Protein AF-A0A936GTE6-F1 (afdb_monomer)

Structure (mmCIF, N/CA/C/O backbone):
data_AF-A0A936GTE6-F1
#
_entry.id   AF-A0A936GTE6-F1
#
loop_
_atom_site.group_PDB
_atom_site.id
_atom_site.type_symbol
_atom_site.label_atom_id
_atom_site.label_alt_id
_atom_site.label_comp_id
_atom_site.label_asym_id
_atom_site.label_entity_id
_atom_site.label_seq_id
_atom_site.pdbx_PDB_ins_code
_atom_site.Cartn_x
_atom_site.Cartn_y
_atom_site.Cartn_z
_atom_site.occupancy
_atom_site.B_iso_or_equiv
_atom_site.auth_seq_id
_atom_site.auth_comp_id
_atom_site.auth_asym_id
_atom_site.auth_atom_id
_atom_site.pdbx_PDB_model_num
ATOM 1 N N . MET A 1 1 ? 36.739 32.491 -10.540 1.00 36.25 1 MET A N 1
ATOM 2 C CA . MET A 1 1 ? 36.225 32.000 -11.835 1.00 36.25 1 MET A CA 1
ATOM 3 C C . MET A 1 1 ? 34.784 31.563 -11.595 1.00 36.25 1 MET A C 1
ATOM 5 O O . MET A 1 1 ? 34.572 30.494 -11.043 1.00 36.25 1 MET A O 1
ATOM 9 N N . MET A 1 2 ? 33.804 32.442 -11.834 1.00 28.12 2 MET A N 1
ATOM 10 C CA . MET A 1 2 ? 32.383 32.079 -11.727 1.00 28.12 2 MET A CA 1
ATOM 11 C C . MET A 1 2 ? 32.029 31.265 -12.968 1.00 28.12 2 MET A C 1
ATOM 13 O O . MET A 1 2 ? 32.004 31.808 -14.068 1.00 28.12 2 MET A O 1
ATOM 17 N N . ILE A 1 3 ? 31.818 29.961 -12.803 1.00 29.92 3 ILE A N 1
ATOM 18 C CA . ILE A 1 3 ? 31.280 29.115 -13.868 1.00 29.92 3 ILE A CA 1
ATOM 19 C C . ILE A 1 3 ? 29.778 29.399 -13.909 1.00 29.92 3 ILE A C 1
ATOM 21 O O . ILE A 1 3 ? 29.024 28.929 -13.061 1.00 29.92 3 ILE A O 1
ATOM 25 N N . THR A 1 4 ? 29.338 30.215 -14.864 1.00 32.59 4 THR A N 1
ATOM 26 C CA . THR A 1 4 ? 27.916 30.369 -15.178 1.00 32.59 4 THR A CA 1
ATOM 27 C C . THR A 1 4 ? 27.443 29.101 -15.876 1.00 32.59 4 THR A C 1
ATOM 29 O O . THR A 1 4 ? 27.581 28.955 -17.088 1.00 32.59 4 THR A O 1
ATOM 32 N N . ILE A 1 5 ? 26.921 28.158 -15.091 1.00 40.88 5 ILE A N 1
ATOM 33 C CA . ILE A 1 5 ? 26.226 26.978 -15.605 1.00 40.88 5 ILE A CA 1
ATOM 34 C C . ILE A 1 5 ? 24.868 27.455 -16.122 1.00 40.88 5 ILE A C 1
ATOM 36 O O . ILE A 1 5 ? 23.957 27.733 -15.345 1.00 40.88 5 ILE A O 1
ATOM 40 N N . THR A 1 6 ? 24.730 27.591 -17.438 1.00 44.25 6 THR A N 1
ATOM 41 C CA . THR A 1 6 ? 23.418 27.781 -18.061 1.00 44.25 6 THR A CA 1
ATOM 42 C C . THR A 1 6 ? 22.617 26.488 -17.888 1.00 44.25 6 THR A C 1
ATOM 44 O O . THR A 1 6 ? 23.112 25.433 -18.302 1.00 44.25 6 THR A O 1
ATOM 47 N N . PRO A 1 7 ? 21.418 26.517 -17.278 1.00 48.75 7 PRO A N 1
ATOM 48 C CA . PRO A 1 7 ? 20.630 25.310 -17.071 1.00 48.75 7 PRO A CA 1
ATOM 49 C C . PRO A 1 7 ? 20.289 24.675 -18.421 1.00 48.75 7 PRO A C 1
ATOM 51 O O . PRO A 1 7 ? 19.794 25.335 -19.334 1.00 48.75 7 PRO A O 1
ATOM 54 N N . ASN A 1 8 ? 20.594 23.385 -18.548 1.00 59.84 8 ASN A N 1
ATOM 55 C CA . ASN A 1 8 ? 20.337 22.617 -19.755 1.00 59.84 8 ASN A CA 1
ATOM 56 C C . ASN A 1 8 ? 18.814 22.608 -20.038 1.00 59.84 8 ASN A C 1
ATOM 58 O O . ASN A 1 8 ? 18.058 22.196 -19.154 1.00 59.84 8 ASN A O 1
ATOM 62 N N . PRO A 1 9 ? 18.337 23.022 -21.229 1.00 56.62 9 PRO A N 1
ATOM 63 C CA . PRO A 1 9 ? 16.908 23.018 -21.565 1.00 56.62 9 PRO A CA 1
ATOM 64 C C . PRO A 1 9 ? 16.247 21.638 -21.398 1.00 56.62 9 PRO A C 1
ATOM 66 O O . PRO A 1 9 ? 15.061 21.561 -21.079 1.00 56.62 9 PRO A O 1
ATOM 69 N N . PHE A 1 10 ? 17.013 20.547 -21.507 1.00 52.97 10 PHE A N 1
ATOM 70 C CA . PHE A 1 10 ? 16.526 19.192 -21.235 1.00 52.97 10 PHE A CA 1
ATOM 71 C C . PHE A 1 10 ? 16.118 18.974 -19.770 1.00 52.97 10 PHE A C 1
ATOM 73 O O . PHE A 1 10 ? 15.162 18.248 -19.512 1.00 52.97 10 PHE A O 1
ATOM 80 N N . PHE A 1 11 ? 16.770 19.643 -18.813 1.00 56.06 11 PHE A N 1
ATOM 81 C CA . PHE A 1 11 ? 16.411 19.556 -17.394 1.00 56.06 11 PHE A CA 1
ATOM 82 C C . PHE A 1 11 ? 15.025 20.156 -17.128 1.00 56.06 11 PHE A C 1
ATOM 84 O O . PHE A 1 11 ? 14.234 19.567 -16.400 1.00 56.06 11 PHE A O 1
ATOM 91 N N . PHE A 1 12 ? 14.692 21.278 -17.777 1.00 57.12 12 PHE A N 1
ATOM 92 C CA . PHE A 1 12 ? 13.366 21.898 -17.676 1.00 57.12 12 PHE A CA 1
ATOM 93 C C . PHE A 1 12 ? 12.263 21.023 -18.280 1.00 57.12 12 PHE A C 1
ATOM 95 O O . PHE A 1 12 ? 11.203 20.890 -17.674 1.00 57.12 12 PHE A O 1
ATOM 102 N N . ILE A 1 13 ? 12.516 20.391 -19.432 1.00 56.34 13 ILE A N 1
ATOM 103 C CA . ILE A 1 13 ? 11.563 19.467 -20.071 1.00 56.34 13 ILE A CA 1
ATOM 104 C C . ILE A 1 13 ? 11.316 18.242 -19.181 1.00 56.34 13 ILE A C 1
ATOM 106 O O . ILE A 1 13 ? 10.173 17.819 -19.016 1.00 56.34 13 ILE A O 1
ATOM 110 N N . LEU A 1 14 ? 12.369 17.708 -18.558 1.00 56.06 14 LEU A N 1
ATOM 111 C CA . LEU A 1 14 ? 12.268 16.573 -17.647 1.00 56.06 14 LEU A CA 1
ATOM 112 C C . LEU A 1 14 ? 11.464 16.925 -16.384 1.00 56.06 14 LEU A C 1
ATOM 114 O O . LEU A 1 14 ? 10.564 16.186 -15.992 1.00 56.06 14 LEU A O 1
ATOM 118 N N . LEU A 1 15 ? 11.733 18.086 -15.779 1.00 54.59 15 LEU A N 1
ATOM 119 C CA . LEU A 1 15 ? 11.001 18.582 -14.609 1.00 54.59 15 LEU A CA 1
ATOM 120 C C . LEU A 1 15 ? 9.519 18.818 -14.935 1.00 54.59 15 LEU A C 1
ATOM 122 O O . LEU A 1 15 ? 8.652 18.470 -14.135 1.00 54.59 15 LEU A O 1
ATOM 126 N N . LEU A 1 16 ? 9.221 19.332 -16.135 1.00 52.47 16 LEU A N 1
ATOM 127 C CA . LEU A 1 16 ? 7.856 19.502 -16.637 1.00 52.47 16 LEU A CA 1
ATOM 128 C C . LEU A 1 16 ? 7.146 18.152 -16.835 1.00 52.47 16 LEU A C 1
ATOM 130 O O . LEU A 1 16 ? 5.994 18.008 -16.431 1.00 52.47 16 LEU A O 1
ATOM 134 N N . ALA A 1 17 ? 7.836 17.148 -17.390 1.00 54.09 17 ALA A N 1
ATOM 135 C CA . ALA A 1 17 ? 7.303 15.792 -17.526 1.00 54.09 17 ALA A CA 1
ATOM 136 C C . ALA A 1 17 ? 6.967 15.178 -16.156 1.00 54.09 17 ALA A C 1
ATOM 138 O O . ALA A 1 17 ? 5.908 14.576 -16.009 1.00 54.09 17 ALA A O 1
ATOM 139 N N . PHE A 1 18 ? 7.792 15.414 -15.129 1.00 53.56 18 PHE A N 1
ATOM 140 C CA . PHE A 1 18 ? 7.519 14.965 -13.759 1.00 53.56 18 PHE A CA 1
ATOM 141 C C . PHE A 1 18 ? 6.359 15.704 -13.075 1.00 53.56 18 PHE A C 1
ATOM 143 O O . PHE A 1 18 ? 5.647 15.095 -12.276 1.00 53.56 18 PHE A O 1
ATOM 150 N N . PHE A 1 19 ? 6.115 16.979 -13.393 1.00 51.16 19 PHE A N 1
ATOM 151 C CA . PHE A 1 19 ? 4.911 17.684 -12.928 1.00 51.16 19 PHE A CA 1
ATOM 152 C C . PHE A 1 19 ? 3.625 17.112 -13.548 1.00 51.16 19 PHE A C 1
ATOM 154 O O . PHE A 1 19 ? 2.582 17.100 -12.892 1.00 51.16 19 PHE A O 1
ATOM 161 N N . LEU A 1 20 ? 3.713 16.576 -14.769 1.00 43.69 20 LEU A N 1
ATOM 162 C CA . LEU A 1 20 ? 2.599 15.939 -15.479 1.00 43.69 20 LEU A CA 1
ATOM 163 C C . LEU A 1 20 ? 2.323 14.491 -15.034 1.00 43.69 20 LEU A C 1
ATOM 165 O O . LEU A 1 20 ? 1.279 13.954 -15.385 1.00 43.69 20 LEU A O 1
ATOM 169 N N . LEU A 1 21 ? 3.193 13.885 -14.215 1.00 43.75 21 LEU A N 1
ATOM 170 C CA . LEU A 1 21 ? 2.958 12.580 -13.572 1.00 43.75 21 LEU A CA 1
ATOM 171 C C . LEU A 1 21 ? 2.029 12.676 -12.343 1.00 43.75 21 LEU A C 1
ATOM 173 O O . LEU A 1 21 ? 1.933 11.731 -11.559 1.00 43.75 21 LEU A O 1
ATOM 177 N N . THR A 1 22 ? 1.368 13.818 -12.120 1.00 40.09 22 THR A N 1
ATOM 178 C CA . THR A 1 22 ? 0.488 14.007 -10.964 1.00 40.09 22 THR A CA 1
ATOM 179 C C . THR A 1 22 ? -0.983 13.869 -11.347 1.00 40.09 22 THR A C 1
ATOM 181 O O . THR A 1 22 ? -1.535 14.678 -12.083 1.00 40.09 22 THR A O 1
ATOM 184 N N . GLY A 1 23 ? -1.627 12.853 -10.769 1.00 38.28 23 GLY A N 1
ATOM 185 C CA . GLY A 1 23 ? -3.079 12.763 -10.657 1.00 38.28 23 GLY A CA 1
ATOM 186 C C . GLY A 1 23 ? -3.740 11.782 -11.617 1.00 38.28 23 GLY A C 1
ATOM 187 O O . GLY A 1 23 ? -4.023 12.105 -12.763 1.00 38.28 23 GLY A O 1
ATOM 188 N N . CYS A 1 24 ? -4.106 10.612 -11.093 1.00 38.72 24 CYS A N 1
ATOM 189 C CA . CYS A 1 24 ? -5.223 9.855 -11.647 1.00 38.72 24 CYS A CA 1
ATOM 190 C C . CYS A 1 24 ? -6.512 10.595 -11.256 1.00 38.72 24 CYS A C 1
ATOM 192 O O . CYS A 1 24 ? -6.812 10.739 -10.069 1.00 38.72 24 CYS A O 1
ATOM 194 N N . ALA A 1 25 ? -7.228 11.135 -12.243 1.00 31.48 25 ALA A N 1
ATOM 195 C CA . ALA A 1 25 ? -8.578 11.643 -12.041 1.00 31.48 25 ALA A CA 1
ATOM 196 C C . ALA A 1 25 ? -9.508 10.440 -11.859 1.00 31.48 25 ALA A C 1
ATOM 198 O O . ALA A 1 25 ? -9.538 9.556 -12.710 1.00 31.48 25 ALA A O 1
ATOM 199 N N . THR A 1 26 ? -10.226 10.398 -10.740 1.00 38.22 26 THR A N 1
ATOM 200 C CA . THR A 1 26 ? -11.101 9.273 -10.404 1.00 38.22 26 THR A CA 1
ATOM 201 C C . THR A 1 26 ? -12.442 9.388 -11.130 1.00 38.22 26 THR A C 1
ATOM 203 O O . THR A 1 26 ? -13.063 10.454 -11.148 1.00 38.22 26 THR A O 1
ATOM 206 N N . ALA A 1 27 ? -12.913 8.291 -11.720 1.00 36.75 27 ALA A N 1
ATOM 207 C CA . ALA A 1 27 ? -14.215 8.217 -12.383 1.00 36.75 27 ALA A CA 1
ATOM 208 C C . ALA A 1 27 ? -15.361 8.039 -11.358 1.00 36.75 27 ALA A C 1
ATOM 210 O O . ALA A 1 27 ? -15.141 7.519 -10.257 1.00 36.75 27 ALA A O 1
ATOM 211 N N . PRO A 1 28 ? -16.600 8.475 -11.653 1.00 38.22 28 PRO A N 1
ATOM 212 C CA . PRO A 1 28 ? -17.743 8.224 -10.776 1.00 38.22 28 PRO A CA 1
ATOM 213 C C . PRO A 1 28 ? -18.048 6.719 -10.686 1.00 38.22 28 PRO A C 1
ATOM 215 O O . PRO A 1 28 ? -18.180 6.037 -11.698 1.00 38.22 28 PRO A O 1
ATOM 218 N N . LEU A 1 29 ? -18.177 6.215 -9.457 1.00 45.56 29 LEU A N 1
ATOM 219 C CA . LEU A 1 29 ? -18.495 4.815 -9.161 1.00 45.56 29 LEU A CA 1
ATOM 220 C C . LEU A 1 29 ? -19.954 4.491 -9.520 1.00 45.56 29 LEU A C 1
ATOM 222 O O . LEU A 1 29 ? -20.855 5.278 -9.232 1.00 45.56 29 LEU A O 1
ATOM 226 N N . HIS A 1 30 ? -20.199 3.317 -10.103 1.00 41.41 30 HIS A N 1
ATOM 227 C CA . HIS A 1 30 ? -21.545 2.753 -10.256 1.00 41.41 30 HIS A CA 1
ATOM 228 C C . HI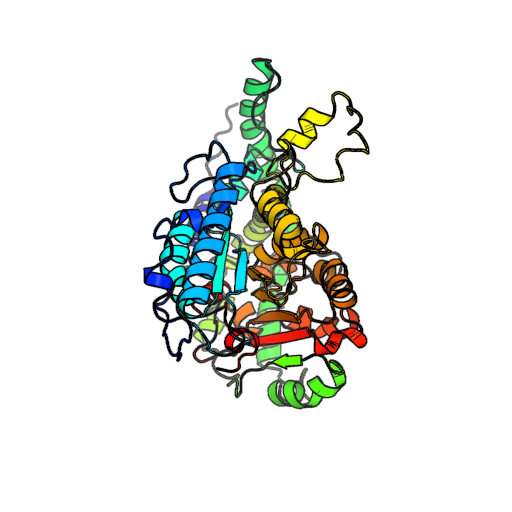S A 1 30 ? -21.883 1.868 -9.049 1.00 41.41 30 HIS A C 1
ATOM 230 O O . HIS A 1 30 ? -21.274 0.818 -8.870 1.00 41.41 30 HIS A O 1
ATOM 236 N N . SER A 1 31 ? -22.853 2.289 -8.229 1.00 40.56 31 SER A N 1
ATOM 237 C CA . SER A 1 31 ? -23.350 1.527 -7.074 1.00 40.56 31 SER A CA 1
ATOM 238 C C . SER A 1 31 ? -24.471 0.575 -7.500 1.00 40.56 31 SER A C 1
ATOM 240 O O . SER A 1 31 ? -25.591 1.012 -7.774 1.00 40.56 31 SER A O 1
ATOM 242 N N . GLY A 1 32 ? -24.179 -0.723 -7.550 1.00 3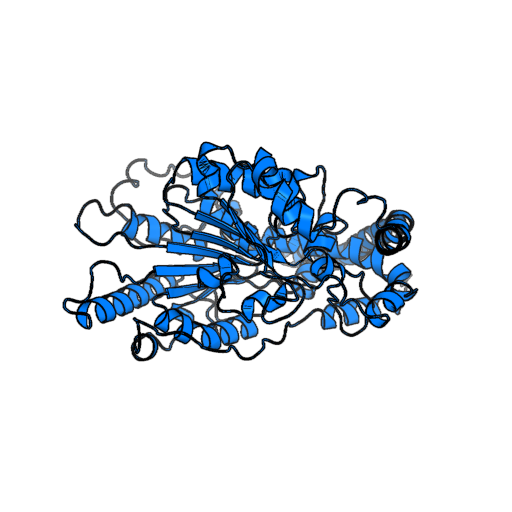9.41 32 GLY A N 1
ATOM 243 C CA . GLY A 1 32 ? -25.152 -1.778 -7.834 1.00 39.41 32 GLY A CA 1
ATOM 244 C C . GLY A 1 32 ? -25.052 -2.884 -6.791 1.00 39.41 32 GLY A C 1
ATOM 245 O O . GLY A 1 32 ? -24.343 -3.859 -7.000 1.00 39.41 32 GLY A O 1
ATOM 246 N N . GLY A 1 33 ? -25.728 -2.732 -5.651 1.00 44.53 33 GLY A N 1
ATOM 247 C CA . GLY A 1 33 ? -25.717 -3.735 -4.588 1.00 44.53 33 GLY A CA 1
ATOM 248 C C . GLY A 1 33 ? -26.885 -3.590 -3.615 1.00 44.53 33 GLY A C 1
ATOM 249 O O . GLY A 1 33 ? -27.281 -2.491 -3.240 1.00 44.53 33 GLY A O 1
ATOM 250 N N . SER A 1 34 ? -27.462 -4.721 -3.210 1.00 45.75 34 SER A N 1
ATOM 251 C CA . SER A 1 34 ? -28.452 -4.810 -2.134 1.00 45.75 34 SER A CA 1
ATOM 252 C C . SER A 1 34 ? -27.721 -4.809 -0.787 1.00 45.75 34 SER A C 1
ATOM 254 O O . SER A 1 34 ? -27.235 -5.848 -0.346 1.00 45.75 34 SER A O 1
ATOM 256 N N . HIS A 1 35 ? -27.621 -3.646 -0.148 1.00 55.56 35 HIS A N 1
ATOM 257 C CA . HIS A 1 35 ? -26.810 -3.441 1.055 1.00 55.56 35 HIS A CA 1
ATOM 258 C C . HIS A 1 35 ? -27.562 -3.790 2.353 1.00 55.56 35 HIS A C 1
ATOM 260 O O . HIS A 1 35 ? -28.600 -3.202 2.654 1.00 55.56 35 HIS A O 1
ATOM 266 N N . SER A 1 36 ? -27.027 -4.708 3.168 1.00 67.88 36 SER A N 1
ATOM 267 C CA . SER A 1 36 ? -27.598 -5.074 4.478 1.00 67.88 36 SER A CA 1
ATOM 268 C C . SER A 1 36 ? -27.285 -4.079 5.606 1.00 67.88 36 SER A C 1
ATOM 270 O O . SER A 1 36 ? -27.861 -4.195 6.685 1.00 67.88 36 SER A O 1
ATOM 272 N N . CYS A 1 37 ? -26.402 -3.097 5.377 1.00 81.62 37 CYS A N 1
ATOM 273 C CA . CYS A 1 37 ? -26.048 -2.042 6.339 1.00 81.62 37 CYS A CA 1
ATOM 274 C C . CYS A 1 37 ? -26.613 -0.657 5.964 1.00 81.62 37 CYS A C 1
ATOM 276 O O . CYS A 1 37 ? -26.032 0.376 6.306 1.00 81.62 37 CYS A O 1
ATOM 278 N N . GLN A 1 38 ? -27.765 -0.608 5.282 1.00 81.56 38 GLN A N 1
ATOM 279 C CA . GLN A 1 38 ? -28.411 0.655 4.905 1.00 81.56 38 GLN A CA 1
ATOM 280 C C . GLN A 1 38 ? -28.598 1.604 6.102 1.00 81.56 38 GLN A C 1
ATOM 282 O O . GLN A 1 38 ? -29.096 1.234 7.166 1.00 81.56 38 GLN A O 1
ATOM 287 N N . GLY A 1 39 ? -28.197 2.863 5.912 1.00 82.81 39 GLY A N 1
ATOM 288 C CA . GLY A 1 39 ? -28.330 3.924 6.912 1.00 82.81 39 GLY A CA 1
ATOM 289 C C . GLY A 1 39 ? -27.201 3.995 7.944 1.00 82.81 39 GLY A C 1
ATOM 290 O O . GLY A 1 39 ? -27.201 4.930 8.751 1.00 82.81 39 GLY A O 1
ATOM 291 N N . LEU A 1 40 ? -26.219 3.085 7.917 1.00 86.31 40 LEU A N 1
ATOM 292 C CA . LEU A 1 40 ? -25.049 3.153 8.798 1.00 86.31 40 LEU A CA 1
ATOM 293 C C . LEU A 1 40 ? -24.223 4.425 8.540 1.00 86.31 40 LEU A C 1
ATOM 295 O O . LEU A 1 40 ? -23.837 5.106 9.492 1.00 86.31 40 LEU A O 1
ATOM 299 N N . SER A 1 41 ? -24.052 4.797 7.266 1.00 88.88 41 SER A N 1
ATOM 300 C CA . SER A 1 41 ? -23.381 6.025 6.809 1.00 88.88 41 SER A CA 1
ATOM 301 C C . SER A 1 41 ? -23.951 7.283 7.478 1.00 88.88 41 SER A C 1
ATOM 303 O O . SER A 1 41 ? -23.215 8.065 8.081 1.00 88.88 41 SER A O 1
ATOM 305 N N . SER A 1 42 ? -25.281 7.423 7.498 1.00 88.00 42 SER A N 1
ATOM 306 C CA . SER A 1 42 ? -25.977 8.577 8.094 1.00 88.00 42 SER A CA 1
ATOM 307 C C . SER A 1 42 ? -25.741 8.751 9.602 1.00 88.00 42 SER A C 1
ATOM 309 O O . SER A 1 42 ? -25.857 9.859 10.131 1.00 88.00 42 SER A O 1
ATOM 311 N N . ARG A 1 43 ? -25.409 7.657 10.298 1.00 86.50 43 ARG A N 1
ATOM 312 C CA . ARG A 1 43 ? -25.184 7.620 11.749 1.00 86.50 43 ARG A CA 1
ATOM 313 C C . ARG A 1 43 ? -23.703 7.630 12.101 1.00 86.50 43 ARG A C 1
ATOM 315 O O . ARG A 1 43 ? -23.358 7.922 13.245 1.00 86.50 43 ARG A O 1
ATOM 322 N N . ALA A 1 44 ? -22.825 7.310 11.158 1.00 90.69 44 ALA A N 1
ATOM 323 C CA . ALA A 1 44 ? -21.386 7.343 11.340 1.00 90.69 44 ALA A CA 1
ATOM 324 C C . ALA A 1 44 ? -20.869 8.788 11.467 1.00 90.69 44 ALA A C 1
ATOM 326 O O . ALA A 1 44 ? -21.599 9.764 11.295 1.00 90.69 44 ALA A O 1
ATOM 327 N N . SER A 1 45 ? -19.614 8.945 11.891 1.00 93.19 45 SER A N 1
ATOM 328 C CA . SER A 1 45 ? -19.042 10.279 12.073 1.00 93.19 45 SER A CA 1
ATOM 329 C C . SER A 1 45 ? -18.866 10.947 10.715 1.00 93.19 45 SER A C 1
ATOM 331 O O . SER A 1 45 ? -18.455 10.309 9.736 1.00 93.19 45 SER A O 1
ATOM 333 N N . LYS A 1 46 ? -19.177 12.243 10.662 1.00 94.75 46 LYS A N 1
ATOM 334 C CA . LYS A 1 46 ? -18.904 13.084 9.494 1.00 94.75 46 LYS A CA 1
ATOM 335 C C . LYS A 1 46 ? -17.455 13.569 9.465 1.00 94.75 46 LYS A C 1
ATOM 337 O O . LYS A 1 46 ? -16.992 13.967 8.401 1.00 94.75 46 LYS A O 1
ATOM 342 N N . ASP A 1 47 ? -16.756 13.519 10.598 1.00 95.81 47 ASP A N 1
ATOM 343 C CA . ASP A 1 47 ? -15.354 13.911 10.685 1.00 95.81 47 ASP A CA 1
ATOM 344 C C . ASP A 1 47 ? -14.478 12.870 9.981 1.00 95.81 47 ASP A C 1
ATOM 346 O O . ASP A 1 47 ? -14.463 11.695 10.347 1.00 95.81 47 ASP A O 1
ATOM 350 N N . LEU A 1 48 ? -13.765 13.301 8.942 1.00 95.19 48 LEU A N 1
ATOM 351 C CA . LEU A 1 48 ? -12.917 12.428 8.130 1.00 95.19 48 LEU A CA 1
ATOM 352 C C . LEU A 1 48 ? -11.701 11.921 8.908 1.00 95.19 48 LEU A C 1
ATOM 354 O O . LEU A 1 48 ? -11.198 10.846 8.596 1.00 95.19 48 LEU A O 1
ATOM 358 N N . ASN A 1 49 ? -11.284 12.651 9.948 1.00 95.31 49 ASN A N 1
ATOM 359 C CA . ASN A 1 49 ? -10.195 12.241 10.829 1.00 95.31 49 ASN A CA 1
ATOM 360 C C . ASN A 1 49 ? -10.480 10.916 11.548 1.00 95.31 49 ASN A C 1
ATOM 362 O O . ASN A 1 49 ? -9.555 10.204 11.919 1.00 95.31 49 ASN A O 1
ATOM 366 N N . ASP A 1 50 ? -11.753 10.545 11.708 1.00 96.50 50 ASP A N 1
ATOM 367 C CA . ASP A 1 50 ? -12.133 9.287 12.360 1.00 96.50 50 ASP A CA 1
ATOM 368 C C . ASP A 1 50 ? -11.901 8.052 11.464 1.00 96.50 50 ASP A C 1
ATOM 370 O O . ASP A 1 50 ? -12.135 6.922 11.898 1.00 96.50 50 ASP A O 1
ATOM 374 N N . TYR A 1 51 ? -11.449 8.264 10.223 1.00 96.94 51 TYR A N 1
ATOM 375 C CA . TYR A 1 51 ? -11.240 7.232 9.205 1.00 96.94 51 TYR A CA 1
ATOM 376 C C . TYR A 1 51 ? -9.862 7.323 8.546 1.00 96.94 51 TYR A C 1
ATOM 378 O O . TYR A 1 51 ? -9.636 6.639 7.554 1.00 96.94 51 TYR A O 1
ATOM 386 N N . SER A 1 52 ? -8.941 8.159 9.033 1.00 96.06 52 SER A N 1
ATOM 387 C CA . SER A 1 52 ? -7.650 8.379 8.371 1.00 96.06 52 SER A CA 1
ATOM 388 C C . SER A 1 52 ? -6.478 8.404 9.332 1.00 96.06 52 SER A C 1
ATOM 390 O O . SER A 1 52 ? -6.562 9.021 10.382 1.00 96.06 52 SER A O 1
ATOM 392 N N . LEU A 1 53 ? -5.350 7.842 8.917 1.00 95.88 53 LEU A N 1
ATOM 393 C CA . LEU A 1 53 ? -4.042 8.029 9.529 1.00 95.88 53 LEU A CA 1
ATOM 394 C C . LEU A 1 53 ? -3.109 8.576 8.448 1.00 95.88 53 LEU A C 1
ATOM 396 O O . LEU A 1 53 ? -2.650 7.828 7.582 1.00 95.88 53 LEU A O 1
ATOM 400 N N . TYR A 1 54 ? -2.864 9.888 8.468 1.00 94.19 54 TYR A N 1
ATOM 401 C CA . TYR A 1 54 ? -1.958 10.530 7.520 1.00 94.19 54 TYR A CA 1
ATOM 402 C C . TYR A 1 54 ? -0.596 10.776 8.167 1.00 94.19 54 TYR A C 1
ATOM 404 O O . TYR A 1 54 ? -0.474 11.593 9.077 1.00 94.19 54 TYR A O 1
ATOM 412 N N . ILE A 1 55 ? 0.439 10.097 7.680 1.00 91.50 55 ILE A N 1
ATOM 413 C CA . ILE A 1 55 ? 1.802 10.215 8.204 1.00 91.50 55 ILE A CA 1
ATOM 414 C C . ILE A 1 55 ? 2.645 11.074 7.257 1.00 91.50 55 ILE A C 1
ATOM 416 O O . ILE A 1 55 ? 2.641 10.885 6.036 1.00 91.50 55 ILE A O 1
ATOM 420 N N . ASN A 1 56 ? 3.353 12.066 7.793 1.00 87.44 56 ASN A N 1
ATOM 421 C CA . ASN A 1 56 ? 4.250 12.900 6.996 1.00 87.44 56 ASN A CA 1
ATOM 422 C C . ASN A 1 56 ? 5.606 12.197 6.737 1.00 87.44 56 ASN A C 1
ATOM 424 O O . ASN A 1 56 ? 5.825 11.042 7.089 1.00 87.44 56 ASN A O 1
ATOM 428 N N . SER A 1 57 ? 6.542 12.907 6.105 1.00 79.19 57 SER A N 1
ATOM 429 C CA . SER A 1 57 ? 7.896 12.414 5.805 1.00 79.19 57 SER A CA 1
ATOM 430 C C . SER A 1 57 ? 8.816 12.249 7.020 1.00 79.19 57 SER A C 1
ATOM 432 O O . SER A 1 57 ? 9.916 11.734 6.853 1.00 79.19 57 SER A O 1
ATOM 434 N N . SER A 1 58 ? 8.385 12.699 8.197 1.00 78.56 58 SER A N 1
ATOM 435 C CA . SER A 1 58 ? 9.116 12.663 9.468 1.00 78.56 58 SER A CA 1
ATOM 436 C C . SER A 1 58 ? 8.396 11.787 10.498 1.00 78.56 58 SER A C 1
ATOM 438 O O . SER A 1 58 ? 8.572 11.971 11.694 1.00 78.56 58 SER A O 1
ATOM 440 N N . SER A 1 59 ? 7.540 10.859 10.051 1.00 84.31 59 SER A N 1
ATOM 441 C CA . SER A 1 59 ? 6.726 9.967 10.897 1.00 84.31 59 SER A CA 1
ATOM 442 C C . SER A 1 59 ? 5.666 10.646 11.790 1.00 84.31 59 SER A C 1
ATOM 444 O O . SER A 1 59 ? 4.966 9.983 12.557 1.00 84.31 59 SER A O 1
ATOM 446 N N . THR A 1 60 ? 5.465 11.959 11.652 1.00 88.44 60 THR A N 1
ATOM 447 C CA . THR A 1 60 ? 4.469 12.733 12.404 1.00 88.44 60 THR A CA 1
ATOM 448 C C . THR A 1 60 ? 3.061 12.528 11.842 1.00 88.44 60 THR A C 1
ATOM 450 O O . THR A 1 60 ? 2.846 12.587 10.626 1.00 88.44 60 THR A O 1
ATOM 453 N N . LEU A 1 61 ? 2.078 12.361 12.731 1.00 91.94 61 LEU A N 1
ATOM 454 C CA . LEU A 1 61 ? 0.662 12.268 12.376 1.00 91.94 61 LEU A CA 1
ATOM 455 C C . LEU A 1 61 ? 0.075 13.650 12.058 1.00 91.94 61 LEU A C 1
ATOM 457 O O . LEU A 1 61 ? 0.195 14.586 12.852 1.00 91.94 61 LEU A O 1
ATOM 461 N N . TYR A 1 62 ? -0.571 13.769 10.900 1.00 92.69 62 TYR A N 1
ATOM 462 C CA . TYR A 1 62 ? -1.318 14.956 10.493 1.00 92.69 62 TYR A CA 1
ATOM 463 C C . TYR A 1 62 ? -2.805 14.622 10.389 1.00 92.69 62 TYR A C 1
ATOM 465 O O . TYR A 1 62 ? -3.191 13.492 10.086 1.00 92.69 62 TYR A O 1
ATOM 473 N N . ASP A 1 63 ? -3.635 15.634 10.603 1.00 92.31 63 ASP A N 1
ATOM 474 C CA . ASP A 1 63 ? -5.062 15.571 10.326 1.00 92.31 63 ASP A CA 1
ATOM 475 C C . ASP A 1 63 ? -5.342 15.735 8.812 1.00 92.31 63 ASP A C 1
ATOM 477 O O . ASP A 1 63 ? -4.456 16.054 8.006 1.00 92.31 63 ASP A O 1
ATOM 481 N N . VAL A 1 64 ? -6.600 15.557 8.400 1.00 88.44 64 VAL A N 1
ATOM 482 C CA . VAL A 1 64 ? -7.021 15.723 6.992 1.00 88.44 64 VAL A CA 1
ATOM 483 C C . VAL A 1 64 ? -6.815 17.143 6.436 1.00 88.44 64 VAL A C 1
ATOM 485 O O . VAL A 1 64 ? -6.819 17.333 5.215 1.00 88.44 64 VAL A O 1
ATOM 488 N N . ASN A 1 65 ? -6.611 18.136 7.310 1.00 87.88 65 ASN A N 1
ATOM 489 C CA . ASN A 1 65 ? -6.342 19.538 6.984 1.00 87.88 65 ASN A CA 1
ATOM 490 C C . ASN A 1 65 ? -4.841 19.879 6.996 1.00 87.88 65 ASN A C 1
ATOM 492 O O . ASN A 1 65 ? -4.481 21.049 6.854 1.00 87.88 65 ASN A O 1
ATOM 496 N N . LYS A 1 66 ? -3.964 18.872 7.110 1.00 87.38 66 LYS A N 1
ATOM 497 C CA . LYS A 1 66 ? -2.500 19.000 7.189 1.00 87.38 66 LYS A CA 1
ATOM 498 C C . LYS A 1 66 ? -1.987 19.682 8.466 1.00 87.38 66 LYS A C 1
ATOM 500 O O . LYS A 1 66 ? -0.877 20.218 8.458 1.00 87.38 66 LYS A O 1
ATOM 505 N N . GLN A 1 67 ? -2.761 19.683 9.542 1.00 91.38 67 GLN A N 1
ATOM 506 C CA . GLN A 1 67 ? -2.315 20.164 10.846 1.00 91.38 67 GLN A CA 1
ATOM 507 C C . GLN A 1 67 ? -1.652 19.028 11.622 1.00 91.38 67 GLN A C 1
ATOM 509 O O . GLN A 1 67 ? -2.128 17.893 11.598 1.00 91.38 67 GLN A O 1
ATOM 514 N N . ILE A 1 68 ? -0.550 19.337 12.311 1.00 91.81 68 ILE A N 1
ATOM 515 C CA . ILE A 1 68 ? 0.127 18.379 13.192 1.00 91.81 68 ILE A CA 1
ATOM 516 C C . ILE A 1 68 ? -0.829 18.009 14.325 1.00 91.81 68 ILE A C 1
ATOM 518 O O . ILE A 1 68 ? -1.363 18.881 15.013 1.00 91.81 68 ILE A O 1
ATOM 522 N N . VAL A 1 69 ? -1.027 16.711 14.532 1.00 92.44 69 VAL A N 1
ATOM 523 C CA . VAL A 1 69 ? -1.835 16.201 15.636 1.00 92.44 69 VAL A CA 1
ATOM 524 C C . VAL A 1 69 ? -0.981 16.188 16.901 1.00 92.44 69 VAL A C 1
ATOM 526 O O . VAL A 1 69 ? -0.039 15.408 17.006 1.00 92.44 69 VAL A O 1
ATOM 529 N N . ALA A 1 70 ? -1.320 17.050 17.862 1.00 89.88 70 ALA A N 1
ATOM 530 C CA . ALA A 1 70 ? -0.559 17.204 19.105 1.00 89.88 70 ALA A CA 1
ATOM 531 C C . ALA A 1 70 ? -0.581 15.953 20.000 1.00 89.88 70 ALA A C 1
ATOM 533 O O . ALA A 1 70 ? 0.395 15.682 20.691 1.00 89.88 70 ALA A O 1
ATOM 534 N N . ASP A 1 71 ? -1.680 15.192 19.978 1.00 90.38 71 ASP A N 1
ATOM 535 C CA . ASP A 1 71 ? -1.830 13.946 20.734 1.00 90.38 71 ASP A CA 1
ATOM 536 C C . ASP A 1 71 ? -2.258 12.799 19.800 1.00 90.38 71 ASP A C 1
ATOM 538 O O . ASP A 1 71 ? -3.457 12.559 19.591 1.00 90.38 71 ASP A O 1
ATOM 542 N N . PRO A 1 72 ? -1.288 12.085 19.199 1.00 90.19 72 PRO A N 1
ATOM 543 C CA . PRO A 1 72 ? -1.589 10.961 18.324 1.00 90.19 72 PRO A CA 1
ATOM 544 C C . PRO A 1 72 ? -2.283 9.801 19.056 1.00 90.19 72 PRO A C 1
ATOM 546 O O . PRO A 1 72 ? -3.067 9.082 18.434 1.00 90.19 72 PRO A O 1
ATOM 549 N N . ASN A 1 73 ? -2.074 9.650 20.372 1.00 88.81 73 ASN A N 1
ATOM 550 C CA . ASN A 1 73 ? -2.738 8.624 21.175 1.00 88.81 73 ASN A CA 1
ATOM 551 C C . ASN A 1 73 ? -4.245 8.890 21.240 1.00 88.81 73 ASN A C 1
ATOM 553 O O . ASN A 1 73 ? -5.053 8.015 20.915 1.00 88.81 73 ASN A O 1
ATOM 557 N N . ALA A 1 74 ? -4.633 10.115 21.605 1.00 90.88 74 ALA A N 1
ATOM 558 C CA . ALA A 1 74 ? -6.037 10.522 21.632 1.00 90.88 74 ALA A CA 1
ATOM 559 C C . ALA A 1 74 ? -6.689 10.435 20.245 1.00 90.88 74 ALA A C 1
ATOM 561 O O . ALA A 1 74 ? -7.856 10.050 20.135 1.00 90.88 74 ALA A O 1
ATOM 562 N N . TYR A 1 75 ? -5.936 10.742 19.185 1.00 94.50 75 TYR A N 1
ATOM 563 C CA . TYR A 1 75 ? -6.415 10.635 17.808 1.00 94.50 75 TYR A CA 1
ATOM 564 C C . TYR A 1 75 ? -6.717 9.183 17.413 1.00 94.50 75 TYR A C 1
ATOM 566 O O . TYR A 1 75 ? -7.812 8.892 16.931 1.00 94.50 75 TYR A O 1
ATOM 574 N N . VAL A 1 76 ? -5.804 8.245 17.689 1.00 94.12 76 VAL A N 1
ATOM 575 C CA . VAL A 1 76 ? -6.040 6.808 17.459 1.00 94.12 76 VAL A CA 1
ATOM 576 C C . VAL A 1 76 ? -7.216 6.308 18.309 1.00 94.12 76 VAL A C 1
ATOM 578 O O . VAL A 1 76 ? -8.111 5.636 17.790 1.00 94.12 76 VAL A O 1
ATOM 581 N N . ALA A 1 77 ? -7.294 6.697 19.587 1.00 92.12 77 ALA A N 1
ATOM 582 C CA . ALA A 1 77 ? -8.426 6.349 20.453 1.00 92.12 77 ALA A CA 1
ATOM 583 C C . ALA A 1 77 ? -9.768 6.846 19.887 1.00 92.12 77 ALA A C 1
ATOM 585 O O . ALA A 1 77 ? -10.789 6.163 20.008 1.00 92.12 77 ALA A O 1
ATOM 586 N N . LYS A 1 78 ? -9.780 8.025 19.254 1.00 95.19 78 LYS A N 1
ATOM 587 C CA . LYS A 1 78 ? -10.971 8.608 18.625 1.00 95.19 78 LYS A CA 1
ATOM 588 C C . LYS A 1 78 ? -11.475 7.757 17.456 1.00 95.19 78 LYS A C 1
ATOM 590 O O . LYS A 1 78 ? -12.683 7.516 17.388 1.00 95.19 78 LYS A O 1
ATOM 595 N N . ILE A 1 79 ? -10.577 7.230 16.616 1.00 95.75 79 ILE A N 1
ATOM 596 C CA . ILE A 1 79 ? -10.920 6.289 15.531 1.00 95.75 79 ILE A CA 1
ATOM 597 C C . ILE A 1 79 ? -11.625 5.054 16.110 1.00 95.75 79 ILE A C 1
ATOM 599 O O . ILE A 1 79 ? -12.728 4.706 15.686 1.00 95.75 79 ILE A O 1
ATOM 603 N N . PHE A 1 80 ? -11.052 4.434 17.146 1.00 94.19 80 PHE A N 1
ATOM 604 C CA . PHE A 1 80 ? -11.651 3.256 17.786 1.00 94.19 80 PHE A CA 1
ATOM 605 C C . PHE A 1 80 ? -12.968 3.554 18.504 1.00 94.19 80 PHE A C 1
ATOM 607 O O . PHE A 1 80 ? -13.898 2.747 18.464 1.00 94.19 80 PHE A O 1
ATOM 614 N N . LYS A 1 81 ? -13.090 4.728 19.131 1.00 93.62 81 LYS A N 1
ATOM 615 C CA . LYS A 1 81 ? -14.352 5.184 19.721 1.00 93.62 81 LYS A CA 1
ATOM 616 C C . LYS A 1 81 ? -15.440 5.313 18.654 1.00 93.62 81 LYS A C 1
ATOM 618 O O . LYS A 1 81 ? -16.577 4.911 18.903 1.00 93.62 81 LYS A O 1
ATOM 623 N N . ASN A 1 82 ? -15.110 5.844 17.475 1.00 95.06 82 ASN A N 1
ATOM 624 C CA . ASN A 1 82 ? -16.054 5.924 16.364 1.00 95.06 82 ASN A CA 1
ATOM 625 C C . ASN A 1 82 ? -16.414 4.533 15.819 1.00 95.06 82 ASN A C 1
ATOM 627 O O . ASN A 1 82 ? -17.600 4.257 15.647 1.00 95.06 82 ASN A O 1
ATOM 631 N N . TYR A 1 83 ? -15.435 3.643 15.641 1.00 93.94 83 TYR A N 1
ATOM 632 C CA . TYR A 1 83 ? -15.663 2.251 15.237 1.00 93.94 83 TYR A CA 1
ATOM 633 C C . TYR A 1 83 ? -16.641 1.524 16.171 1.00 93.94 83 TYR A C 1
ATOM 635 O O . TYR A 1 83 ? -17.679 1.031 15.726 1.00 93.94 83 TYR A O 1
ATOM 643 N N . ASN A 1 84 ? -16.385 1.557 17.482 1.00 92.00 84 ASN A N 1
ATOM 644 C CA . ASN A 1 84 ? -17.262 0.939 18.481 1.00 92.00 84 ASN A CA 1
ATOM 645 C C . ASN A 1 84 ? -18.661 1.560 18.497 1.00 92.00 84 ASN A C 1
ATOM 647 O O . ASN A 1 84 ? -19.655 0.862 18.674 1.00 92.00 84 ASN A O 1
ATOM 651 N N . ARG A 1 85 ? -18.769 2.873 18.273 1.00 92.12 85 ARG A N 1
ATOM 652 C CA . ARG A 1 85 ? -20.068 3.541 18.159 1.00 92.12 85 ARG A CA 1
ATOM 653 C C . ARG A 1 85 ? -20.856 3.044 16.946 1.00 92.12 85 ARG A C 1
ATOM 655 O O . ARG A 1 85 ? -22.052 2.802 17.078 1.00 92.12 85 ARG A O 1
ATOM 662 N N . VAL A 1 86 ? -20.205 2.893 15.791 1.00 91.38 86 VAL A N 1
ATOM 663 C CA . VAL A 1 86 ? -20.826 2.372 14.561 1.00 91.38 86 VAL A CA 1
ATOM 664 C C . VAL A 1 86 ? -21.293 0.928 14.761 1.00 91.38 86 VAL A C 1
ATOM 666 O O . VAL A 1 86 ? -22.438 0.610 14.441 1.00 91.38 86 VAL A O 1
ATOM 669 N N . ILE A 1 87 ? -20.459 0.096 15.386 1.00 89.19 87 ILE A N 1
ATOM 670 C CA . ILE A 1 87 ? -20.815 -1.266 15.793 1.00 89.19 87 ILE A CA 1
ATOM 671 C C . ILE A 1 87 ? -22.040 -1.287 16.704 1.00 89.19 87 ILE A C 1
ATOM 673 O O . ILE A 1 87 ? -23.011 -1.970 16.399 1.00 89.19 87 ILE A O 1
ATOM 677 N N . ASN A 1 88 ? -22.032 -0.512 17.790 1.00 88.19 88 ASN A N 1
ATOM 678 C CA . ASN A 1 88 ? -23.132 -0.513 18.754 1.00 88.19 88 ASN A CA 1
ATOM 679 C C . ASN A 1 88 ? -24.449 -0.073 18.103 1.00 88.19 88 ASN A C 1
ATOM 681 O O . ASN A 1 88 ? -25.515 -0.589 18.423 1.00 88.19 88 ASN A O 1
ATOM 685 N N . VAL A 1 89 ? -24.395 0.884 17.172 1.00 87.94 89 VAL A N 1
ATOM 686 C CA . VAL A 1 89 ? -25.569 1.302 16.395 1.00 87.94 89 VAL A CA 1
ATOM 687 C C . VAL A 1 89 ? -26.086 0.150 15.534 1.00 87.94 89 VAL A C 1
ATOM 689 O O . VAL A 1 89 ? -27.291 -0.092 15.511 1.00 87.94 89 VAL A O 1
ATOM 692 N N . PHE A 1 90 ? -25.199 -0.559 14.839 1.00 86.00 90 PHE A N 1
ATOM 693 C CA . PHE A 1 90 ? -25.560 -1.707 14.012 1.00 86.00 90 PHE A CA 1
ATOM 694 C C . PHE A 1 90 ? -26.165 -2.851 14.840 1.00 86.00 90 PHE A C 1
ATOM 696 O O . PHE A 1 90 ? -27.259 -3.317 14.523 1.00 86.00 90 PHE A O 1
ATOM 703 N N . GLU A 1 91 ? -25.507 -3.235 15.936 1.00 83.44 91 GLU A N 1
ATOM 704 C CA . GLU A 1 91 ? -25.949 -4.304 16.841 1.00 83.44 91 GLU A CA 1
ATOM 705 C C . GLU A 1 91 ? -27.311 -3.970 17.491 1.00 83.44 91 GLU A C 1
ATOM 707 O O . GLU A 1 91 ? -28.172 -4.842 17.593 1.00 83.44 91 GLU A O 1
ATOM 712 N N . ASN A 1 92 ? -27.565 -2.702 17.846 1.00 83.88 92 ASN A N 1
ATOM 713 C CA . ASN A 1 92 ? -28.833 -2.278 18.458 1.00 83.88 92 ASN A CA 1
ATOM 714 C C . ASN A 1 92 ? -30.012 -2.188 17.474 1.00 83.88 92 ASN A C 1
ATOM 716 O O . ASN A 1 92 ? -31.153 -2.418 17.872 1.00 83.88 92 ASN A O 1
ATOM 720 N N . ASN A 1 93 ? -29.779 -1.827 16.207 1.00 78.44 93 ASN A N 1
ATOM 721 C CA . ASN A 1 93 ? -30.869 -1.718 15.226 1.00 78.44 93 ASN A CA 1
ATOM 722 C C . ASN A 1 93 ? -31.301 -3.075 14.671 1.00 78.44 93 ASN A C 1
ATOM 724 O O . ASN A 1 93 ? -32.46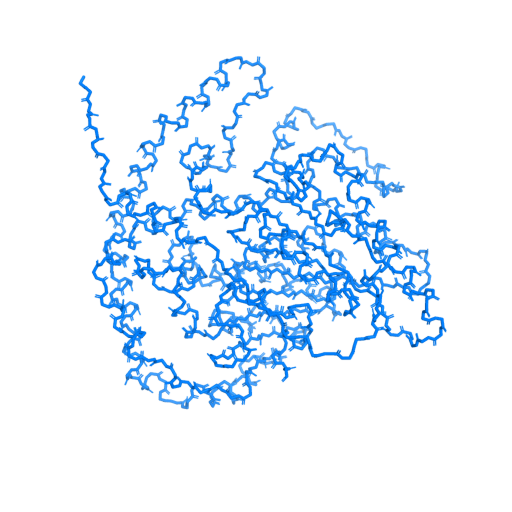7 -3.252 14.333 1.00 78.44 93 ASN A O 1
ATOM 728 N N . ASN A 1 94 ? -30.369 -4.021 14.560 1.00 71.12 94 ASN A N 1
ATOM 729 C CA . ASN A 1 94 ? -30.617 -5.320 13.943 1.00 71.12 94 ASN A CA 1
ATOM 730 C C . ASN A 1 94 ? -31.124 -6.360 14.943 1.00 71.12 94 ASN A C 1
ATOM 732 O O . ASN A 1 94 ? -30.879 -7.547 14.751 1.00 71.12 94 ASN A O 1
ATOM 736 N N . GLY A 1 95 ? -31.832 -5.923 15.993 1.00 52.72 95 GLY A N 1
ATOM 737 C CA . GLY A 1 95 ? -32.357 -6.771 17.061 1.00 52.72 95 GLY A CA 1
ATOM 738 C C . GLY A 1 95 ? -33.051 -8.027 16.527 1.00 52.72 95 GLY A C 1
ATOM 739 O O . GLY A 1 95 ? -34.240 -7.982 16.228 1.00 52.72 95 GLY A O 1
ATOM 740 N N . LEU A 1 96 ? -32.294 -9.137 16.480 1.00 47.50 96 LEU A N 1
ATOM 741 C CA . LEU A 1 96 ? -32.651 -10.502 16.043 1.00 47.50 96 LEU A CA 1
ATOM 742 C C . LEU A 1 96 ? -32.389 -10.902 14.567 1.00 47.50 96 LEU A C 1
ATOM 744 O O . LEU A 1 96 ? -32.734 -12.023 14.195 1.00 47.50 96 LEU A O 1
ATOM 748 N N . MET A 1 97 ? -31.739 -10.089 13.726 1.00 45.66 97 MET A N 1
ATOM 749 C CA . MET A 1 97 ? -31.351 -10.504 12.361 1.00 45.66 97 MET A CA 1
ATOM 750 C C . MET A 1 97 ? -29.988 -11.228 12.345 1.00 45.66 97 MET A C 1
ATOM 752 O O . MET A 1 97 ? -29.012 -10.701 12.864 1.00 45.66 97 MET A O 1
ATOM 756 N N . LYS A 1 98 ? -29.988 -12.446 11.767 1.00 51.22 98 LYS A N 1
ATOM 757 C CA . LYS A 1 98 ? -28.914 -13.446 11.523 1.00 51.22 98 LYS A CA 1
ATOM 758 C C . LYS A 1 98 ? -27.520 -13.184 12.125 1.00 51.22 98 LYS A C 1
ATOM 760 O O . LYS A 1 98 ? -26.868 -12.201 11.804 1.00 51.22 98 LYS A O 1
ATOM 765 N N . GLN A 1 99 ? -27.026 -14.188 12.860 1.00 50.47 99 GLN A N 1
ATOM 766 C CA . GLN A 1 99 ? -25.698 -14.278 13.498 1.00 50.47 99 GLN A CA 1
ATOM 767 C C . GLN A 1 99 ? -24.479 -13.970 12.603 1.00 50.47 99 GLN A C 1
ATOM 769 O O . GLN A 1 99 ? -23.389 -13.822 13.145 1.00 50.47 99 GLN A O 1
ATOM 774 N N . ASP A 1 100 ? -24.641 -13.849 11.286 1.00 58.06 100 ASP A N 1
ATOM 775 C CA . ASP A 1 100 ? -23.521 -13.804 10.342 1.00 58.06 100 ASP A CA 1
ATOM 776 C C . ASP A 1 100 ? -23.138 -12.382 9.898 1.00 58.06 100 ASP A C 1
ATOM 778 O O . ASP A 1 100 ? -22.016 -12.165 9.440 1.00 58.06 100 ASP A O 1
ATOM 782 N N . ASN A 1 101 ? -24.016 -11.384 10.067 1.00 67.94 101 ASN A N 1
ATOM 783 C CA . ASN A 1 101 ? -23.696 -10.017 9.656 1.00 67.94 101 ASN A CA 1
ATOM 784 C C . ASN A 1 101 ? -22.954 -9.282 10.773 1.00 67.94 101 ASN A C 1
ATOM 786 O O . ASN A 1 101 ? -23.527 -8.950 11.810 1.00 67.94 101 ASN A O 1
ATOM 790 N N . HIS A 1 102 ? -21.686 -8.979 10.533 1.00 82.12 102 HIS A N 1
ATOM 791 C CA . HIS A 1 102 ? -20.840 -8.193 11.417 1.00 82.12 102 HIS A CA 1
ATOM 792 C C . HIS A 1 102 ? -20.190 -7.059 10.622 1.00 82.12 102 HIS A C 1
ATOM 794 O O . HIS A 1 102 ? -20.046 -7.134 9.404 1.00 82.12 102 HIS A O 1
ATOM 800 N N . ILE A 1 103 ? -19.822 -5.980 11.313 1.00 89.19 103 ILE A N 1
ATOM 801 C CA . ILE A 1 103 ? -19.032 -4.915 10.696 1.00 89.19 103 ILE A CA 1
ATOM 802 C C . ILE A 1 103 ? -17.570 -5.340 10.702 1.00 89.19 103 ILE A C 1
ATOM 804 O O . ILE A 1 103 ? -17.026 -5.697 11.749 1.00 89.19 103 ILE A O 1
ATOM 808 N N . GLU A 1 104 ? -16.939 -5.254 9.539 1.00 92.00 104 GLU A N 1
ATOM 809 C CA . GLU A 1 104 ? -15.535 -5.596 9.345 1.00 92.00 104 GLU A CA 1
ATOM 810 C C . GLU A 1 104 ? -14.686 -4.329 9.289 1.00 92.00 104 GLU A C 1
ATOM 812 O O . GLU A 1 104 ? -14.974 -3.405 8.524 1.00 92.00 104 GLU A O 1
ATOM 817 N N . MET A 1 105 ? -13.601 -4.279 10.059 1.00 95.75 105 MET A N 1
ATOM 818 C CA . MET A 1 105 ? -12.621 -3.209 9.910 1.00 95.75 105 MET A CA 1
ATOM 819 C C . MET A 1 105 ? -11.805 -3.443 8.639 1.00 95.75 105 MET A C 1
ATOM 821 O O . MET A 1 105 ? -11.157 -4.471 8.494 1.00 95.75 105 MET A O 1
ATOM 825 N N . THR A 1 106 ? -11.811 -2.490 7.714 1.00 97.62 106 THR A N 1
ATOM 826 C CA . THR A 1 106 ? -11.044 -2.576 6.466 1.00 97.62 106 THR A CA 1
ATOM 827 C C . THR A 1 106 ? -9.988 -1.485 6.454 1.00 97.62 106 THR A C 1
ATOM 829 O O . THR A 1 106 ? -10.297 -0.305 6.269 1.00 97.62 106 THR A O 1
ATOM 832 N N . VAL A 1 107 ? -8.734 -1.882 6.673 1.00 98.31 107 VAL A N 1
ATOM 833 C CA . VAL A 1 107 ? -7.591 -0.973 6.603 1.00 98.31 107 VAL A CA 1
ATOM 834 C C . VAL A 1 107 ? -7.122 -0.893 5.159 1.00 98.31 107 VAL A C 1
ATOM 836 O O . VAL A 1 107 ? -6.620 -1.871 4.611 1.00 98.31 107 VAL A O 1
ATOM 839 N N . PHE A 1 108 ? -7.273 0.276 4.546 1.00 97.69 108 PHE A N 1
ATOM 840 C CA . PHE A 1 108 ? -6.791 0.541 3.199 1.00 97.69 108 PHE A CA 1
ATOM 841 C C . PHE A 1 108 ? -5.518 1.378 3.251 1.00 97.69 108 PHE A C 1
ATOM 843 O O . PHE A 1 108 ? -5.525 2.527 3.698 1.00 97.69 108 PHE A O 1
ATOM 850 N N . ILE A 1 109 ? -4.422 0.797 2.781 1.00 96.81 109 ILE A N 1
ATOM 851 C CA . ILE A 1 109 ? -3.109 1.422 2.722 1.00 96.81 109 ILE A CA 1
ATOM 852 C C . ILE A 1 109 ? -2.845 1.802 1.281 1.00 96.81 109 ILE A C 1
ATOM 854 O O . ILE A 1 109 ? -2.666 0.954 0.404 1.00 96.81 109 ILE A O 1
ATOM 858 N N . HIS A 1 110 ? -2.856 3.104 1.049 1.00 91.12 110 HIS A N 1
ATOM 859 C CA . HIS A 1 110 ? -2.801 3.627 -0.297 1.00 91.12 110 HIS A CA 1
ATOM 860 C C . HIS A 1 110 ? -1.389 3.527 -0.910 1.00 91.12 110 HIS A C 1
ATOM 862 O O . HIS A 1 110 ? -0.439 3.194 -0.214 1.00 91.12 110 HIS A O 1
ATOM 868 N N . GLY A 1 111 ? -1.239 3.785 -2.209 1.00 81.00 111 GLY A N 1
ATOM 869 C CA . GLY A 1 111 ? 0.047 3.775 -2.904 1.00 81.00 111 GLY A CA 1
ATOM 870 C C . GLY A 1 111 ? 0.862 5.071 -2.820 1.00 81.00 111 GLY A C 1
ATOM 871 O O . GLY A 1 111 ? 0.511 6.050 -2.152 1.00 81.00 111 GLY A O 1
ATOM 872 N N . GLY A 1 112 ? 1.976 5.075 -3.558 1.00 68.56 112 GLY A N 1
ATOM 873 C CA . GLY A 1 112 ? 2.808 6.258 -3.779 1.00 68.56 112 GLY A CA 1
ATOM 874 C C . GLY A 1 112 ? 2.071 7.389 -4.522 1.00 68.56 112 GLY A C 1
ATOM 875 O O . GLY A 1 112 ? 0.950 7.214 -4.980 1.00 68.56 112 GLY A O 1
ATOM 876 N N . LEU A 1 113 ? 2.700 8.558 -4.672 1.00 71.88 113 LEU A N 1
ATOM 877 C CA . LEU A 1 113 ? 2.228 9.699 -5.475 1.00 71.88 113 LEU A CA 1
ATOM 878 C C . LEU A 1 113 ? 0.933 10.409 -5.040 1.00 71.88 113 LEU A C 1
ATOM 880 O O . LEU A 1 113 ? 0.370 11.176 -5.820 1.00 71.88 113 LEU A O 1
ATOM 884 N N . ASN A 1 114 ? 0.492 10.242 -3.793 1.00 74.94 114 ASN A N 1
ATOM 885 C CA . ASN A 1 114 ? -0.740 10.878 -3.325 1.00 74.94 114 ASN A CA 1
ATOM 886 C C . ASN A 1 114 ? -0.491 12.188 -2.572 1.00 74.94 114 ASN A C 1
ATOM 888 O O . ASN A 1 114 ? 0.469 12.348 -1.810 1.00 74.94 114 ASN A O 1
ATOM 892 N N . THR A 1 115 ? -1.399 13.136 -2.784 1.00 79.12 115 THR A N 1
ATOM 893 C CA . THR A 1 115 ? -1.513 14.369 -2.003 1.00 79.12 115 THR A CA 1
ATOM 894 C C . THR A 1 115 ? -2.560 14.195 -0.906 1.00 79.12 115 THR A C 1
ATOM 896 O O . THR A 1 115 ? -3.504 13.420 -1.047 1.00 79.12 115 THR A O 1
ATOM 899 N N . SER A 1 116 ? -2.454 14.957 0.184 1.00 80.69 116 SER A N 1
ATOM 900 C CA . SER A 1 116 ? -3.469 14.889 1.244 1.00 80.69 116 SER A CA 1
ATOM 901 C C . SER A 1 116 ? -4.865 15.298 0.755 1.00 80.69 116 SER A C 1
ATOM 903 O O . SER A 1 116 ? -5.857 14.845 1.308 1.00 80.69 116 SER A O 1
ATOM 905 N N . GLN A 1 117 ? -4.956 16.144 -0.279 1.00 85.25 117 GLN A N 1
ATOM 906 C CA . GLN A 1 117 ? -6.235 16.535 -0.864 1.00 85.25 117 GLN A CA 1
ATOM 907 C C . GLN A 1 117 ? -6.907 15.341 -1.546 1.00 85.25 117 GLN A C 1
ATOM 909 O O . GLN A 1 117 ? -8.065 15.062 -1.251 1.00 85.25 117 GLN A O 1
ATOM 914 N N . GLN A 1 118 ? -6.164 14.597 -2.371 1.00 84.38 118 GLN A N 1
ATOM 915 C CA . GLN A 1 118 ? -6.661 13.376 -3.015 1.00 84.38 118 GLN A CA 1
ATOM 916 C C . GLN A 1 118 ? -7.089 12.329 -1.984 1.00 84.38 118 GLN A C 1
ATOM 918 O O . GLN A 1 118 ? -8.127 11.695 -2.147 1.00 84.38 118 GLN A O 1
ATOM 923 N N . VAL A 1 119 ? -6.333 12.187 -0.890 1.00 84.38 119 VAL A N 1
ATOM 924 C CA . VAL A 1 119 ? -6.703 11.297 0.221 1.00 84.38 119 VAL A CA 1
ATOM 925 C C . VAL A 1 119 ? -8.034 11.732 0.838 1.00 84.38 119 VAL A C 1
ATOM 927 O O . VAL A 1 119 ? -8.955 10.927 0.935 1.00 84.38 119 VAL A O 1
ATOM 930 N N . SER A 1 120 ? -8.178 13.008 1.201 1.00 89.75 120 SER A N 1
ATOM 931 C CA . SER A 1 120 ? -9.413 13.536 1.791 1.00 89.75 120 SER A CA 1
ATOM 932 C C . SER A 1 120 ? -10.618 13.422 0.851 1.00 89.75 120 SER A C 1
ATOM 934 O O . SER A 1 120 ? -11.718 13.097 1.298 1.00 89.75 120 SER A O 1
ATOM 936 N N . GLU A 1 121 ? -10.433 13.668 -0.447 1.00 91.69 121 GLU A N 1
ATOM 937 C CA . GLU A 1 121 ? -11.465 13.486 -1.476 1.00 91.69 121 GLU A CA 1
ATOM 938 C C . GLU A 1 121 ? -11.863 12.013 -1.621 1.00 91.69 121 GLU A C 1
ATOM 940 O O . GLU A 1 121 ? -13.056 11.702 -1.648 1.00 91.69 121 GLU A O 1
ATOM 945 N N . ARG A 1 122 ? -10.889 11.095 -1.607 1.00 90.00 122 ARG A N 1
ATOM 946 C CA . ARG A 1 122 ? -11.135 9.649 -1.645 1.00 90.00 122 ARG A CA 1
ATOM 947 C C . ARG A 1 122 ? -11.936 9.183 -0.430 1.00 90.00 122 ARG A C 1
ATOM 949 O O . ARG A 1 122 ? -12.927 8.480 -0.599 1.00 90.00 122 ARG A O 1
ATOM 956 N N . ILE A 1 123 ? -11.577 9.618 0.780 1.00 93.38 123 ILE A N 1
ATOM 957 C CA . ILE A 1 123 ? -12.326 9.259 1.997 1.00 93.38 123 ILE A CA 1
ATOM 958 C C . ILE A 1 123 ? -13.766 9.768 1.899 1.00 93.38 123 ILE A C 1
ATOM 960 O O . ILE A 1 123 ? -14.696 9.011 2.163 1.00 93.38 123 ILE A O 1
ATOM 964 N N . LYS A 1 124 ? -13.972 11.025 1.478 1.00 93.94 124 LYS A N 1
ATOM 965 C CA . LYS A 1 124 ? -15.322 11.587 1.286 1.00 93.94 124 LYS A CA 1
ATOM 966 C C . LYS A 1 124 ? -16.153 10.763 0.302 1.00 93.94 124 LYS A C 1
ATOM 968 O O . LYS A 1 124 ? -17.335 10.569 0.548 1.00 93.94 124 LYS A O 1
ATOM 973 N N . LYS A 1 125 ? -15.537 10.298 -0.788 1.00 92.19 125 LYS A N 1
ATOM 974 C CA . LYS A 1 125 ? -16.201 9.518 -1.839 1.00 92.19 125 LYS A CA 1
ATOM 975 C C . LYS A 1 125 ? -16.571 8.108 -1.371 1.00 92.19 125 LYS A C 1
ATOM 977 O O . LYS A 1 125 ? -17.681 7.660 -1.627 1.00 92.19 125 LYS A O 1
ATOM 982 N N . LEU A 1 126 ? -15.644 7.413 -0.710 1.00 94.50 126 LEU A N 1
ATOM 983 C CA . LEU A 1 126 ? -15.751 5.967 -0.486 1.00 94.50 126 LEU A CA 1
ATOM 984 C C . LEU A 1 126 ? -16.317 5.587 0.880 1.00 94.50 126 LEU A C 1
ATOM 986 O O . LEU A 1 126 ? -16.930 4.533 1.013 1.00 94.50 126 LEU A O 1
ATOM 990 N N . LYS A 1 127 ? -16.119 6.424 1.904 1.00 95.31 127 LYS A N 1
ATOM 991 C CA . LYS A 1 127 ? -16.452 6.069 3.290 1.00 95.31 127 LYS A CA 1
ATOM 992 C C . LYS A 1 127 ? -17.913 5.652 3.448 1.00 95.31 127 LYS A C 1
ATOM 994 O O . LYS A 1 127 ? -18.185 4.646 4.095 1.00 95.31 127 LYS A O 1
ATOM 999 N N . ASP A 1 128 ? -18.838 6.420 2.880 1.00 94.62 128 ASP A N 1
ATOM 1000 C CA . ASP A 1 128 ? -20.269 6.157 3.048 1.00 94.62 128 ASP A CA 1
ATOM 1001 C C . ASP A 1 128 ? -20.683 4.854 2.345 1.00 94.62 128 ASP A C 1
ATOM 1003 O O . ASP A 1 128 ? -21.405 4.057 2.937 1.00 94.62 128 ASP A O 1
ATOM 1007 N N . GLN A 1 129 ? -20.126 4.581 1.159 1.00 93.50 129 GLN A N 1
ATOM 1008 C CA . GLN A 1 129 ? -20.353 3.335 0.416 1.00 93.50 129 GLN A CA 1
ATOM 1009 C C . GLN A 1 129 ? -19.797 2.118 1.168 1.00 93.50 129 GLN A C 1
ATOM 1011 O O . GLN A 1 129 ? -20.492 1.124 1.351 1.00 93.50 129 GLN A O 1
ATOM 1016 N N . MET A 1 130 ? -18.571 2.219 1.691 1.00 95.25 130 MET A N 1
ATOM 1017 C CA . MET A 1 130 ? -17.963 1.158 2.499 1.00 95.25 130 MET A CA 1
ATOM 1018 C C . MET A 1 130 ? -18.798 0.848 3.747 1.00 95.25 130 MET A C 1
ATOM 1020 O O . MET A 1 130 ? -19.034 -0.318 4.058 1.00 95.25 130 MET A O 1
ATOM 1024 N N . LEU A 1 131 ? -19.302 1.878 4.435 1.00 94.06 131 LEU A N 1
ATOM 1025 C CA . LEU A 1 131 ? -20.164 1.700 5.607 1.00 94.06 131 LEU A CA 1
ATOM 1026 C C . LEU A 1 131 ? -21.504 1.042 5.252 1.00 94.06 131 LEU A C 1
ATOM 1028 O O . LEU A 1 131 ? -22.009 0.231 6.029 1.00 94.06 131 LEU A O 1
ATOM 1032 N N . GLU A 1 132 ? -22.072 1.363 4.091 1.00 91.44 132 GLU A N 1
ATOM 1033 C CA . GLU A 1 132 ? -23.276 0.706 3.565 1.00 91.44 132 GLU A CA 1
ATOM 1034 C C . GLU A 1 132 ? -23.023 -0.770 3.218 1.00 91.44 132 GLU A C 1
ATOM 1036 O O . GLU A 1 132 ? -23.917 -1.601 3.376 1.00 91.44 132 GLU A O 1
ATOM 1041 N N . ASP A 1 133 ? -21.784 -1.122 2.881 1.00 91.31 133 ASP A N 1
ATOM 1042 C CA . ASP A 1 133 ? -21.293 -2.492 2.690 1.00 91.31 133 ASP A CA 1
ATOM 1043 C C . ASP A 1 133 ? -20.820 -3.191 3.975 1.00 91.31 133 ASP A C 1
ATOM 1045 O O . ASP A 1 133 ? -20.141 -4.217 3.916 1.00 91.31 133 ASP A O 1
ATOM 1049 N N . CYS A 1 134 ? -21.161 -2.657 5.152 1.00 92.69 134 CYS A N 1
ATOM 1050 C CA . CYS A 1 134 ? -20.731 -3.197 6.447 1.00 92.69 134 CYS A CA 1
ATOM 1051 C C . CYS A 1 134 ? -19.200 -3.220 6.638 1.00 92.69 134 CYS A C 1
ATOM 1053 O O . CYS A 1 134 ? -18.684 -3.958 7.480 1.00 92.69 134 CYS A O 1
ATOM 1055 N N . LYS A 1 135 ? -18.457 -2.393 5.897 1.00 94.62 135 LYS A N 1
ATOM 1056 C CA . LYS A 1 135 ? -17.009 -2.222 6.044 1.00 94.62 135 LYS A CA 1
ATOM 1057 C C . LYS A 1 135 ? -16.728 -0.894 6.742 1.00 94.62 135 LYS A C 1
ATOM 1059 O O . LYS A 1 135 ? -17.056 0.172 6.230 1.00 94.62 135 LYS A O 1
ATOM 1064 N N . TYR A 1 136 ? -16.099 -0.929 7.912 1.00 96.69 136 TYR A N 1
ATOM 1065 C CA . TYR A 1 136 ? -15.596 0.281 8.558 1.00 96.69 136 TYR A CA 1
ATOM 1066 C C . TYR A 1 136 ? -14.218 0.634 7.985 1.00 96.69 136 TYR A C 1
ATOM 1068 O O . TYR A 1 136 ? -13.267 -0.120 8.213 1.00 96.69 136 TYR A O 1
ATOM 1076 N N . PRO A 1 137 ? -14.067 1.751 7.256 1.00 97.50 137 PRO A N 1
ATOM 1077 C CA . PRO A 1 137 ? -12.812 2.053 6.591 1.00 97.50 137 PRO A CA 1
ATOM 1078 C C . PRO A 1 137 ? -11.808 2.749 7.512 1.00 97.50 137 PRO A C 1
ATOM 1080 O O . PRO A 1 137 ? -12.154 3.685 8.233 1.00 97.50 137 PRO A O 1
ATOM 1083 N N . VAL A 1 138 ? -10.539 2.357 7.419 1.00 97.94 138 VAL A N 1
ATOM 1084 C CA . VAL A 1 138 ? -9.404 3.116 7.964 1.00 97.94 138 VAL A CA 1
ATOM 1085 C C . VAL A 1 138 ? -8.371 3.306 6.861 1.00 97.94 138 VAL A C 1
ATOM 1087 O O . VAL A 1 138 ? -7.748 2.353 6.405 1.00 97.94 138 VAL A O 1
ATOM 1090 N N . PHE A 1 139 ? -8.190 4.545 6.422 1.00 97.25 139 PHE A N 1
ATOM 1091 C CA . PHE A 1 139 ? -7.268 4.920 5.359 1.00 97.25 139 PHE A CA 1
ATOM 1092 C C . PHE A 1 139 ? -5.902 5.269 5.945 1.00 97.25 139 PHE A C 1
ATOM 1094 O O . PHE A 1 139 ? -5.773 6.245 6.680 1.00 97.25 139 PHE A O 1
ATOM 1101 N N . ILE A 1 140 ? -4.866 4.516 5.589 1.00 96.38 140 ILE A N 1
ATOM 1102 C CA . ILE A 1 140 ? -3.477 4.863 5.897 1.00 96.38 140 ILE A CA 1
ATOM 1103 C C . ILE A 1 140 ? -2.876 5.523 4.663 1.00 96.38 140 ILE A C 1
ATOM 1105 O O . ILE A 1 140 ? -2.930 4.992 3.551 1.00 96.38 140 ILE A O 1
ATOM 1109 N N . SER A 1 141 ? -2.339 6.723 4.839 1.00 93.31 141 SER A N 1
ATOM 1110 C CA . SER A 1 141 ? -1.801 7.523 3.742 1.00 93.31 141 SER A CA 1
ATOM 1111 C C . SER A 1 141 ? -0.570 8.297 4.181 1.00 93.31 141 SER A C 1
ATOM 1113 O O . SER A 1 141 ? -0.382 8.591 5.358 1.00 93.31 141 SER A O 1
ATOM 1115 N N . TRP A 1 142 ? 0.280 8.641 3.222 1.00 90.69 142 TRP A N 1
ATOM 1116 C CA . TRP A 1 142 ? 1.461 9.451 3.468 1.00 90.69 142 TRP A CA 1
ATOM 1117 C C . TRP A 1 142 ? 1.779 10.312 2.259 1.00 90.69 142 TRP A C 1
ATOM 1119 O O . TRP A 1 142 ? 1.308 10.070 1.145 1.00 90.69 142 TRP A O 1
ATOM 1129 N N . ARG A 1 143 ? 2.609 11.334 2.472 1.00 82.50 143 ARG A N 1
ATOM 1130 C CA . ARG A 1 143 ? 3.109 12.144 1.362 1.00 82.50 143 ARG A CA 1
ATOM 1131 C C . ARG A 1 143 ? 4.103 11.313 0.558 1.00 82.50 143 ARG A C 1
ATOM 1133 O O . ARG A 1 143 ? 5.178 10.988 1.058 1.00 82.50 143 ARG A O 1
ATOM 1140 N N . SER A 1 144 ? 3.782 11.044 -0.699 1.00 74.19 144 SER A N 1
ATOM 1141 C CA . SER A 1 144 ? 4.596 10.184 -1.565 1.00 74.19 144 SER A CA 1
ATOM 1142 C C . SER A 1 144 ? 4.792 10.737 -2.980 1.00 74.19 144 SER A C 1
ATOM 1144 O O . SER A 1 144 ? 5.214 10.006 -3.867 1.00 74.19 144 SER A O 1
ATOM 1146 N N . GLY A 1 145 ? 4.529 12.029 -3.201 1.00 70.88 145 GLY A N 1
ATOM 1147 C CA . GLY A 1 145 ? 4.721 12.696 -4.496 1.00 70.88 145 GLY A CA 1
ATOM 1148 C C . GLY A 1 145 ? 6.173 12.695 -4.991 1.00 70.88 145 GLY A C 1
ATOM 1149 O O . GLY A 1 145 ? 7.073 13.127 -4.267 1.00 70.88 145 GLY A O 1
ATOM 1150 N N . PHE A 1 146 ? 6.377 12.289 -6.249 1.00 69.00 146 PHE A N 1
ATOM 1151 C CA . PHE A 1 146 ? 7.693 12.124 -6.880 1.00 69.00 146 PHE A CA 1
ATOM 1152 C C . PHE A 1 146 ? 8.616 13.352 -6.758 1.00 69.00 146 PHE A C 1
ATOM 1154 O O . PHE A 1 146 ? 9.729 13.183 -6.257 1.00 69.00 146 PHE A O 1
ATOM 1161 N N . PRO A 1 147 ? 8.192 14.593 -7.095 1.00 66.69 147 PRO A N 1
ATOM 1162 C CA . PRO A 1 147 ? 9.097 15.745 -7.037 1.00 66.69 147 PRO A CA 1
ATOM 1163 C C . PRO A 1 147 ? 9.591 16.037 -5.618 1.00 66.69 147 PRO A C 1
ATOM 1165 O O . PRO A 1 147 ? 10.749 16.386 -5.424 1.00 66.69 147 PRO A O 1
ATOM 1168 N N . GLY A 1 148 ? 8.729 15.842 -4.613 1.00 66.00 148 GLY A N 1
ATOM 1169 C CA . GLY A 1 148 ? 9.120 15.998 -3.213 1.00 66.00 148 GLY A CA 1
ATOM 1170 C C . GLY A 1 148 ? 10.143 14.948 -2.785 1.00 66.00 148 GLY A C 1
ATOM 1171 O O . GLY A 1 148 ? 11.106 15.275 -2.108 1.00 66.00 148 GLY A O 1
ATOM 1172 N N . ASN A 1 149 ? 9.978 13.698 -3.218 1.00 74.31 149 ASN A N 1
ATOM 1173 C CA . ASN A 1 149 ? 10.911 12.620 -2.880 1.00 74.31 149 ASN A CA 1
ATOM 1174 C C . ASN A 1 149 ? 12.273 12.770 -3.560 1.00 74.31 149 ASN A C 1
ATOM 1176 O O . ASN A 1 149 ? 13.290 12.488 -2.926 1.00 74.31 149 ASN A O 1
ATOM 1180 N N . TYR A 1 150 ? 12.301 13.233 -4.813 1.00 75.44 150 TYR A N 1
ATOM 1181 C CA . TYR A 1 150 ? 13.556 13.495 -5.514 1.00 75.44 150 TYR A CA 1
ATOM 1182 C C . TYR A 1 150 ? 14.283 14.724 -4.953 1.00 75.44 150 TYR A C 1
ATOM 1184 O O . TYR A 1 150 ? 15.496 14.686 -4.768 1.00 75.44 150 TYR A O 1
ATOM 1192 N N . LEU A 1 151 ? 13.558 15.793 -4.603 1.00 75.38 151 LEU A N 1
ATOM 1193 C CA . LEU A 1 151 ? 14.156 16.943 -3.916 1.00 75.38 151 LEU A CA 1
ATOM 1194 C C . LEU A 1 151 ? 14.740 16.549 -2.557 1.00 75.38 151 LEU A C 1
ATOM 1196 O O . LEU A 1 151 ? 15.846 16.977 -2.233 1.00 75.38 151 LEU A O 1
ATOM 1200 N N . ASP A 1 152 ? 14.053 15.688 -1.806 1.00 74.44 152 ASP A N 1
ATOM 1201 C CA . ASP A 1 152 ? 14.602 15.135 -0.570 1.00 74.44 152 ASP A CA 1
ATOM 1202 C C . ASP A 1 152 ? 15.874 14.330 -0.841 1.00 74.44 152 ASP A C 1
ATOM 1204 O O . ASP A 1 152 ? 16.866 14.528 -0.147 1.00 74.44 152 ASP A O 1
ATOM 1208 N N . HIS A 1 153 ? 15.898 13.488 -1.879 1.00 79.31 153 HIS A N 1
ATOM 1209 C CA . HIS A 1 153 ? 17.111 12.781 -2.299 1.00 79.31 153 HIS A CA 1
ATOM 1210 C C . HIS A 1 153 ? 18.256 13.743 -2.646 1.00 79.31 153 HIS A C 1
ATOM 1212 O O . HIS A 1 153 ? 19.383 13.549 -2.199 1.00 79.31 153 HIS A O 1
ATOM 1218 N N . LEU A 1 154 ? 17.983 14.822 -3.379 1.00 75.56 154 LEU A N 1
ATOM 1219 C CA . LEU A 1 154 ? 19.007 15.787 -3.772 1.00 75.56 154 LEU A CA 1
ATOM 1220 C C . LEU A 1 154 ? 19.541 16.615 -2.602 1.00 75.56 154 LEU A C 1
ATOM 1222 O O . LEU A 1 154 ? 20.749 16.850 -2.532 1.00 75.56 154 LEU A O 1
ATOM 1226 N N . LEU A 1 155 ? 18.674 17.061 -1.695 1.00 75.06 155 LEU A N 1
ATOM 1227 C CA . LEU A 1 155 ? 19.012 18.107 -0.727 1.00 75.06 155 LEU A CA 1
ATOM 1228 C C . LEU A 1 155 ? 19.144 17.607 0.709 1.00 75.06 155 LEU A C 1
ATOM 1230 O O . LEU A 1 155 ? 19.954 18.156 1.451 1.00 75.06 155 LEU A O 1
ATOM 1234 N N . PHE A 1 156 ? 18.376 16.593 1.109 1.00 74.06 156 PHE A N 1
ATOM 1235 C CA . PHE A 1 156 ? 18.163 16.298 2.529 1.00 74.06 156 PHE A CA 1
ATOM 1236 C C . PHE A 1 156 ? 18.485 14.856 2.929 1.00 74.06 156 PHE A C 1
ATOM 1238 O O . PHE A 1 156 ? 18.834 14.624 4.077 1.00 74.06 156 PHE A O 1
ATOM 1245 N N . LEU A 1 157 ? 18.422 13.883 2.021 1.00 74.81 157 LEU A N 1
ATOM 1246 C CA . LEU A 1 157 ? 18.590 12.464 2.339 1.00 74.81 157 LEU A CA 1
ATOM 1247 C C . LEU A 1 157 ? 19.955 11.945 1.912 1.00 74.81 157 LEU A C 1
ATOM 1249 O O . LEU A 1 157 ? 20.307 11.990 0.733 1.00 74.81 157 LEU A O 1
ATOM 1253 N N . ARG A 1 158 ? 20.713 11.371 2.847 1.00 76.75 158 ARG A N 1
ATOM 1254 C CA . ARG A 1 158 ? 21.952 10.643 2.540 1.00 76.75 158 ARG A CA 1
ATOM 1255 C C . ARG A 1 158 ? 21.965 9.339 3.326 1.00 76.75 158 ARG A C 1
ATOM 1257 O O . ARG A 1 158 ? 21.817 9.355 4.537 1.00 76.75 158 ARG A O 1
ATOM 1264 N N . ARG A 1 159 ? 22.132 8.208 2.629 1.00 74.19 159 ARG A N 1
ATOM 1265 C CA . ARG A 1 159 ? 22.229 6.861 3.235 1.00 74.19 159 ARG A CA 1
ATOM 1266 C C . ARG A 1 159 ? 21.096 6.517 4.220 1.00 74.19 159 ARG A C 1
ATOM 1268 O O . ARG A 1 159 ? 21.327 5.845 5.212 1.00 74.19 159 ARG A O 1
ATOM 1275 N N . GLY A 1 160 ? 19.875 6.971 3.939 1.00 67.62 160 GLY A N 1
ATOM 1276 C CA . GLY A 1 160 ? 18.712 6.699 4.790 1.00 67.62 160 GLY A CA 1
ATOM 1277 C C . GLY A 1 160 ? 18.510 7.682 5.946 1.00 67.62 160 GLY A C 1
ATOM 1278 O O . GLY A 1 160 ? 17.452 7.656 6.562 1.00 67.62 160 GLY A O 1
ATOM 1279 N N . GLU A 1 161 ? 19.441 8.604 6.187 1.00 70.06 161 GLU A N 1
ATOM 1280 C CA . GLU A 1 161 ? 19.316 9.627 7.228 1.00 70.06 161 GLU A CA 1
ATOM 1281 C C . GLU A 1 161 ? 18.811 10.948 6.633 1.00 70.06 161 GLU A C 1
ATOM 1283 O O . GLU A 1 161 ? 19.268 11.390 5.569 1.00 70.06 161 GLU A O 1
ATOM 1288 N N . TYR A 1 162 ? 17.851 11.579 7.316 1.00 69.69 162 TYR A N 1
ATOM 1289 C CA . TYR A 1 162 ? 17.404 12.930 6.987 1.00 69.69 162 TYR A CA 1
ATOM 1290 C C . TYR A 1 162 ? 18.336 13.944 7.642 1.00 69.69 162 TYR A C 1
ATOM 1292 O O . TYR A 1 162 ? 18.476 14.001 8.859 1.00 69.69 162 TYR A O 1
ATOM 1300 N N . SER A 1 163 ? 18.957 14.782 6.825 1.00 59.44 163 SER A N 1
ATOM 1301 C CA . SER A 1 163 ? 19.769 15.910 7.258 1.00 59.44 163 SER A CA 1
ATOM 1302 C C . SER A 1 163 ? 18.857 17.084 7.644 1.00 59.44 163 SER A C 1
ATOM 1304 O O . SER A 1 163 ? 18.883 18.139 7.013 1.00 59.44 163 SER A O 1
ATOM 1306 N N . SER A 1 164 ? 18.006 16.916 8.663 1.00 52.41 164 SER A N 1
ATOM 1307 C CA . SER A 1 164 ? 17.414 18.068 9.356 1.00 52.41 164 SER A CA 1
ATOM 1308 C C . SER A 1 164 ? 18.321 18.468 10.502 1.00 52.41 164 SER A C 1
ATOM 1310 O O . SER A 1 164 ? 18.514 17.724 11.455 1.00 52.41 164 SER A O 1
ATOM 1312 N N . THR A 1 165 ? 18.861 19.673 10.372 1.00 44.12 165 THR A N 1
ATOM 1313 C CA . THR A 1 165 ? 18.957 20.682 11.433 1.00 44.12 165 THR A CA 1
ATOM 1314 C C . THR A 1 165 ? 18.752 20.199 12.877 1.00 44.12 165 THR A C 1
ATOM 1316 O O . THR A 1 165 ? 17.621 20.079 13.331 1.00 44.12 165 THR A O 1
ATOM 1319 N N . GLY A 1 166 ? 19.875 20.036 13.581 1.00 39.47 166 GLY A N 1
ATOM 1320 C CA . GLY A 1 166 ? 20.099 20.341 14.999 1.00 39.47 166 GLY A CA 1
ATOM 1321 C C . GLY A 1 166 ? 18.935 20.210 15.983 1.00 39.47 166 GLY A C 1
ATOM 1322 O O . GLY A 1 166 ? 18.304 21.209 16.314 1.00 39.47 166 GLY A O 1
ATOM 1323 N N . GLU A 1 167 ? 18.786 19.026 16.575 1.00 42.00 167 GLU A N 1
ATOM 1324 C CA . GLU A 1 167 ? 18.359 18.906 17.981 1.00 42.00 167 GLU A CA 1
ATOM 1325 C C . GLU A 1 167 ? 19.551 18.771 18.947 1.00 42.00 167 GLU A C 1
ATOM 1327 O O . GLU A 1 167 ? 19.405 18.969 20.153 1.00 42.00 167 GLU A O 1
ATOM 1332 N N . SER A 1 168 ? 20.775 18.559 18.443 1.00 39.25 168 SER A N 1
ATOM 1333 C CA . SER A 1 168 ? 21.964 18.979 19.182 1.00 39.25 168 SER A CA 1
ATOM 1334 C C . SER A 1 168 ? 21.951 20.509 19.183 1.00 39.25 168 SER A C 1
ATOM 1336 O O . SER A 1 168 ? 22.111 21.126 18.135 1.00 39.25 168 SER A O 1
ATOM 1338 N N . GLY A 1 169 ? 21.718 21.144 20.337 1.00 36.66 169 GLY A N 1
ATOM 1339 C CA . GLY A 1 169 ? 21.580 22.604 20.522 1.00 36.66 169 GLY A CA 1
ATOM 1340 C C . GLY A 1 169 ? 22.797 23.474 20.142 1.00 36.66 169 GLY A C 1
ATOM 1341 O O . GLY A 1 169 ? 22.985 24.563 20.679 1.00 36.66 169 GLY A O 1
ATOM 1342 N N . SER A 1 170 ? 23.644 23.002 19.233 1.00 43.78 170 SER A N 1
ATOM 1343 C CA . SER A 1 170 ? 24.724 23.713 18.573 1.00 43.78 170 SER A CA 1
ATOM 1344 C C . SER A 1 170 ? 24.180 24.482 17.363 1.00 43.78 170 SER A C 1
ATOM 1346 O O . SER A 1 170 ? 23.806 23.911 16.339 1.00 43.78 170 SER A O 1
ATOM 1348 N N . PHE A 1 171 ? 24.215 25.812 17.446 1.00 46.81 171 PHE A N 1
ATOM 1349 C CA . PHE A 1 171 ? 23.953 26.731 16.328 1.00 46.81 171 PHE A CA 1
ATOM 1350 C C . PHE A 1 171 ? 24.763 26.386 15.052 1.00 46.81 171 PHE A C 1
ATOM 1352 O O . PHE A 1 171 ? 24.313 26.655 13.939 1.00 46.81 171 PHE A O 1
ATOM 1359 N N . PHE A 1 172 ? 25.927 25.737 15.186 1.00 47.97 172 PHE A N 1
ATOM 1360 C CA . PHE A 1 172 ? 26.771 25.334 14.056 1.00 47.97 172 PHE A CA 1
ATOM 1361 C C . PHE A 1 172 ? 26.268 24.078 13.307 1.00 47.97 172 PHE A C 1
ATOM 1363 O O . PHE A 1 172 ? 26.516 23.955 12.103 1.00 47.97 172 PHE A O 1
ATOM 1370 N N . ASP A 1 173 ? 25.509 23.182 13.945 1.00 45.81 173 ASP A N 1
ATOM 1371 C CA . ASP A 1 173 ? 25.011 21.945 13.306 1.00 45.81 173 ASP A CA 1
ATOM 1372 C C . ASP A 1 173 ? 23.818 22.215 12.372 1.00 45.81 173 ASP A C 1
ATOM 1374 O O . ASP A 1 173 ? 23.706 21.635 11.285 1.00 45.81 173 ASP A O 1
ATOM 1378 N N . GLY A 1 174 ? 22.962 23.174 12.746 1.00 45.94 174 GLY A N 1
ATOM 1379 C CA . GLY A 1 174 ? 21.869 23.654 11.897 1.00 45.94 174 GLY A CA 1
ATOM 1380 C C . GLY A 1 174 ? 22.367 24.373 10.638 1.00 45.94 174 GLY A C 1
ATOM 1381 O O . GLY A 1 174 ? 21.880 24.118 9.535 1.00 45.94 174 GLY A O 1
ATOM 1382 N N . VAL A 1 175 ? 23.399 25.211 10.783 1.00 48.59 175 VAL A N 1
ATOM 1383 C CA . VAL A 1 175 ? 24.001 25.964 9.671 1.00 48.59 175 VAL A CA 1
ATOM 1384 C C . VAL A 1 175 ? 24.774 25.040 8.724 1.00 48.59 175 VAL A C 1
ATOM 1386 O O . VAL A 1 175 ? 24.664 25.177 7.506 1.00 48.59 175 VAL A O 1
ATOM 1389 N N . THR A 1 176 ? 25.512 24.053 9.242 1.00 49.03 176 THR A N 1
ATOM 1390 C CA . THR A 1 176 ? 26.254 23.116 8.382 1.00 49.03 176 THR A CA 1
ATOM 1391 C C . THR A 1 176 ? 25.341 22.173 7.601 1.00 49.03 176 THR A C 1
ATOM 1393 O O . THR A 1 176 ? 25.655 21.882 6.451 1.00 49.03 176 THR A O 1
ATOM 1396 N N . SER A 1 177 ? 24.206 21.740 8.152 1.00 48.19 177 SER A N 1
ATOM 1397 C CA . SER A 1 177 ? 23.250 20.863 7.449 1.00 48.19 177 SER A CA 1
ATOM 1398 C C . SER A 1 177 ? 22.504 21.599 6.326 1.00 48.19 177 SER A C 1
ATOM 1400 O O . SER A 1 177 ? 22.414 21.093 5.207 1.00 48.19 177 SER A O 1
ATOM 1402 N N . PHE A 1 178 ? 22.083 22.847 6.574 1.00 51.03 178 PHE A N 1
ATOM 1403 C CA . PHE A 1 178 ? 21.455 23.703 5.558 1.00 51.03 178 PHE A CA 1
ATOM 1404 C C . PHE A 1 178 ? 22.413 24.093 4.421 1.00 51.03 178 PHE A C 1
ATOM 1406 O O . PHE A 1 178 ? 21.983 24.283 3.289 1.00 51.03 178 PHE A O 1
ATOM 1413 N N . ILE A 1 179 ? 23.717 24.191 4.699 1.00 57.06 179 ILE A N 1
ATOM 1414 C CA . ILE A 1 179 ? 24.739 24.492 3.689 1.00 57.06 179 ILE A CA 1
ATOM 1415 C C . ILE A 1 179 ? 25.164 23.224 2.931 1.00 57.06 179 ILE A C 1
ATOM 1417 O O . ILE A 1 179 ? 25.320 23.261 1.712 1.00 57.06 179 ILE A O 1
ATOM 1421 N N . LYS A 1 180 ? 25.328 22.085 3.616 1.00 62.03 180 LYS A N 1
ATOM 1422 C CA . LYS A 1 180 ? 25.811 20.839 3.002 1.00 62.03 180 LYS A CA 1
ATOM 1423 C C . LYS A 1 180 ? 24.877 20.338 1.910 1.00 62.03 180 LYS A C 1
ATOM 1425 O O . LYS A 1 180 ? 25.380 20.037 0.837 1.00 62.03 180 LYS A O 1
ATOM 1430 N N . GLY A 1 181 ? 23.563 20.298 2.141 1.00 71.00 181 GLY A N 1
ATOM 1431 C CA . GLY A 1 181 ? 22.587 19.815 1.155 1.00 71.00 181 GLY A CA 1
ATOM 1432 C C . GLY A 1 181 ? 22.718 20.503 -0.211 1.00 71.00 181 GLY A C 1
ATOM 1433 O O . GLY A 1 181 ? 23.086 19.849 -1.189 1.00 71.00 181 GLY A O 1
ATOM 1434 N N . PRO A 1 182 ? 22.528 21.833 -0.291 1.00 72.75 182 PRO A N 1
ATOM 1435 C CA . PRO A 1 182 ? 22.735 22.606 -1.511 1.00 72.75 182 PRO A CA 1
ATOM 1436 C C . PRO A 1 182 ? 24.164 22.544 -2.058 1.00 72.75 182 PRO A C 1
ATOM 1438 O O . PRO A 1 182 ? 24.315 22.547 -3.273 1.00 72.75 182 PRO A O 1
ATOM 1441 N N . LEU A 1 183 ? 25.202 22.450 -1.216 1.00 74.00 183 LEU A N 1
ATOM 1442 C CA . LEU A 1 183 ? 26.591 22.332 -1.685 1.00 74.00 183 LEU A CA 1
ATOM 1443 C C . LEU A 1 183 ? 26.910 20.970 -2.309 1.00 74.00 183 LEU A C 1
ATOM 1445 O O . LEU A 1 183 ? 27.676 20.916 -3.268 1.00 74.00 183 LEU A O 1
ATOM 1449 N N . VAL A 1 184 ? 26.358 19.874 -1.777 1.00 79.19 184 VAL A N 1
ATOM 1450 C CA . VAL A 1 184 ? 26.589 18.522 -2.308 1.00 79.19 184 VAL A CA 1
ATOM 1451 C C . VAL A 1 184 ? 25.606 18.158 -3.415 1.00 79.19 184 VAL A C 1
ATOM 1453 O O . VAL A 1 184 ? 25.901 17.277 -4.218 1.00 79.19 184 VAL A O 1
ATOM 1456 N N . SER A 1 185 ? 24.459 18.839 -3.497 1.00 79.69 185 SER A N 1
ATOM 1457 C CA . SER A 1 185 ? 23.434 18.582 -4.512 1.00 79.69 185 SER A CA 1
ATOM 1458 C C . SER A 1 185 ? 23.936 18.645 -5.961 1.00 79.69 185 SER A C 1
ATOM 1460 O O . SER A 1 185 ? 23.528 17.775 -6.724 1.00 79.69 185 SER A O 1
ATOM 1462 N N . PRO A 1 186 ? 24.864 19.542 -6.373 1.00 75.94 186 PRO A N 1
ATOM 1463 C CA . PRO A 1 186 ? 25.389 19.542 -7.733 1.00 75.94 186 PRO A CA 1
ATOM 1464 C C . PRO A 1 186 ? 26.254 18.313 -8.000 1.00 75.94 186 PRO A C 1
ATOM 1466 O O . PRO A 1 186 ? 26.250 17.806 -9.114 1.00 75.94 186 PRO A O 1
ATOM 1469 N N . PHE A 1 187 ? 26.967 17.809 -6.987 1.00 80.50 187 PHE A N 1
ATOM 1470 C CA . PHE A 1 187 ? 27.774 16.597 -7.113 1.00 80.50 187 PHE A CA 1
ATOM 1471 C C . PHE A 1 187 ? 26.902 15.345 -7.175 1.00 80.50 187 PHE A C 1
ATOM 1473 O O . PHE A 1 187 ? 27.171 14.491 -8.007 1.00 80.50 187 PHE A O 1
ATOM 1480 N N . VAL A 1 188 ? 25.836 15.265 -6.372 1.00 79.88 188 VAL A N 1
ATOM 1481 C CA . VAL A 1 188 ? 24.856 14.165 -6.447 1.00 79.88 188 VAL A CA 1
ATOM 1482 C C . VAL A 1 188 ? 24.091 14.204 -7.767 1.00 79.88 188 VAL A C 1
ATOM 1484 O O . VAL A 1 188 ? 23.965 13.187 -8.435 1.00 79.88 188 VAL A O 1
ATOM 1487 N N . LEU A 1 189 ? 23.663 15.385 -8.215 1.00 77.19 189 LEU A N 1
ATOM 1488 C CA . LEU A 1 189 ? 23.041 15.548 -9.528 1.00 77.19 189 LEU A CA 1
ATOM 1489 C C . LEU A 1 189 ? 24.007 15.166 -10.658 1.00 77.19 189 LEU A C 1
ATOM 1491 O O . LEU A 1 189 ? 23.590 14.566 -11.648 1.00 77.19 189 LEU A O 1
ATOM 1495 N N . MET A 1 190 ? 25.291 15.511 -10.532 1.00 77.81 190 MET A N 1
ATOM 1496 C CA . MET A 1 190 ? 26.323 15.113 -11.488 1.00 77.81 190 MET A CA 1
ATOM 1497 C C . MET A 1 190 ? 26.557 13.602 -11.459 1.00 77.81 190 MET A C 1
ATOM 1499 O O . MET A 1 190 ? 26.661 13.004 -12.522 1.00 77.81 190 MET A O 1
ATOM 1503 N N . GLU A 1 191 ? 26.601 12.979 -10.282 1.00 82.38 191 GLU A N 1
ATOM 1504 C CA . GLU A 1 191 ? 26.689 11.526 -10.113 1.00 82.38 191 GLU A CA 1
ATOM 1505 C C . GLU A 1 191 ? 25.500 10.828 -10.781 1.00 82.38 191 GLU A C 1
ATOM 1507 O O . GLU A 1 191 ? 25.704 9.958 -11.629 1.00 82.38 191 GLU A O 1
ATOM 1512 N N . ASP A 1 192 ? 24.273 11.270 -10.492 1.00 78.00 192 ASP A N 1
ATOM 1513 C CA . ASP A 1 192 ? 23.058 10.769 -11.132 1.00 78.00 192 ASP A CA 1
ATOM 1514 C C . ASP A 1 192 ? 23.117 10.972 -12.654 1.00 78.00 192 ASP A C 1
ATOM 1516 O O . ASP A 1 192 ? 22.799 10.062 -13.419 1.00 78.00 192 ASP A O 1
ATOM 1520 N N . SER A 1 193 ? 23.573 12.134 -13.126 1.00 73.81 193 SER A N 1
ATOM 1521 C CA . SER A 1 193 ? 23.688 12.427 -14.562 1.00 73.81 193 SER A CA 1
ATOM 1522 C C . SER A 1 193 ? 24.748 11.565 -15.252 1.00 73.81 193 SER A C 1
ATOM 1524 O O . SER A 1 193 ? 24.543 11.112 -16.377 1.00 73.81 193 SER A O 1
ATOM 1526 N N . LEU A 1 194 ? 25.881 11.313 -14.593 1.00 78.44 194 LEU A N 1
ATOM 1527 C CA . LEU A 1 194 ? 26.939 10.447 -15.109 1.00 78.44 194 LEU A CA 1
ATOM 1528 C C . LEU A 1 194 ? 26.488 8.988 -15.123 1.00 78.44 194 LEU A C 1
ATOM 1530 O O . LEU A 1 194 ? 26.708 8.306 -16.118 1.00 78.44 194 LEU A O 1
ATOM 1534 N N . ARG A 1 195 ? 25.800 8.524 -14.074 1.00 75.44 195 ARG A N 1
ATOM 1535 C CA . ARG A 1 195 ? 25.179 7.193 -14.034 1.00 75.44 195 ARG A CA 1
ATOM 1536 C C . ARG A 1 195 ? 24.124 7.032 -15.131 1.00 75.44 195 ARG A C 1
ATOM 1538 O O . ARG A 1 195 ? 24.101 5.999 -15.791 1.00 75.44 195 ARG A O 1
ATOM 1545 N N . ALA A 1 196 ? 23.312 8.061 -15.386 1.00 74.50 196 ALA A N 1
ATOM 1546 C CA . ALA A 1 196 ? 22.375 8.080 -16.512 1.00 74.50 196 ALA A CA 1
ATOM 1547 C C . ALA A 1 196 ? 23.113 7.934 -17.850 1.00 74.50 196 ALA A C 1
ATOM 1549 O O . ALA A 1 196 ? 22.743 7.112 -18.685 1.00 74.50 196 ALA A O 1
ATOM 1550 N N . ALA A 1 197 ? 24.183 8.709 -18.051 1.00 72.62 197 ALA A N 1
ATOM 1551 C CA . ALA A 1 197 ? 24.956 8.690 -19.287 1.00 72.62 197 ALA A CA 1
ATOM 1552 C C . ALA A 1 197 ? 25.667 7.345 -19.516 1.00 72.62 197 ALA A C 1
ATOM 1554 O O . ALA A 1 197 ? 25.670 6.839 -20.637 1.00 72.62 197 ALA A O 1
ATOM 1555 N N . THR A 1 198 ? 26.233 6.730 -18.474 1.00 79.56 198 THR A N 1
ATOM 1556 C CA . THR A 1 198 ? 26.891 5.417 -18.591 1.00 79.56 198 THR A CA 1
ATOM 1557 C C . THR A 1 198 ? 25.894 4.284 -18.812 1.00 79.56 198 THR A C 1
ATOM 1559 O O . THR A 1 198 ? 26.216 3.325 -19.512 1.00 79.56 198 THR A O 1
ATOM 1562 N N . ARG A 1 199 ? 24.667 4.412 -18.292 1.00 75.00 199 ARG A N 1
ATOM 1563 C CA . ARG A 1 199 ? 23.550 3.493 -18.557 1.00 75.00 199 ARG A CA 1
ATOM 1564 C C . ARG A 1 199 ? 22.774 3.819 -19.834 1.00 75.00 199 ARG A C 1
ATOM 1566 O O . ARG A 1 199 ? 21.823 3.106 -20.155 1.00 75.00 199 ARG A O 1
ATOM 1573 N N . PHE A 1 200 ? 23.164 4.846 -20.595 1.00 75.31 200 PHE A N 1
ATOM 1574 C CA . PHE A 1 200 ? 22.504 5.192 -21.856 1.00 75.31 200 PHE A CA 1
ATOM 1575 C C . PHE A 1 200 ? 22.470 4.008 -22.832 1.00 75.31 200 PHE A C 1
ATOM 1577 O O . PHE A 1 200 ? 21.384 3.703 -23.318 1.00 75.31 200 PHE A O 1
ATOM 1584 N N . PRO A 1 201 ? 23.581 3.288 -23.105 1.00 76.12 201 PRO A N 1
ATOM 1585 C CA . PRO A 1 201 ? 23.558 2.203 -24.084 1.00 76.12 201 PRO A CA 1
ATOM 1586 C C . PRO A 1 201 ? 22.635 1.054 -23.675 1.00 76.12 201 PRO A C 1
ATOM 1588 O O . PRO A 1 201 ? 21.895 0.553 -24.516 1.00 76.12 201 PRO A O 1
ATOM 1591 N N . SER A 1 202 ? 22.630 0.669 -22.394 1.00 72.94 202 SER A N 1
ATOM 1592 C CA . SER A 1 202 ? 21.743 -0.385 -21.887 1.00 72.94 202 SER A CA 1
ATOM 1593 C C . SER A 1 202 ? 20.283 0.061 -21.868 1.00 72.94 202 SER A C 1
ATOM 1595 O O . SER A 1 202 ? 19.415 -0.688 -22.292 1.00 72.94 202 SER A O 1
ATOM 1597 N N . SER A 1 203 ? 20.002 1.299 -21.456 1.00 68.12 203 SER A N 1
ATOM 1598 C CA . SER A 1 203 ? 18.637 1.846 -21.435 1.00 68.12 203 SER A CA 1
ATOM 1599 C C . SER A 1 203 ? 18.075 2.006 -22.847 1.00 68.12 203 SER A C 1
ATOM 1601 O O . SER A 1 203 ? 16.933 1.639 -23.109 1.00 68.12 203 SER A O 1
ATOM 1603 N N . ALA A 1 204 ? 18.886 2.509 -23.783 1.00 69.00 204 ALA A N 1
ATOM 1604 C CA . ALA A 1 204 ? 18.521 2.608 -25.191 1.00 69.00 204 ALA A CA 1
ATOM 1605 C C . ALA A 1 204 ? 18.332 1.220 -25.808 1.00 69.00 204 ALA A C 1
ATOM 1607 O O . ALA A 1 204 ? 17.393 1.038 -26.573 1.00 69.00 204 ALA A O 1
ATOM 1608 N N . TYR A 1 205 ? 19.166 0.237 -25.451 1.00 74.50 205 TYR A N 1
ATOM 1609 C CA . TYR A 1 205 ? 18.961 -1.153 -25.848 1.00 74.50 205 TYR A CA 1
ATOM 1610 C C . TYR A 1 205 ? 17.637 -1.693 -25.301 1.00 74.50 205 TYR A C 1
ATOM 1612 O O . TYR A 1 205 ? 16.852 -2.208 -26.081 1.00 74.50 205 TYR A O 1
ATOM 1620 N N . ASN A 1 206 ? 17.318 -1.505 -24.022 1.00 68.06 206 ASN A N 1
ATOM 1621 C CA . ASN A 1 206 ? 16.058 -1.986 -23.446 1.00 68.06 206 ASN A CA 1
ATOM 1622 C C . ASN A 1 206 ? 14.841 -1.319 -24.108 1.00 68.06 206 ASN A C 1
ATOM 1624 O O . ASN A 1 206 ? 13.905 -1.995 -24.524 1.00 68.06 206 ASN A O 1
ATOM 1628 N N . VAL A 1 207 ? 14.878 -0.003 -24.335 1.00 66.75 207 VAL A N 1
ATOM 1629 C CA . VAL A 1 207 ? 13.811 0.703 -25.066 1.00 66.75 207 VAL A CA 1
ATOM 1630 C C . VAL A 1 207 ? 13.711 0.217 -26.517 1.00 66.75 207 VAL A C 1
ATOM 1632 O O . VAL A 1 207 ? 12.620 -0.077 -26.991 1.00 66.75 207 VAL A O 1
ATOM 1635 N N . LEU A 1 208 ? 14.828 0.090 -27.237 1.00 66.62 208 LEU A N 1
ATOM 1636 C CA . LEU A 1 208 ? 14.832 -0.298 -28.653 1.00 66.62 208 LEU A CA 1
ATOM 1637 C C . LEU A 1 208 ? 14.631 -1.789 -28.888 1.00 66.62 208 LEU A C 1
ATOM 1639 O O . LEU A 1 208 ? 14.256 -2.164 -29.992 1.00 66.62 208 LEU A O 1
ATOM 1643 N N . VAL A 1 209 ? 14.936 -2.644 -27.924 1.00 65.94 209 VAL A N 1
ATOM 1644 C CA . VAL A 1 209 ? 14.948 -4.094 -28.101 1.00 65.94 209 VAL A CA 1
ATOM 1645 C C . VAL A 1 209 ? 13.862 -4.727 -27.263 1.00 65.94 209 VAL A C 1
ATOM 1647 O O . VAL A 1 209 ? 13.095 -5.477 -27.833 1.00 65.94 209 VAL A O 1
ATOM 1650 N N . GLU A 1 210 ? 13.663 -4.394 -25.992 1.00 62.41 210 GLU A N 1
ATOM 1651 C CA . GLU A 1 210 ? 12.558 -4.989 -25.225 1.00 62.41 210 GLU A CA 1
ATOM 1652 C C . GLU A 1 210 ? 11.198 -4.461 -25.700 1.00 62.41 210 GLU A C 1
ATOM 1654 O O . GLU A 1 210 ? 10.296 -5.261 -25.943 1.00 62.41 210 GLU A O 1
ATOM 1659 N N . GLN A 1 211 ? 11.060 -3.157 -25.987 1.00 59.94 211 GLN A N 1
ATOM 1660 C CA . GLN A 1 211 ? 9.789 -2.626 -26.517 1.00 59.94 211 GLN A CA 1
ATOM 1661 C C . GLN A 1 211 ? 9.521 -3.049 -27.977 1.00 59.94 211 GLN A C 1
ATOM 1663 O O . GLN A 1 211 ? 8.363 -3.125 -28.387 1.00 59.94 211 GLN A O 1
ATOM 1668 N N . ASN A 1 212 ? 10.557 -3.391 -28.761 1.00 48.38 212 ASN A N 1
ATOM 1669 C CA . ASN A 1 212 ? 10.398 -3.909 -30.132 1.00 48.38 212 ASN A CA 1
ATOM 1670 C C . ASN A 1 212 ? 10.412 -5.449 -30.234 1.00 48.38 212 ASN A C 1
ATOM 1672 O O . ASN A 1 212 ? 9.874 -5.988 -31.197 1.00 48.38 212 ASN A O 1
ATOM 1676 N N . ILE A 1 213 ? 10.976 -6.190 -29.276 1.00 47.72 213 ILE A N 1
ATOM 1677 C CA . ILE A 1 213 ? 10.823 -7.654 -29.164 1.00 47.72 213 ILE A CA 1
ATOM 1678 C C . ILE A 1 213 ? 9.377 -7.966 -28.821 1.00 47.72 213 ILE A C 1
ATOM 1680 O O . ILE A 1 213 ? 8.825 -8.913 -29.365 1.00 47.72 213 ILE A O 1
ATOM 1684 N N . ILE A 1 214 ? 8.734 -7.112 -28.024 1.00 47.81 214 ILE A N 1
ATOM 1685 C CA . ILE A 1 214 ? 7.287 -7.129 -27.853 1.00 47.81 214 ILE A CA 1
ATOM 1686 C C . ILE A 1 214 ? 6.603 -7.042 -29.230 1.00 47.81 214 ILE A C 1
ATOM 1688 O O . ILE A 1 214 ? 5.805 -7.916 -29.545 1.00 47.81 214 ILE A O 1
ATOM 1692 N N . ARG A 1 215 ? 7.004 -6.117 -30.127 1.00 44.22 215 ARG A N 1
ATOM 1693 C CA . ARG A 1 215 ? 6.521 -6.080 -31.530 1.00 44.22 215 ARG A CA 1
ATOM 1694 C C . ARG A 1 215 ? 6.803 -7.382 -32.294 1.00 44.22 215 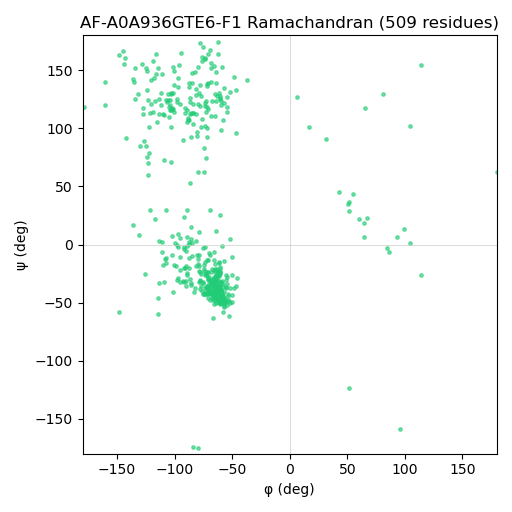ARG A C 1
ATOM 1696 O O . ARG A 1 215 ? 6.000 -7.760 -33.135 1.00 44.22 215 ARG A O 1
ATOM 1703 N N . LYS A 1 216 ? 7.915 -8.074 -32.035 1.00 39.22 216 LYS A N 1
ATOM 1704 C CA . LYS A 1 216 ? 8.219 -9.346 -32.704 1.00 39.22 216 LYS A CA 1
ATOM 1705 C C . LYS A 1 216 ? 7.350 -10.488 -32.175 1.00 39.22 216 LYS A C 1
ATOM 1707 O O . LYS A 1 216 ? 6.777 -11.176 -32.995 1.00 39.22 216 LYS A O 1
ATOM 1712 N N . ASN A 1 217 ? 7.130 -10.602 -30.867 1.00 42.34 217 ASN A N 1
ATOM 1713 C CA . ASN A 1 217 ? 6.167 -11.549 -30.285 1.00 42.34 217 ASN A CA 1
ATOM 1714 C C . ASN A 1 217 ? 4.702 -11.188 -30.623 1.00 42.34 217 ASN A C 1
ATOM 1716 O O . ASN A 1 217 ? 3.848 -12.058 -30.610 1.00 42.34 217 ASN A O 1
ATOM 1720 N N . PHE A 1 218 ? 4.417 -9.928 -30.980 1.00 45.03 218 PHE A N 1
ATOM 1721 C CA . PHE A 1 218 ? 3.126 -9.481 -31.530 1.00 45.03 218 PHE A CA 1
ATOM 1722 C C . PHE A 1 218 ? 2.853 -9.971 -32.962 1.00 45.03 218 PHE A C 1
ATOM 1724 O O . PHE A 1 218 ? 1.700 -9.997 -33.376 1.00 45.03 218 PHE A O 1
ATOM 1731 N N . PHE A 1 219 ? 3.894 -10.295 -33.737 1.00 41.06 219 PHE A N 1
ATOM 1732 C CA . PHE A 1 219 ? 3.777 -10.834 -35.105 1.00 41.06 219 PHE A CA 1
ATOM 1733 C C . PHE A 1 219 ? 4.195 -12.303 -35.206 1.00 41.06 219 PHE A C 1
ATOM 1735 O O . PHE A 1 219 ? 3.867 -12.973 -36.182 1.00 41.06 219 PHE A O 1
ATOM 1742 N N . ASP A 1 220 ? 4.928 -12.786 -34.212 1.00 39.34 220 ASP A N 1
ATOM 1743 C CA . ASP A 1 220 ? 5.423 -14.141 -34.087 1.00 39.34 220 ASP A CA 1
ATOM 1744 C C . ASP A 1 220 ? 4.638 -14.814 -32.957 1.00 39.34 220 ASP A C 1
ATOM 1746 O O . ASP A 1 220 ? 5.167 -15.125 -31.891 1.00 39.34 220 ASP A O 1
ATOM 1750 N N . ASP A 1 221 ? 3.369 -15.109 -33.258 1.00 40.88 221 ASP A N 1
ATOM 1751 C CA . ASP A 1 221 ? 2.502 -16.100 -32.590 1.00 40.88 221 ASP A CA 1
ATOM 1752 C C . ASP A 1 221 ? 3.168 -17.497 -32.476 1.00 40.88 221 ASP A C 1
ATOM 1754 O O . ASP A 1 221 ? 2.547 -18.474 -32.067 1.00 40.88 221 ASP A O 1
ATOM 1758 N N . SER A 1 222 ? 4.439 -17.636 -32.874 1.00 36.62 222 SER A N 1
ATOM 1759 C CA . SER A 1 222 ? 5.148 -18.897 -33.019 1.00 36.62 222 SER A CA 1
ATOM 1760 C C . SER A 1 222 ? 6.126 -19.245 -31.902 1.00 36.62 222 SER A C 1
ATOM 1762 O O . SER A 1 222 ? 6.508 -20.409 -31.814 1.00 36.62 222 SER A O 1
ATOM 1764 N N . LEU A 1 223 ? 6.437 -18.343 -30.963 1.00 38.00 223 LEU A N 1
ATOM 1765 C CA . LEU A 1 223 ? 7.025 -18.763 -29.673 1.00 38.00 223 LEU A CA 1
ATOM 1766 C C . LEU A 1 223 ? 5.969 -19.112 -28.612 1.00 38.00 223 LEU A C 1
ATOM 1768 O O . LEU A 1 223 ? 6.325 -19.579 -27.533 1.00 38.00 223 LEU A O 1
ATOM 1772 N N . ASP A 1 224 ? 4.697 -18.992 -28.996 1.00 39.06 224 ASP A N 1
ATOM 1773 C CA . ASP A 1 224 ? 3.515 -19.555 -28.341 1.00 39.06 224 ASP A CA 1
ATOM 1774 C C . ASP A 1 224 ? 2.746 -20.477 -29.322 1.00 39.06 224 ASP A C 1
ATOM 1776 O O . ASP A 1 224 ? 1.530 -20.658 -29.234 1.00 39.06 224 ASP A O 1
ATOM 1780 N N . THR A 1 225 ? 3.455 -21.112 -30.281 1.00 34.00 225 THR A N 1
ATOM 1781 C CA . THR A 1 225 ? 2.883 -22.206 -31.095 1.00 34.00 225 THR A CA 1
ATOM 1782 C C . THR A 1 225 ? 2.749 -23.472 -30.259 1.00 34.00 225 THR A C 1
ATOM 1784 O O . THR A 1 225 ? 3.482 -24.453 -30.372 1.00 34.00 225 THR A O 1
ATOM 1787 N N . GLY A 1 226 ? 1.749 -23.426 -29.397 1.00 30.69 226 GLY A N 1
ATOM 1788 C CA . GLY A 1 226 ? 1.302 -24.511 -28.558 1.00 30.69 226 GLY A CA 1
ATOM 1789 C C . GLY A 1 226 ? 0.130 -24.032 -27.722 1.00 30.69 226 GLY A C 1
ATOM 1790 O O . GLY A 1 226 ? 0.222 -24.057 -26.502 1.00 30.69 226 GLY A O 1
ATOM 1791 N N . SER A 1 227 ? -0.964 -23.660 -28.397 1.00 33.19 227 SER A N 1
ATOM 1792 C CA . SER A 1 227 ? -2.249 -23.142 -27.889 1.00 33.19 227 SER A CA 1
ATOM 1793 C C . SER A 1 227 ? -2.283 -21.652 -27.528 1.00 33.19 227 SER A C 1
ATOM 1795 O O . SER A 1 227 ? -1.465 -21.153 -26.777 1.00 33.19 227 SER A O 1
ATOM 1797 N N . THR A 1 228 ? -3.301 -20.970 -28.056 1.00 36.84 228 THR A N 1
ATOM 1798 C CA . THR A 1 228 ? -3.714 -19.594 -27.739 1.00 36.84 228 THR A CA 1
ATOM 1799 C C . THR A 1 228 ? -3.558 -19.256 -26.244 1.00 36.84 228 THR A C 1
ATOM 1801 O O . THR A 1 228 ? -3.937 -20.108 -25.428 1.00 36.84 228 THR A O 1
ATOM 1804 N N . PRO A 1 229 ? -3.124 -18.035 -25.864 1.00 44.09 229 PRO A N 1
ATOM 1805 C CA . PRO A 1 229 ? -2.992 -17.607 -24.464 1.00 44.09 229 PRO A CA 1
ATOM 1806 C C . PRO A 1 229 ? -4.235 -17.917 -23.613 1.00 44.09 229 PRO A C 1
ATOM 1808 O O . PRO A 1 229 ? -4.121 -18.410 -22.493 1.00 44.09 229 PRO A O 1
ATOM 1811 N N . ASP A 1 230 ? -5.431 -17.785 -24.195 1.00 42.56 230 ASP A N 1
ATOM 1812 C CA . ASP A 1 230 ? -6.708 -18.086 -23.533 1.00 42.56 230 ASP A CA 1
ATOM 1813 C C . ASP A 1 230 ? -7.015 -19.586 -23.359 1.00 42.56 230 ASP A C 1
ATOM 1815 O O . ASP A 1 230 ? -7.811 -19.967 -22.500 1.00 42.56 230 ASP A O 1
ATOM 1819 N N . ALA A 1 231 ? -6.401 -20.474 -24.146 1.00 38.56 231 ALA A N 1
ATOM 1820 C CA . ALA A 1 231 ? -6.576 -21.926 -24.007 1.00 38.56 231 ALA A CA 1
ATOM 1821 C C . ALA A 1 231 ? -5.548 -22.540 -23.045 1.00 38.56 231 ALA A C 1
ATOM 1823 O O . ALA A 1 231 ? -5.874 -23.492 -22.333 1.00 38.56 231 ALA A O 1
ATOM 1824 N N . VAL A 1 232 ? -4.336 -21.976 -22.970 1.00 43.34 232 VAL A N 1
ATOM 1825 C CA . VAL A 1 232 ? -3.299 -22.389 -22.010 1.00 43.34 232 VAL A CA 1
ATOM 1826 C C . VAL A 1 232 ? -3.613 -21.858 -20.611 1.00 43.34 232 VAL A C 1
ATOM 1828 O O . VAL A 1 232 ? -3.519 -22.622 -19.654 1.00 43.34 232 VAL A O 1
ATOM 1831 N N . ASP A 1 233 ? -4.110 -20.627 -20.464 1.00 49.31 233 ASP A N 1
ATOM 1832 C CA . ASP A 1 233 ? -4.540 -20.114 -19.153 1.00 49.31 233 ASP A CA 1
ATOM 1833 C C . ASP A 1 233 ? -5.727 -20.911 -18.568 1.00 49.31 233 ASP A C 1
ATOM 1835 O O . ASP A 1 233 ? -5.832 -21.061 -17.351 1.00 49.31 233 ASP A O 1
ATOM 1839 N N . ASN A 1 234 ? -6.582 -21.513 -19.404 1.00 47.84 234 ASN A N 1
ATOM 1840 C CA . ASN A 1 234 ? -7.727 -22.308 -18.938 1.00 47.84 234 ASN A CA 1
ATOM 1841 C C . ASN A 1 234 ? -7.429 -23.813 -18.766 1.00 47.84 234 ASN A C 1
ATOM 1843 O O . ASN A 1 234 ? -7.994 -24.441 -17.871 1.00 47.84 234 ASN A O 1
ATOM 1847 N N . ALA A 1 235 ? -6.539 -24.413 -19.570 1.00 41.41 235 ALA A N 1
ATOM 1848 C CA . ALA A 1 235 ? -6.201 -25.842 -19.470 1.00 41.41 235 ALA A CA 1
ATOM 1849 C C . ALA A 1 235 ? -4.905 -26.126 -18.680 1.00 41.41 235 ALA A C 1
ATOM 1851 O O . ALA A 1 235 ? -4.810 -27.163 -18.017 1.00 41.41 235 ALA A O 1
ATOM 1852 N N . ALA A 1 236 ? -3.920 -25.219 -18.699 1.00 47.28 236 ALA A N 1
ATOM 1853 C CA . ALA A 1 236 ? -2.642 -25.378 -17.996 1.00 47.28 236 ALA A CA 1
ATOM 1854 C C . ALA A 1 236 ? -2.646 -24.804 -16.568 1.00 47.28 236 ALA A C 1
ATOM 1856 O O . ALA A 1 236 ? -1.850 -25.260 -15.744 1.00 47.28 236 ALA A O 1
ATOM 1857 N N . SER A 1 237 ? -3.564 -23.888 -16.228 1.00 51.72 237 SER A N 1
ATOM 1858 C CA . SER A 1 237 ? -3.687 -23.354 -14.860 1.00 51.72 237 SER A CA 1
ATOM 1859 C C . SER A 1 237 ? -3.977 -24.445 -13.826 1.00 51.72 237 SER A C 1
ATOM 1861 O O . SER A 1 237 ? -3.358 -24.450 -12.766 1.00 51.72 237 SER A O 1
ATOM 1863 N N . SER A 1 238 ? -4.818 -25.435 -14.151 1.00 51.44 238 SER A N 1
ATOM 1864 C CA . SER A 1 238 ? -5.182 -26.502 -13.203 1.00 51.44 238 SER A CA 1
ATOM 1865 C C . SER A 1 238 ? -4.004 -27.400 -12.787 1.00 51.44 238 SER A C 1
ATOM 1867 O O . SER A 1 238 ? -3.921 -27.802 -11.626 1.00 51.44 238 SER A O 1
ATOM 1869 N N . ASN A 1 239 ? -3.057 -27.667 -13.695 1.00 54.19 239 ASN A N 1
ATOM 1870 C CA . ASN A 1 239 ? -1.894 -28.519 -13.421 1.00 54.19 239 ASN A CA 1
ATOM 1871 C C . ASN A 1 239 ? -0.665 -27.724 -12.952 1.00 54.19 239 ASN A C 1
ATOM 1873 O O . ASN A 1 239 ? 0.125 -28.240 -12.162 1.00 54.19 239 ASN A O 1
ATOM 1877 N N . TYR A 1 240 ? -0.490 -26.481 -13.416 1.00 61.84 240 TYR A N 1
ATOM 1878 C CA . TYR A 1 240 ? 0.691 -25.672 -13.096 1.00 61.84 240 TYR A CA 1
ATOM 1879 C C . TYR A 1 240 ? 0.624 -25.060 -11.693 1.00 61.84 240 TYR A C 1
ATOM 1881 O O . TYR A 1 240 ? 1.629 -25.030 -10.984 1.00 61.84 240 TYR A O 1
ATOM 1889 N N . THR A 1 241 ? -0.559 -24.614 -11.256 1.00 65.88 241 THR A N 1
ATOM 1890 C CA . THR A 1 241 ? -0.720 -23.957 -9.948 1.00 65.88 241 THR A CA 1
ATOM 1891 C C . THR A 1 241 ? -1.206 -24.900 -8.848 1.00 65.88 241 THR A C 1
ATOM 1893 O O . THR A 1 241 ? -1.290 -24.505 -7.687 1.00 65.88 241 THR A O 1
ATOM 1896 N N . ASN A 1 242 ? -1.461 -26.167 -9.198 1.00 68.88 242 ASN A N 1
ATOM 1897 C CA . ASN A 1 242 ? -1.667 -27.305 -8.302 1.00 68.88 242 ASN A CA 1
ATOM 1898 C C . ASN A 1 242 ? -2.568 -26.983 -7.088 1.00 68.88 242 ASN A C 1
ATOM 1900 O O . ASN A 1 242 ? -2.231 -27.301 -5.946 1.00 68.88 242 ASN A O 1
ATOM 1904 N N . GLY A 1 243 ? -3.695 -26.301 -7.325 1.00 82.19 243 GLY A N 1
ATOM 1905 C CA . GLY A 1 243 ? -4.698 -25.966 -6.307 1.00 82.19 243 GLY A CA 1
ATOM 1906 C C . GLY A 1 243 ? -4.719 -24.517 -5.806 1.00 82.19 243 GLY A C 1
ATOM 1907 O O . GLY A 1 243 ? -5.525 -24.231 -4.923 1.00 82.19 243 GLY A O 1
ATOM 1908 N N . ILE A 1 244 ? -3.866 -23.618 -6.318 1.00 91.12 244 ILE A N 1
ATOM 1909 C CA . ILE A 1 244 ? -4.007 -22.166 -6.084 1.00 91.12 244 ILE A CA 1
ATOM 1910 C C . ILE A 1 244 ? -5.212 -21.651 -6.877 1.00 91.12 244 ILE A C 1
ATOM 1912 O O . ILE A 1 244 ? -5.374 -22.002 -8.048 1.00 91.12 244 ILE A O 1
ATOM 1916 N N . ASN A 1 245 ? -6.037 -20.800 -6.264 1.00 92.81 245 ASN A N 1
ATOM 1917 C CA . ASN A 1 245 ? -7.198 -20.225 -6.936 1.00 92.81 245 ASN A CA 1
ATOM 1918 C C . ASN A 1 245 ? -6.744 -19.161 -7.947 1.00 92.81 245 ASN A C 1
ATOM 1920 O O . ASN A 1 245 ? -6.127 -18.163 -7.574 1.00 92.81 245 ASN A O 1
ATOM 1924 N N . ILE A 1 246 ? -7.054 -19.370 -9.225 1.00 91.31 246 ILE A N 1
ATOM 1925 C CA . ILE A 1 246 ? -6.745 -18.436 -10.310 1.00 91.31 246 ILE A CA 1
ATOM 1926 C C . ILE A 1 246 ? -8.056 -17.858 -10.837 1.00 91.31 246 ILE A C 1
ATOM 1928 O O . ILE A 1 246 ? -8.909 -18.605 -11.310 1.00 91.31 246 ILE A O 1
ATOM 1932 N N . ASN A 1 247 ? -8.207 -16.538 -10.757 1.00 90.81 247 ASN A N 1
ATOM 1933 C CA . ASN A 1 247 ? -9.379 -15.823 -11.246 1.00 90.81 247 ASN A CA 1
ATOM 1934 C C . ASN A 1 247 ? -9.020 -15.062 -12.528 1.00 90.81 247 ASN A C 1
ATOM 1936 O O . ASN A 1 247 ? -8.110 -14.227 -12.533 1.00 90.81 247 ASN A O 1
ATOM 1940 N N . LEU A 1 248 ? -9.747 -15.352 -13.604 1.00 86.88 248 LEU A N 1
ATOM 1941 C CA . LEU A 1 248 ? -9.566 -14.768 -14.933 1.00 86.88 248 LEU A CA 1
ATOM 1942 C C . LEU A 1 248 ? -10.894 -14.155 -15.400 1.00 86.88 248 LEU A C 1
ATOM 1944 O O . LEU A 1 248 ? -11.957 -14.635 -14.996 1.00 86.88 248 LEU A O 1
ATOM 1948 N N . PRO A 1 249 ? -10.873 -13.119 -16.254 1.00 80.88 249 PRO A N 1
ATOM 1949 C CA . PRO A 1 249 ? -12.095 -12.552 -16.805 1.00 80.88 249 PRO A CA 1
ATOM 1950 C C . PRO A 1 249 ? -12.824 -13.585 -17.696 1.00 80.88 249 PRO A C 1
ATOM 1952 O O . PRO A 1 249 ? -12.168 -14.381 -18.366 1.00 80.88 249 PRO A O 1
ATOM 1955 N N . PRO A 1 250 ? -14.172 -13.560 -17.781 1.00 65.81 250 PRO A N 1
ATOM 1956 C CA . PRO A 1 250 ? -14.950 -14.581 -18.497 1.00 65.81 250 PRO A CA 1
ATOM 1957 C C . PRO A 1 250 ? -14.678 -14.697 -20.007 1.00 65.81 250 PRO A C 1
ATOM 1959 O O . PRO A 1 250 ? -14.955 -15.748 -20.582 1.00 65.81 250 PRO A O 1
ATOM 1962 N N . LYS A 1 251 ? -14.176 -13.633 -20.651 1.00 64.56 251 LYS A N 1
ATOM 1963 C CA . LYS A 1 251 ? -13.699 -13.565 -22.045 1.00 64.56 251 LYS A CA 1
ATOM 1964 C C . LYS A 1 251 ? -12.788 -12.345 -22.169 1.00 64.56 251 LYS A C 1
ATOM 1966 O O . LYS A 1 251 ? -13.266 -11.237 -21.929 1.00 64.56 251 LYS A O 1
ATOM 1971 N N . ASP A 1 252 ? -11.524 -12.529 -22.533 1.00 58.56 252 ASP A N 1
ATOM 1972 C CA . ASP A 1 252 ? -10.646 -11.421 -22.918 1.00 58.56 252 ASP A CA 1
ATOM 1973 C C . ASP A 1 252 ? -10.551 -11.434 -24.447 1.00 58.56 252 ASP A C 1
ATOM 1975 O O . ASP A 1 252 ? -10.155 -12.431 -25.041 1.00 58.56 252 ASP A O 1
ATOM 1979 N N . ASN A 1 253 ? -11.003 -10.369 -25.110 1.00 55.41 253 ASN A N 1
ATOM 1980 C CA . ASN A 1 253 ? -10.754 -10.230 -26.541 1.00 55.41 253 ASN A CA 1
ATOM 1981 C C . ASN A 1 253 ? -9.368 -9.619 -26.680 1.00 55.41 253 ASN A C 1
ATOM 1983 O O . ASN A 1 253 ? -9.169 -8.425 -26.455 1.00 55.41 253 ASN A O 1
ATOM 1987 N N . ASP A 1 254 ? -8.411 -10.461 -27.041 1.00 57.06 254 ASP A N 1
ATOM 1988 C CA . ASP A 1 254 ? -6.996 -10.118 -27.023 1.00 57.06 254 ASP A CA 1
ATOM 1989 C C . ASP A 1 254 ? -6.558 -9.150 -28.154 1.00 57.06 254 ASP A C 1
ATOM 1991 O O . ASP A 1 254 ? -5.389 -8.746 -28.216 1.00 57.06 254 ASP A O 1
ATOM 1995 N N . GLU A 1 255 ? -7.506 -8.776 -29.026 1.00 54.78 255 GLU A N 1
ATOM 1996 C CA . GLU A 1 255 ? -7.321 -8.127 -30.336 1.00 54.78 255 GLU A CA 1
ATOM 1997 C C . GLU A 1 255 ? -7.350 -6.582 -30.324 1.00 54.78 255 GLU A C 1
ATOM 1999 O O . GLU A 1 255 ? -7.126 -5.956 -31.357 1.00 54.78 255 GLU A O 1
ATOM 2004 N N . ASP A 1 256 ? -7.584 -5.931 -29.182 1.00 51.19 256 ASP A N 1
ATOM 2005 C CA . ASP A 1 256 ? -7.980 -4.507 -29.140 1.00 51.19 256 ASP A CA 1
ATOM 2006 C C . ASP A 1 256 ? -6.827 -3.479 -29.013 1.00 51.19 256 ASP A C 1
ATOM 2008 O O . ASP A 1 256 ? -7.028 -2.349 -28.561 1.00 51.19 256 ASP A O 1
ATOM 2012 N N . LEU A 1 257 ? -5.598 -3.824 -29.419 1.00 56.06 257 LEU A N 1
ATOM 2013 C CA . LEU A 1 257 ? -4.495 -2.850 -29.475 1.00 56.06 257 LEU A CA 1
ATOM 2014 C C . LEU A 1 257 ? -4.467 -2.145 -30.838 1.00 56.06 257 LEU A C 1
ATOM 2016 O O . LEU A 1 257 ? -4.087 -2.718 -31.859 1.00 56.06 257 LEU A O 1
ATOM 2020 N N . GLY A 1 258 ? -4.867 -0.872 -30.856 1.00 53.50 258 GLY A N 1
ATOM 2021 C CA . GLY A 1 258 ? -4.935 -0.067 -32.074 1.00 53.50 258 GLY A CA 1
ATOM 2022 C C . GLY A 1 258 ? -3.559 0.365 -32.599 1.00 53.50 258 GLY A C 1
ATOM 2023 O O . GLY A 1 258 ? -2.580 0.475 -31.866 1.00 53.50 258 GLY A O 1
ATOM 2024 N N . PHE A 1 259 ? -3.483 0.719 -33.887 1.00 47.97 259 PHE A N 1
ATOM 2025 C CA . PHE A 1 259 ? -2.261 1.237 -34.533 1.00 47.97 259 PHE A CA 1
ATOM 2026 C C . PHE A 1 259 ? -1.646 2.462 -33.813 1.00 47.97 259 PHE A C 1
ATOM 2028 O O . PHE A 1 259 ? -0.431 2.660 -33.846 1.00 47.97 259 PHE A O 1
ATOM 2035 N N . GLY A 1 260 ? -2.467 3.262 -33.120 1.00 52.00 260 GLY A N 1
ATOM 2036 C CA . GLY A 1 260 ? -2.011 4.381 -32.286 1.00 52.00 260 GLY A CA 1
ATOM 2037 C C . GLY A 1 260 ? -1.156 3.948 -31.089 1.00 52.00 260 GLY A C 1
ATOM 2038 O O . GLY A 1 260 ? -0.194 4.637 -30.749 1.00 52.00 260 GLY A O 1
ATOM 2039 N N . ASP A 1 261 ? -1.421 2.768 -30.521 1.00 55.88 261 ASP A N 1
ATOM 2040 C CA . ASP A 1 261 ? -0.598 2.185 -29.461 1.00 55.88 261 ASP A CA 1
ATOM 2041 C C . ASP A 1 261 ? 0.743 1.671 -30.006 1.00 55.88 261 ASP A C 1
ATOM 2043 O O . ASP A 1 261 ? 1.733 1.642 -29.284 1.00 55.88 261 ASP A O 1
ATOM 2047 N N . LEU A 1 262 ? 0.834 1.343 -31.294 1.00 54.28 262 LEU A N 1
ATOM 2048 C CA . LEU A 1 262 ? 2.067 0.859 -31.925 1.00 54.28 262 LEU A CA 1
ATOM 2049 C C . LEU A 1 262 ? 2.989 1.994 -32.408 1.00 54.28 262 LEU A C 1
ATOM 2051 O O . LEU A 1 262 ? 4.213 1.868 -32.330 1.00 54.28 262 LEU A O 1
ATOM 2055 N N . TRP A 1 263 ? 2.440 3.119 -32.879 1.00 45.94 263 TRP A N 1
ATOM 2056 C CA . TRP A 1 263 ? 3.236 4.217 -33.456 1.00 45.94 263 TRP A CA 1
ATOM 2057 C C . TRP A 1 263 ? 4.081 4.989 -32.418 1.00 45.94 263 TRP A C 1
ATOM 2059 O O . TRP A 1 263 ? 5.173 5.467 -32.722 1.00 45.94 263 TRP A O 1
ATOM 2069 N N . SER A 1 264 ? 3.641 5.026 -31.158 1.00 52.28 264 SER A N 1
ATOM 2070 C CA . SER A 1 264 ? 4.361 5.604 -30.004 1.00 52.28 264 SER A CA 1
ATOM 2071 C C . SER A 1 264 ? 5.717 4.981 -29.658 1.00 52.28 264 SER A C 1
ATOM 2073 O O . SER A 1 264 ? 6.491 5.576 -28.900 1.00 52.28 264 SER A O 1
ATOM 2075 N N . VAL A 1 265 ? 5.978 3.747 -30.097 1.00 52.41 265 VAL A N 1
ATOM 2076 C CA . VAL A 1 265 ? 7.223 3.019 -29.781 1.00 52.41 265 VAL A CA 1
ATOM 2077 C C . VAL A 1 265 ? 8.416 3.696 -30.480 1.00 52.41 265 VAL A C 1
ATOM 2079 O O . VAL A 1 265 ? 9.516 3.768 -29.944 1.00 52.41 265 VAL A O 1
ATOM 2082 N N . ALA A 1 266 ? 8.138 4.294 -31.642 1.00 54.41 266 ALA A N 1
ATOM 2083 C CA . ALA A 1 266 ? 8.972 5.141 -32.492 1.00 54.41 266 ALA A CA 1
ATOM 2084 C C . ALA A 1 266 ? 9.454 6.502 -31.947 1.00 54.41 266 ALA A C 1
ATOM 2086 O O . ALA A 1 266 ? 9.852 7.323 -32.769 1.00 54.41 266 ALA A O 1
ATOM 2087 N N . ASN A 1 267 ? 9.337 6.840 -30.654 1.00 62.97 267 ASN A N 1
ATOM 2088 C CA . ASN A 1 267 ? 9.553 8.231 -30.216 1.00 62.97 267 ASN A CA 1
ATOM 2089 C C . ASN A 1 267 ? 11.036 8.522 -29.874 1.00 62.97 267 ASN A C 1
ATOM 2091 O O . ASN A 1 267 ? 11.503 8.096 -28.814 1.00 62.97 267 ASN A O 1
ATOM 2095 N N . PRO A 1 268 ? 11.784 9.302 -30.687 1.00 60.69 268 PRO A N 1
ATOM 2096 C CA . PRO A 1 268 ? 13.193 9.613 -30.420 1.00 60.69 268 PRO A CA 1
ATOM 2097 C C . PRO A 1 268 ? 13.399 10.408 -29.126 1.00 60.69 268 PRO A C 1
ATOM 2099 O O . PRO A 1 268 ? 14.473 10.343 -28.533 1.00 60.69 268 PRO A O 1
ATOM 2102 N N . ILE A 1 269 ? 12.369 11.112 -28.644 1.00 60.66 269 ILE A N 1
ATOM 2103 C CA . ILE A 1 269 ? 12.418 11.813 -27.357 1.00 60.66 269 ILE A CA 1
ATOM 2104 C C . ILE A 1 269 ? 12.602 10.802 -26.216 1.00 60.66 269 ILE A C 1
ATOM 2106 O O . ILE A 1 269 ? 13.396 11.059 -25.315 1.00 60.66 269 ILE A O 1
ATOM 2110 N N . LYS A 1 270 ? 11.974 9.617 -26.291 1.00 65.38 270 LYS A N 1
ATOM 2111 C CA . LYS A 1 270 ? 12.102 8.560 -25.271 1.00 65.38 270 LYS A CA 1
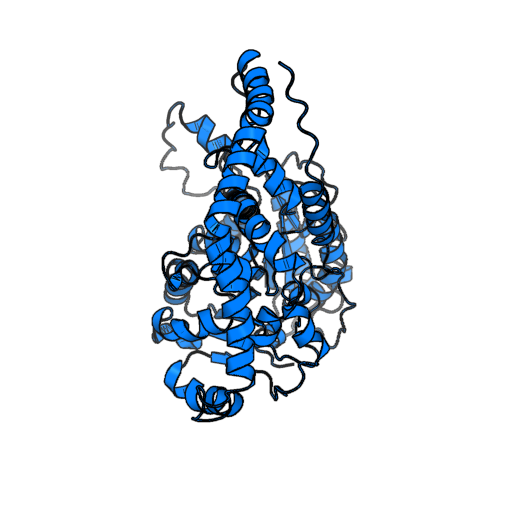ATOM 2112 C C . LYS A 1 270 ? 13.515 7.996 -25.174 1.00 65.38 270 LYS A C 1
ATOM 2114 O O . LYS A 1 270 ? 13.959 7.669 -24.081 1.00 65.38 270 LYS A O 1
ATOM 2119 N N . LEU A 1 271 ? 14.243 7.922 -26.291 1.00 65.06 271 LEU A N 1
ATOM 2120 C CA . LEU A 1 271 ? 15.645 7.482 -26.290 1.00 65.06 271 LEU A CA 1
ATOM 2121 C C . LEU A 1 271 ? 16.543 8.451 -25.521 1.00 65.06 271 LEU A C 1
ATOM 2123 O O . LEU A 1 271 ? 17.526 8.036 -24.914 1.00 65.06 271 LEU A O 1
ATOM 2127 N N . VAL A 1 272 ? 16.192 9.737 -25.530 1.00 65.12 272 VAL A N 1
ATOM 2128 C CA . VAL A 1 272 ? 16.931 10.768 -24.802 1.00 65.12 272 VAL A CA 1
ATOM 2129 C C . VAL A 1 272 ? 16.508 10.814 -23.337 1.00 65.12 272 VAL A C 1
ATOM 2131 O O . VAL A 1 272 ? 17.361 11.015 -22.480 1.00 65.12 272 VAL A O 1
ATOM 2134 N N . THR A 1 273 ? 15.226 10.624 -23.019 1.00 66.69 273 THR A N 1
ATOM 2135 C CA . THR A 1 273 ? 14.706 10.778 -21.648 1.00 66.69 273 THR A CA 1
ATOM 2136 C C . THR A 1 273 ? 14.818 9.522 -20.788 1.00 66.69 273 THR A C 1
ATOM 2138 O O . THR A 1 273 ? 15.001 9.660 -19.579 1.00 66.69 273 THR A O 1
ATOM 2141 N N . ALA A 1 274 ? 14.765 8.315 -21.365 1.00 66.31 274 ALA A N 1
ATOM 2142 C CA . ALA A 1 274 ? 14.797 7.055 -20.613 1.00 66.31 274 ALA A CA 1
ATOM 2143 C C . ALA A 1 274 ? 15.988 6.926 -19.639 1.00 66.31 274 ALA A C 1
ATOM 2145 O O . ALA A 1 274 ? 15.758 6.588 -18.479 1.00 66.31 274 ALA A O 1
ATOM 2146 N N . PRO A 1 275 ? 17.234 7.271 -20.018 1.00 68.50 275 PRO A N 1
ATOM 2147 C CA . PRO A 1 275 ? 18.382 7.172 -19.110 1.00 68.50 275 PRO A CA 1
ATOM 2148 C C . PRO A 1 275 ? 18.306 8.153 -17.930 1.00 68.50 275 PRO A C 1
ATOM 2150 O O . PRO A 1 275 ? 18.780 7.860 -16.832 1.00 68.50 275 PRO A O 1
ATOM 2153 N N . TYR A 1 276 ? 17.691 9.323 -18.129 1.00 68.25 276 TYR A N 1
ATOM 2154 C CA . TYR A 1 276 ? 17.463 10.281 -17.044 1.00 68.25 276 TYR A CA 1
ATOM 2155 C C . TYR A 1 276 ? 16.350 9.811 -16.106 1.00 68.25 276 TYR A C 1
ATOM 2157 O O . TYR A 1 276 ? 16.459 9.989 -14.895 1.00 68.25 276 TYR A O 1
ATOM 2165 N N . VAL A 1 277 ? 15.302 9.184 -16.642 1.00 69.81 277 VAL A N 1
ATOM 2166 C CA . VAL A 1 277 ? 14.250 8.558 -15.830 1.00 69.81 277 VAL A CA 1
ATOM 2167 C C . VAL A 1 277 ? 14.839 7.429 -14.983 1.00 69.81 277 VAL A C 1
ATOM 2169 O O . VAL A 1 277 ? 14.531 7.365 -13.798 1.00 69.81 277 VAL A O 1
ATOM 2172 N N . ASP A 1 278 ? 15.741 6.618 -15.546 1.00 68.25 278 ASP A N 1
ATOM 2173 C CA . ASP A 1 278 ? 16.448 5.552 -14.825 1.00 68.25 278 ASP A CA 1
ATOM 2174 C C . ASP A 1 278 ? 17.233 6.070 -13.622 1.00 68.25 278 ASP A C 1
ATOM 2176 O O . ASP A 1 278 ? 16.992 5.699 -12.466 1.00 68.25 278 ASP A O 1
ATOM 2180 N N . SER A 1 279 ? 18.146 6.999 -13.883 1.00 70.25 279 SER A N 1
ATOM 2181 C CA . SER A 1 279 ? 19.074 7.418 -12.845 1.00 70.25 279 SER A CA 1
ATOM 2182 C C . SER A 1 279 ? 18.436 8.312 -11.785 1.00 70.25 279 SER A C 1
ATOM 2184 O O . SER A 1 279 ? 18.693 8.111 -10.598 1.00 70.25 279 SER A O 1
ATOM 2186 N N . LEU A 1 280 ? 17.592 9.274 -12.179 1.00 74.00 280 LEU A N 1
ATOM 2187 C CA . LEU A 1 280 ? 16.926 10.157 -11.212 1.00 74.00 280 LEU A CA 1
ATOM 2188 C C . LEU A 1 280 ? 15.779 9.427 -10.499 1.00 74.00 280 LEU A C 1
ATOM 2190 O O . LEU A 1 280 ? 15.497 9.679 -9.325 1.00 74.00 280 LEU A O 1
ATOM 2194 N N . GLY A 1 281 ? 15.130 8.495 -11.198 1.00 74.62 281 GLY A N 1
ATOM 2195 C CA . GLY A 1 281 ? 14.039 7.697 -10.660 1.00 74.62 281 GLY A CA 1
ATOM 2196 C C . GLY A 1 281 ? 14.484 6.769 -9.532 1.00 74.62 281 GLY A C 1
ATOM 2197 O O . GLY A 1 281 ? 13.777 6.678 -8.531 1.00 74.62 281 GLY A O 1
ATOM 2198 N N . SER A 1 282 ? 15.670 6.160 -9.633 1.00 79.56 282 SER A N 1
ATOM 2199 C CA . SER A 1 282 ? 16.227 5.288 -8.583 1.00 79.56 282 SER A CA 1
ATOM 2200 C C . SER A 1 282 ? 16.382 6.019 -7.236 1.00 79.56 282 SER A C 1
ATOM 2202 O O . SER A 1 282 ? 15.999 5.511 -6.181 1.00 79.56 282 SER A O 1
ATOM 2204 N N . GLY A 1 283 ? 16.877 7.265 -7.250 1.00 79.50 283 GLY A N 1
ATOM 2205 C CA . GLY A 1 283 ? 17.005 8.088 -6.040 1.00 79.50 283 GLY A CA 1
ATOM 2206 C C . GLY A 1 283 ? 15.651 8.456 -5.422 1.00 79.50 283 GLY A C 1
ATOM 2207 O O . GLY A 1 283 ? 15.465 8.369 -4.203 1.00 79.50 283 GLY A O 1
ATOM 2208 N N . ALA A 1 284 ? 14.674 8.808 -6.264 1.00 80.44 284 ALA A N 1
ATOM 2209 C CA . ALA A 1 284 ? 13.303 9.066 -5.829 1.00 80.44 284 ALA A CA 1
ATOM 2210 C C . ALA A 1 284 ? 12.629 7.804 -5.257 1.00 80.44 284 ALA A C 1
ATOM 2212 O O . ALA A 1 284 ? 11.940 7.892 -4.240 1.00 80.44 284 ALA A O 1
ATOM 2213 N N . TRP A 1 285 ? 12.857 6.640 -5.871 1.00 83.69 285 TRP A N 1
ATOM 2214 C CA . TRP A 1 285 ? 12.368 5.341 -5.405 1.00 83.69 285 TRP A CA 1
ATOM 2215 C C . TRP A 1 285 ? 12.918 4.989 -4.022 1.00 83.69 285 TRP A C 1
ATOM 2217 O O . TRP A 1 285 ? 12.135 4.744 -3.106 1.00 83.69 285 TRP A O 1
ATOM 2227 N N . ASN A 1 286 ? 14.231 5.100 -3.813 1.00 85.12 286 ASN A N 1
ATOM 2228 C CA . ASN A 1 286 ? 14.854 4.868 -2.505 1.00 85.12 286 ASN A CA 1
ATOM 2229 C C . ASN A 1 286 ? 14.314 5.811 -1.415 1.00 85.12 286 ASN A C 1
ATOM 2231 O O . ASN A 1 286 ? 14.061 5.395 -0.283 1.00 85.12 286 ASN A O 1
ATOM 2235 N N . SER A 1 287 ? 14.072 7.080 -1.759 1.00 83.81 287 SER A N 1
ATOM 2236 C CA . SER A 1 287 ? 13.420 8.044 -0.862 1.00 83.81 287 SER A CA 1
ATOM 2237 C C . SER A 1 287 ? 11.987 7.621 -0.507 1.00 83.81 287 SER A C 1
ATOM 2239 O O . SER A 1 287 ? 11.577 7.695 0.655 1.00 83.81 287 SER A O 1
ATOM 2241 N N . MET A 1 288 ? 11.228 7.108 -1.481 1.00 84.25 288 MET A N 1
ATOM 2242 C CA . MET A 1 288 ? 9.889 6.567 -1.245 1.00 84.25 288 MET A CA 1
ATOM 2243 C C . MET A 1 288 ? 9.914 5.313 -0.367 1.00 84.25 288 MET A C 1
ATOM 2245 O O . MET A 1 288 ? 9.097 5.230 0.551 1.00 84.25 288 MET A O 1
ATOM 2249 N N . LEU A 1 289 ? 10.854 4.385 -0.587 1.00 88.38 289 LEU A N 1
ATOM 2250 C CA . LEU A 1 289 ? 11.034 3.196 0.256 1.00 88.38 289 LEU A CA 1
ATOM 2251 C C . LEU A 1 289 ? 11.294 3.588 1.713 1.00 88.38 289 LEU A C 1
ATOM 2253 O O . LEU A 1 289 ? 10.546 3.149 2.584 1.00 88.38 289 LEU A O 1
ATOM 2257 N N . ARG A 1 290 ? 12.235 4.508 1.964 1.00 87.12 290 ARG A N 1
ATOM 2258 C CA . ARG A 1 290 ? 12.494 5.039 3.313 1.00 87.12 290 ARG A CA 1
ATOM 2259 C C . ARG A 1 290 ? 11.223 5.581 3.970 1.00 87.12 290 ARG A C 1
ATOM 2261 O O . ARG A 1 290 ? 10.967 5.346 5.145 1.00 87.12 290 ARG A O 1
ATOM 2268 N N . ARG A 1 291 ? 10.383 6.306 3.226 1.00 86.81 291 ARG A N 1
ATOM 2269 C CA . ARG A 1 291 ? 9.122 6.821 3.784 1.00 86.81 291 ARG A CA 1
ATOM 2270 C C . ARG A 1 291 ? 8.151 5.710 4.173 1.00 86.81 291 ARG A C 1
ATOM 2272 O O . ARG A 1 291 ? 7.388 5.906 5.110 1.00 86.81 291 ARG A O 1
ATOM 2279 N N . THR A 1 292 ? 8.182 4.556 3.506 1.00 89.88 292 THR A N 1
ATOM 2280 C CA . THR A 1 292 ? 7.380 3.403 3.945 1.00 89.88 292 THR A CA 1
ATOM 2281 C C . THR A 1 292 ? 7.857 2.840 5.285 1.00 89.88 292 THR A C 1
ATOM 2283 O O . THR A 1 292 ? 7.023 2.391 6.067 1.00 89.88 292 THR A O 1
ATOM 2286 N N . ASP A 1 293 ? 9.161 2.896 5.588 1.00 88.25 293 ASP A N 1
ATOM 2287 C CA . ASP A 1 293 ? 9.690 2.546 6.918 1.00 88.25 293 ASP A CA 1
ATOM 2288 C C . ASP A 1 293 ? 9.188 3.516 7.984 1.00 88.25 293 ASP A C 1
ATOM 2290 O O . ASP A 1 293 ? 8.686 3.100 9.031 1.00 88.25 293 ASP A O 1
ATOM 2294 N N . LEU A 1 294 ? 9.217 4.810 7.663 1.00 87.75 294 LEU A N 1
ATOM 2295 C CA . LEU A 1 294 ? 8.805 5.883 8.565 1.00 87.75 294 LEU A CA 1
ATOM 2296 C C . LEU A 1 294 ? 7.319 5.903 8.921 1.00 87.75 294 LEU A C 1
ATOM 2298 O O . LEU A 1 294 ? 6.900 6.600 9.842 1.00 87.75 294 LEU A O 1
ATOM 2302 N N . ILE A 1 295 ? 6.495 5.156 8.193 1.00 89.75 295 ILE A N 1
ATOM 2303 C CA . ILE A 1 295 ? 5.083 4.988 8.546 1.00 89.75 295 ILE A CA 1
ATOM 2304 C C . ILE A 1 295 ? 4.939 4.088 9.769 1.00 89.75 295 ILE A C 1
ATOM 2306 O O . ILE A 1 295 ? 3.957 4.208 10.496 1.00 89.75 295 ILE A O 1
ATOM 2310 N N . ILE A 1 296 ? 5.908 3.210 10.027 1.00 85.31 296 ILE A N 1
ATOM 2311 C CA . ILE A 1 296 ? 5.847 2.197 11.086 1.00 85.31 296 ILE A CA 1
ATOM 2312 C C . ILE A 1 296 ? 6.879 2.472 12.186 1.00 85.31 296 ILE A C 1
ATOM 2314 O O . ILE A 1 296 ? 6.601 2.192 13.354 1.00 85.31 296 ILE A O 1
ATOM 2318 N N . ALA A 1 297 ? 8.041 3.028 11.852 1.00 82.00 297 ALA A N 1
ATOM 2319 C CA . ALA A 1 297 ? 9.093 3.378 12.801 1.00 82.00 297 ALA A CA 1
ATOM 2320 C C . ALA A 1 297 ? 9.354 4.889 12.800 1.00 82.00 297 ALA A C 1
ATOM 2322 O O . ALA A 1 297 ? 9.297 5.526 11.756 1.00 82.00 297 ALA A O 1
ATOM 2323 N N . ASN A 1 298 ? 9.639 5.462 13.969 1.00 74.25 298 ASN A N 1
ATOM 2324 C CA . ASN A 1 298 ? 10.097 6.847 14.068 1.00 74.25 298 ASN A CA 1
ATOM 2325 C C . ASN A 1 298 ? 11.636 6.880 14.112 1.00 74.25 298 ASN A C 1
ATOM 2327 O O . ASN A 1 298 ? 12.226 6.297 15.025 1.00 74.25 298 ASN A O 1
ATOM 2331 N N . ASP A 1 299 ? 12.269 7.566 13.154 1.00 64.56 299 ASP A N 1
ATOM 2332 C CA . ASP A 1 299 ? 13.730 7.728 13.084 1.00 64.56 299 ASP A CA 1
ATOM 2333 C C . ASP A 1 299 ? 14.292 8.520 14.281 1.00 64.56 299 ASP A C 1
ATOM 2335 O O . ASP A 1 299 ? 15.342 8.159 14.814 1.00 64.56 299 ASP A O 1
ATOM 2339 N N . GLU A 1 300 ? 13.588 9.556 14.760 1.00 57.66 300 GLU A N 1
ATOM 2340 C CA . GLU A 1 300 ? 14.072 10.451 15.835 1.00 57.66 300 GLU A CA 1
ATOM 2341 C C . GLU A 1 300 ? 14.317 9.690 17.146 1.00 57.66 300 GLU A C 1
ATOM 2343 O O . GLU A 1 300 ? 15.240 9.958 17.922 1.00 57.66 300 GLU A O 1
ATOM 2348 N N . ALA A 1 301 ? 13.530 8.648 17.366 1.00 51.12 301 ALA A N 1
ATOM 2349 C CA . ALA A 1 301 ? 13.599 7.836 18.562 1.00 51.12 301 ALA A CA 1
ATOM 2350 C C . ALA A 1 301 ? 14.753 6.824 18.561 1.00 51.12 301 ALA A C 1
ATOM 2352 O O . ALA A 1 301 ? 15.201 6.378 19.623 1.00 51.12 301 ALA A O 1
ATOM 2353 N N . ILE A 1 302 ? 15.239 6.455 17.373 1.00 52.84 302 ILE A N 1
ATOM 2354 C CA . ILE A 1 302 ? 16.418 5.600 17.215 1.00 52.84 302 ILE A CA 1
ATOM 2355 C C . ILE A 1 302 ? 17.678 6.406 17.566 1.00 52.84 302 ILE A C 1
ATOM 2357 O O . ILE A 1 302 ? 18.577 5.873 18.219 1.00 52.84 302 ILE A O 1
ATOM 2361 N N . SER A 1 303 ? 17.716 7.703 17.232 1.00 48.78 303 SER A N 1
ATOM 2362 C CA . SER A 1 303 ? 18.831 8.594 17.584 1.00 48.78 303 SER A CA 1
ATOM 2363 C C . SER A 1 303 ? 18.917 8.941 19.077 1.00 48.78 303 SER A C 1
ATOM 2365 O O . SER A 1 303 ? 20.021 9.026 19.610 1.00 48.78 303 SER A O 1
ATOM 2367 N N . ILE A 1 304 ? 17.790 9.086 19.785 1.00 49.59 304 ILE A N 1
ATOM 2368 C CA . ILE A 1 304 ? 17.779 9.500 21.206 1.00 49.59 304 ILE A CA 1
ATOM 2369 C C . ILE A 1 304 ? 18.156 8.342 22.158 1.00 49.59 304 ILE A C 1
ATOM 2371 O O . ILE A 1 304 ? 18.785 8.553 23.197 1.00 49.59 304 ILE A O 1
ATOM 2375 N N . ASN A 1 305 ? 17.853 7.092 21.792 1.00 44.19 305 ASN A N 1
ATOM 2376 C CA . ASN A 1 305 ? 18.108 5.916 22.640 1.00 44.19 305 ASN A CA 1
ATOM 2377 C C . ASN A 1 305 ? 19.555 5.383 22.600 1.00 44.19 305 ASN A C 1
ATOM 2379 O O . ASN A 1 305 ? 19.860 4.386 23.255 1.00 44.19 305 ASN A O 1
ATOM 2383 N N . GLN A 1 306 ? 20.475 6.036 21.880 1.00 47.66 306 GLN A N 1
ATOM 2384 C CA . GLN A 1 306 ? 21.908 5.713 21.974 1.00 47.66 306 GLN A CA 1
ATOM 2385 C C . GLN A 1 306 ? 22.540 6.212 23.289 1.00 47.66 306 GLN A C 1
ATOM 2387 O O . GLN A 1 306 ? 23.602 5.734 23.696 1.00 47.66 306 GLN A O 1
ATOM 2392 N N . SER A 1 307 ? 21.867 7.108 24.017 1.00 41.38 307 SER A N 1
ATOM 2393 C CA . SER A 1 307 ? 22.239 7.525 25.373 1.00 41.38 307 SER A CA 1
ATOM 2394 C C . SER A 1 307 ? 21.527 6.679 26.438 1.00 41.38 307 SER A C 1
ATOM 2396 O O . SER A 1 307 ? 20.468 7.050 26.923 1.00 41.38 307 SER A O 1
ATOM 2398 N N . LYS A 1 308 ? 22.181 5.577 26.835 1.00 36.38 308 LYS A N 1
ATOM 2399 C CA . LYS A 1 308 ? 21.825 4.612 27.903 1.00 36.38 308 LYS A CA 1
ATOM 2400 C C . LYS A 1 308 ? 20.535 3.795 27.679 1.00 36.38 308 LYS A C 1
ATOM 2402 O O . LYS A 1 308 ? 19.441 4.340 27.756 1.00 36.38 308 LYS A O 1
ATOM 2407 N N . PRO A 1 309 ? 20.635 2.456 27.567 1.00 39.66 309 PRO A N 1
ATOM 2408 C CA . PRO A 1 309 ? 19.471 1.598 27.710 1.00 39.66 309 PRO A CA 1
ATOM 2409 C C . PRO A 1 309 ? 19.072 1.588 29.190 1.00 39.66 309 PRO A C 1
ATOM 2411 O O . PRO A 1 309 ? 19.688 0.896 30.004 1.00 39.66 309 PRO A O 1
ATOM 2414 N N . GLU A 1 310 ? 18.063 2.368 29.573 1.00 42.47 310 GLU A N 1
ATOM 2415 C CA . GLU A 1 310 ? 17.354 2.066 30.813 1.00 42.47 310 GLU A CA 1
ATOM 2416 C C . GLU A 1 310 ? 16.675 0.711 30.631 1.00 42.47 310 GLU A C 1
ATOM 2418 O O . GLU A 1 310 ? 15.947 0.468 29.666 1.00 42.47 310 GLU A O 1
ATOM 2423 N N . ALA A 1 311 ? 16.994 -0.216 31.531 1.00 37.38 311 ALA A N 1
ATOM 2424 C CA . ALA A 1 311 ? 16.415 -1.542 31.536 1.00 37.38 311 ALA A CA 1
ATOM 2425 C C . ALA A 1 311 ? 14.893 -1.410 31.650 1.00 37.38 311 ALA A C 1
ATOM 2427 O O . ALA A 1 311 ? 14.376 -1.080 32.716 1.00 37.38 311 ALA A O 1
ATOM 2428 N N . VAL A 1 312 ? 14.181 -1.679 30.553 1.00 42.78 312 VAL A N 1
ATOM 2429 C CA . VAL A 1 312 ? 12.726 -1.834 30.573 1.00 42.78 312 VAL A CA 1
ATOM 2430 C C . VAL A 1 312 ? 12.409 -2.903 31.625 1.00 42.78 312 VAL A C 1
ATOM 2432 O O . VAL A 1 312 ? 12.883 -4.039 31.490 1.00 42.78 312 VAL A O 1
ATOM 2435 N N . PRO A 1 313 ? 11.663 -2.580 32.698 1.00 34.91 313 PRO A N 1
ATOM 2436 C CA . PRO A 1 313 ? 11.324 -3.559 33.714 1.00 34.91 313 PRO A CA 1
ATOM 2437 C C . PRO A 1 313 ? 10.551 -4.703 33.056 1.00 34.91 313 PRO A C 1
ATOM 2439 O O . PRO A 1 313 ? 9.500 -4.490 32.452 1.00 34.91 313 PRO A O 1
ATOM 2442 N N . LYS A 1 314 ? 11.050 -5.936 33.205 1.00 38.34 314 LYS A N 1
ATOM 2443 C CA . LYS A 1 314 ? 10.401 -7.170 32.717 1.00 38.34 314 LYS A CA 1
ATOM 2444 C C . LYS A 1 314 ? 8.996 -7.411 33.300 1.00 38.34 314 LYS A C 1
ATOM 2446 O O . LYS A 1 314 ? 8.351 -8.383 32.935 1.00 38.34 314 LYS A O 1
ATOM 2451 N N . THR A 1 315 ? 8.516 -6.540 34.183 1.00 35.31 315 THR A N 1
ATOM 2452 C CA . THR A 1 315 ? 7.202 -6.591 34.831 1.00 35.31 315 THR A CA 1
ATOM 2453 C C . THR A 1 315 ? 6.137 -5.698 34.177 1.00 35.31 315 THR A C 1
ATOM 2455 O O . THR A 1 315 ? 4.998 -5.720 34.622 1.00 35.31 315 THR A O 1
ATOM 2458 N N . ALA A 1 316 ? 6.449 -4.944 33.113 1.00 36.81 316 ALA A N 1
ATOM 2459 C CA . ALA A 1 316 ? 5.474 -4.085 32.416 1.00 36.81 316 ALA A CA 1
ATOM 2460 C C . ALA A 1 316 ? 4.700 -4.781 31.271 1.00 36.81 316 ALA A C 1
ATOM 2462 O O . ALA A 1 316 ? 3.970 -4.126 30.532 1.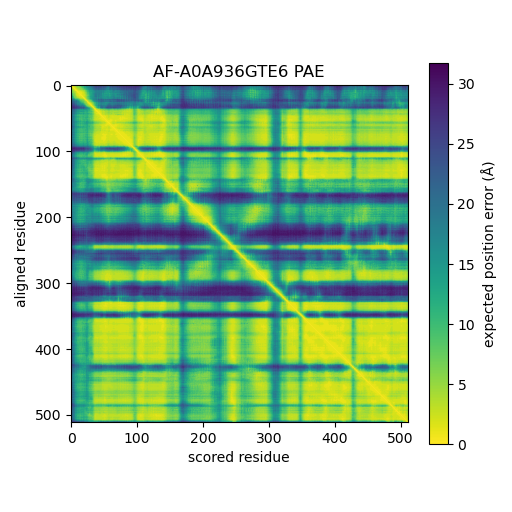00 36.81 316 ALA A O 1
ATOM 2463 N N . ILE A 1 317 ? 4.869 -6.097 31.097 1.00 43.47 317 ILE A N 1
ATOM 2464 C CA . ILE A 1 317 ? 4.232 -6.870 30.012 1.00 43.47 317 ILE A CA 1
ATOM 2465 C C . ILE A 1 317 ? 2.833 -7.378 30.410 1.00 43.47 317 ILE A C 1
ATOM 2467 O O . ILE A 1 317 ? 2.044 -7.760 29.550 1.00 43.47 317 ILE A O 1
ATOM 2471 N N . GLU A 1 318 ? 2.456 -7.286 31.684 1.00 39.03 318 GLU A N 1
ATOM 2472 C CA . GLU A 1 318 ? 1.119 -7.660 32.144 1.00 39.03 318 GLU A CA 1
ATOM 2473 C C . GLU A 1 318 ? 0.320 -6.415 32.562 1.00 39.03 318 GLU A C 1
ATOM 2475 O O . GLU A 1 318 ? 0.597 -5.791 33.582 1.00 39.03 318 GLU A O 1
ATOM 2480 N N . ASN A 1 319 ? -0.724 -6.111 31.780 1.00 42.97 319 ASN A N 1
ATOM 2481 C CA . ASN A 1 319 ? -1.935 -5.364 32.166 1.00 42.97 319 ASN A CA 1
ATOM 2482 C C . ASN A 1 319 ? -2.100 -3.871 31.844 1.00 42.97 319 ASN A C 1
ATOM 2484 O O . ASN A 1 319 ? -3.084 -3.304 32.313 1.00 42.97 319 ASN A O 1
ATOM 2488 N N . ASP A 1 320 ? -1.305 -3.235 30.980 1.00 50.19 320 ASP A N 1
ATOM 2489 C CA . ASP A 1 320 ? -1.709 -1.908 30.477 1.00 50.19 320 ASP A CA 1
ATOM 2490 C C . ASP A 1 320 ? -1.757 -1.841 28.948 1.00 50.19 320 ASP A C 1
ATOM 2492 O O . ASP A 1 320 ? -0.862 -1.354 28.264 1.00 50.19 320 ASP A O 1
ATOM 2496 N N . CYS A 1 321 ? -2.899 -2.264 28.397 1.00 62.03 321 CYS A N 1
ATOM 2497 C CA . CYS A 1 321 ? -3.332 -1.939 27.033 1.00 62.03 321 CYS A CA 1
ATOM 2498 C C . CYS A 1 321 ? -3.699 -0.443 26.882 1.00 62.03 321 CYS A C 1
ATOM 2500 O O . CYS A 1 321 ? -4.578 -0.087 26.092 1.00 62.03 321 CYS A O 1
ATOM 2502 N N . LYS A 1 322 ? -3.070 0.445 27.663 1.00 58.09 322 LYS A N 1
ATOM 2503 C CA . LYS A 1 322 ? -3.194 1.894 27.509 1.00 58.09 322 LYS A CA 1
ATOM 2504 C C . LYS A 1 322 ? -2.446 2.318 26.264 1.00 58.09 322 LYS A C 1
ATOM 2506 O O . LYS A 1 322 ? -1.356 1.821 25.988 1.00 58.09 322 LYS A O 1
ATOM 2511 N N . ILE A 1 323 ? -3.060 3.222 25.512 1.00 54.84 323 ILE A N 1
ATOM 2512 C CA . ILE A 1 323 ? -2.453 3.853 24.347 1.00 54.84 323 ILE A CA 1
ATOM 2513 C C . ILE A 1 323 ? -1.271 4.687 24.849 1.00 54.84 323 ILE A C 1
ATOM 2515 O O . ILE A 1 323 ? -1.476 5.661 25.569 1.00 54.84 323 ILE A O 1
ATOM 2519 N N . ASN A 1 324 ? -0.050 4.260 24.542 1.00 56.12 324 ASN A N 1
ATOM 2520 C CA . ASN A 1 324 ? 1.163 4.985 24.881 1.00 56.12 324 ASN A CA 1
ATOM 2521 C C . ASN A 1 324 ? 2.142 4.821 23.724 1.00 56.12 324 ASN A C 1
ATOM 2523 O O . ASN A 1 324 ? 2.907 3.856 23.680 1.00 56.12 324 ASN A O 1
ATOM 2527 N N . ILE A 1 325 ? 2.091 5.758 22.777 1.00 56.03 325 ILE A N 1
ATOM 2528 C CA . ILE A 1 325 ? 3.171 5.935 21.815 1.00 56.03 325 ILE A CA 1
ATOM 2529 C C . ILE A 1 325 ? 4.435 6.260 22.608 1.00 56.03 325 ILE A C 1
ATOM 2531 O O . ILE A 1 325 ? 4.673 7.394 23.021 1.00 56.03 325 ILE A O 1
ATOM 2535 N N . ASN A 1 326 ? 5.254 5.232 22.816 1.00 59.09 326 ASN A N 1
ATOM 2536 C CA . ASN A 1 326 ? 6.656 5.422 23.148 1.00 59.09 326 ASN A CA 1
ATOM 2537 C C . ASN A 1 326 ? 7.299 6.224 22.010 1.00 59.09 326 ASN A C 1
ATOM 2539 O O . ASN A 1 326 ? 6.871 6.090 20.862 1.00 59.09 326 ASN A O 1
ATOM 2543 N N . ALA A 1 327 ? 8.356 6.989 22.297 1.00 56.59 327 ALA A N 1
ATOM 2544 C CA . ALA A 1 327 ? 9.036 7.844 21.315 1.00 56.59 327 ALA A CA 1
ATOM 2545 C C . ALA A 1 327 ? 9.310 7.141 19.962 1.00 56.59 327 ALA A C 1
ATOM 2547 O O . ALA A 1 327 ? 9.304 7.781 18.916 1.00 56.59 327 ALA A O 1
ATOM 2548 N N . ASN A 1 328 ? 9.481 5.812 19.977 1.00 64.19 328 ASN A N 1
ATOM 2549 C CA . ASN A 1 328 ? 9.853 4.971 18.838 1.00 64.19 328 ASN A CA 1
ATOM 2550 C C . ASN A 1 328 ? 8.682 4.464 17.977 1.00 64.19 328 ASN A C 1
ATOM 2552 O O . ASN A 1 328 ? 8.915 3.680 17.054 1.00 64.19 328 ASN A O 1
ATOM 2556 N N . GLN A 1 329 ? 7.435 4.840 18.270 1.00 75.50 329 GLN A N 1
ATOM 2557 C CA . GLN A 1 329 ? 6.257 4.324 17.569 1.00 75.50 329 GLN A CA 1
ATOM 2558 C C . GLN A 1 329 ? 5.508 5.417 16.806 1.00 75.50 329 GLN A C 1
ATOM 2560 O O . GLN A 1 329 ? 5.441 6.570 17.213 1.00 75.50 329 GLN A O 1
ATOM 2565 N N . THR A 1 330 ? 4.923 5.035 15.675 1.00 89.50 330 THR A N 1
ATOM 2566 C CA . THR A 1 330 ? 4.061 5.899 14.864 1.00 89.50 330 THR A CA 1
ATOM 2567 C C . THR A 1 330 ? 2.592 5.686 15.222 1.00 89.50 330 THR A C 1
ATOM 2569 O O . THR A 1 330 ? 2.225 4.659 15.798 1.00 89.50 330 THR A O 1
ATOM 2572 N N . ALA A 1 331 ? 1.713 6.600 14.805 1.00 92.00 331 ALA A N 1
ATOM 2573 C CA . ALA A 1 331 ? 0.267 6.434 14.982 1.00 92.00 331 ALA A CA 1
ATOM 2574 C C . ALA A 1 331 ? -0.285 5.160 14.310 1.00 92.00 331 ALA A C 1
ATOM 2576 O O . ALA A 1 331 ? -1.223 4.552 14.817 1.00 92.00 331 ALA A O 1
ATOM 2577 N N . VAL A 1 332 ? 0.316 4.717 13.198 1.00 94.81 332 VAL A N 1
ATOM 2578 C CA . VAL A 1 332 ? -0.032 3.438 12.553 1.00 94.81 332 VAL A CA 1
ATOM 2579 C C . VAL A 1 332 ? 0.373 2.255 13.429 1.00 94.81 332 VAL A C 1
ATOM 2581 O O . VAL A 1 332 ? -0.432 1.353 13.647 1.00 94.81 332 VAL A O 1
ATOM 2584 N N . SER A 1 333 ? 1.591 2.267 13.974 1.00 91.88 333 SER A N 1
ATOM 2585 C CA . SER A 1 333 ? 2.026 1.226 14.913 1.00 91.88 333 SER A CA 1
ATOM 2586 C C . SER A 1 333 ? 1.130 1.159 16.147 1.00 91.88 333 SER A C 1
ATOM 2588 O O . SER A 1 333 ? 0.779 0.073 16.608 1.00 91.88 333 SER A O 1
ATOM 2590 N N . GLU A 1 334 ? 0.734 2.316 16.667 1.00 90.38 334 GLU A N 1
ATOM 2591 C CA . GLU A 1 334 ? -0.152 2.393 17.819 1.00 90.38 334 GLU A CA 1
ATOM 2592 C C . GLU A 1 334 ? -1.553 1.866 17.507 1.00 90.38 334 GLU A C 1
ATOM 2594 O O . GLU A 1 334 ? -2.121 1.118 18.299 1.00 90.38 334 GLU A O 1
ATOM 2599 N N . PHE A 1 335 ? -2.086 2.180 16.326 1.00 94.75 335 PHE A N 1
ATOM 2600 C CA . PHE A 1 335 ? -3.369 1.659 15.870 1.00 94.75 335 PHE A CA 1
ATOM 2601 C C . PHE A 1 335 ? -3.406 0.121 15.871 1.00 94.75 335 PHE A C 1
ATOM 2603 O O . PHE A 1 335 ? -4.318 -0.472 16.451 1.00 94.75 335 PHE A O 1
ATOM 2610 N N . PHE A 1 336 ? -2.402 -0.537 15.283 1.00 94.12 336 PHE A N 1
ATOM 2611 C CA . PHE A 1 336 ? -2.352 -2.005 15.239 1.00 94.12 336 PHE A CA 1
ATOM 2612 C C . PHE A 1 336 ? -2.050 -2.631 16.599 1.00 94.12 336 PHE A C 1
ATOM 2614 O O . PHE A 1 336 ? -2.639 -3.656 16.945 1.00 94.12 336 PHE A O 1
ATOM 2621 N N . ARG A 1 337 ? -1.204 -1.990 17.413 1.00 89.19 337 ARG A N 1
ATOM 2622 C CA . ARG A 1 337 ? -0.968 -2.419 18.795 1.00 89.19 337 ARG A CA 1
ATOM 2623 C C . ARG A 1 337 ? -2.263 -2.375 19.607 1.00 89.19 337 ARG A C 1
ATOM 2625 O O . ARG A 1 337 ? -2.588 -3.346 20.285 1.00 89.19 337 ARG A O 1
ATOM 2632 N N . PHE A 1 338 ? -3.031 -1.290 19.498 1.00 88.25 338 PHE A N 1
ATOM 2633 C CA . PHE A 1 338 ? -4.336 -1.175 20.144 1.00 88.25 338 PHE A CA 1
ATOM 2634 C C . PHE A 1 338 ? -5.302 -2.257 19.653 1.00 88.25 338 PHE A C 1
ATOM 2636 O O . PHE A 1 338 ? -5.977 -2.878 20.476 1.00 88.25 338 PHE A O 1
ATOM 2643 N N . TRP A 1 339 ? -5.338 -2.525 18.341 1.00 90.75 339 TRP A N 1
ATOM 2644 C CA . TRP A 1 339 ? -6.168 -3.593 17.782 1.00 90.75 339 TRP A CA 1
ATOM 2645 C C . TRP A 1 339 ? -5.846 -4.955 18.411 1.00 90.75 339 TRP A C 1
ATOM 2647 O O . TRP A 1 339 ? -6.732 -5.615 18.960 1.00 90.75 339 TRP A O 1
ATOM 2657 N N . GLN A 1 340 ? -4.568 -5.341 18.381 1.00 87.69 340 GLN A N 1
ATOM 2658 C CA . GLN A 1 340 ? -4.072 -6.595 18.947 1.00 87.69 340 GLN A CA 1
ATOM 2659 C C . GLN A 1 340 ? -4.406 -6.705 20.444 1.00 87.69 340 GLN A C 1
ATOM 2661 O O . GLN A 1 340 ? -4.915 -7.718 20.915 1.00 87.69 340 GLN A O 1
ATOM 2666 N N . CYS A 1 341 ? -4.184 -5.636 21.203 1.00 83.75 341 CYS A N 1
ATOM 2667 C CA . CYS A 1 341 ? -4.457 -5.604 22.634 1.00 83.75 341 CYS A CA 1
ATOM 2668 C C . CYS A 1 341 ? -5.943 -5.800 22.980 1.00 83.75 341 CYS A C 1
ATOM 2670 O O . CYS A 1 341 ? -6.264 -6.598 23.859 1.00 83.75 341 CYS A O 1
ATOM 2672 N N . HIS A 1 342 ? -6.850 -5.082 22.311 1.00 80.00 342 HIS A N 1
ATOM 2673 C CA . HIS A 1 342 ? -8.254 -4.989 22.741 1.00 80.00 342 HIS A CA 1
ATOM 2674 C C . HIS A 1 342 ? -9.192 -5.981 22.053 1.00 80.00 342 HIS A C 1
ATOM 2676 O O . HIS A 1 342 ? -10.149 -6.449 22.673 1.00 80.00 342 HIS A O 1
ATOM 2682 N N . TYR A 1 343 ? -8.929 -6.331 20.794 1.00 78.56 343 TYR A N 1
ATOM 2683 C CA . TYR A 1 343 ? -9.838 -7.176 20.010 1.00 78.56 343 TYR A CA 1
ATOM 2684 C C . TYR A 1 343 ? -9.324 -8.596 19.797 1.00 78.56 343 TYR A C 1
ATOM 2686 O O . TYR A 1 343 ? -10.118 -9.471 19.462 1.00 78.56 343 TYR A O 1
ATOM 2694 N N . GLN A 1 344 ? -8.030 -8.841 20.021 1.00 71.62 344 GLN A N 1
ATOM 2695 C CA . GLN A 1 344 ? -7.441 -10.167 19.852 1.00 71.62 344 GLN A CA 1
ATOM 2696 C C . GLN A 1 344 ? -7.227 -10.908 21.178 1.00 71.62 344 GLN A C 1
ATOM 2698 O O . GLN A 1 344 ? -7.497 -12.103 21.262 1.00 71.62 344 GLN A O 1
ATOM 2703 N N . ASN A 1 345 ? -6.769 -10.198 22.215 1.00 59.38 345 ASN A N 1
ATOM 2704 C CA . ASN A 1 345 ? -6.377 -10.788 23.501 1.00 59.38 345 ASN A CA 1
ATOM 2705 C C . ASN A 1 345 ? -7.485 -10.771 24.569 1.00 59.38 345 ASN A C 1
ATOM 2707 O O . ASN A 1 345 ? -7.239 -11.151 25.715 1.00 59.38 345 ASN A O 1
ATOM 2711 N N . SER A 1 346 ? -8.708 -10.344 24.239 1.00 52.19 346 SER A N 1
ATOM 2712 C CA . SER A 1 346 ? -9.831 -10.364 25.180 1.00 52.19 346 SER A CA 1
ATOM 2713 C C . SER A 1 346 ? -10.354 -11.794 25.377 1.00 52.19 346 SER A C 1
ATOM 2715 O O . SER A 1 346 ? -11.351 -12.222 24.808 1.00 52.19 346 SER A O 1
ATOM 2717 N N . ILE A 1 347 ? -9.677 -12.530 26.267 1.00 42.66 347 ILE A N 1
ATOM 2718 C CA . ILE A 1 347 ? -10.063 -13.854 26.804 1.00 42.66 347 ILE A CA 1
ATOM 2719 C C . ILE A 1 347 ? -11.454 -13.812 27.478 1.00 42.66 347 ILE A C 1
ATOM 2721 O O . ILE A 1 347 ? -12.093 -14.838 27.706 1.00 42.66 347 ILE A O 1
ATOM 2725 N N . THR A 1 348 ? -11.969 -12.614 27.749 1.00 38.06 348 THR A N 1
ATOM 2726 C CA . THR A 1 348 ? -13.166 -12.376 28.548 1.00 38.06 348 THR A CA 1
ATOM 2727 C C . THR A 1 348 ? -14.200 -11.586 27.749 1.00 38.06 348 THR A C 1
ATOM 2729 O O . THR A 1 348 ? -14.408 -10.417 28.026 1.00 38.06 348 THR A O 1
ATOM 2732 N N . TYR A 1 349 ? -14.820 -12.183 26.730 1.00 36.38 349 TYR A N 1
ATOM 2733 C CA . TYR A 1 349 ? -16.267 -12.078 26.471 1.00 36.38 349 TYR A CA 1
ATOM 2734 C C . TYR A 1 349 ? -16.640 -12.922 25.245 1.00 36.38 349 TYR A C 1
ATOM 2736 O O . TYR A 1 349 ? -16.200 -12.685 24.124 1.00 36.38 349 TYR A O 1
ATOM 2744 N N . ASN A 1 350 ? -17.491 -13.918 25.483 1.00 42.62 350 ASN A N 1
ATOM 2745 C CA . ASN A 1 350 ? -18.170 -14.708 24.464 1.00 42.62 350 ASN A CA 1
ATOM 2746 C C . ASN A 1 350 ? -18.790 -13.818 23.360 1.00 42.62 350 ASN A C 1
ATOM 2748 O O . ASN A 1 350 ? -19.550 -12.906 23.680 1.00 42.62 350 ASN A O 1
ATOM 2752 N N . LYS A 1 351 ? -18.543 -14.208 22.097 1.00 45.25 351 LYS A N 1
ATOM 2753 C CA . LYS A 1 351 ? -19.353 -14.051 20.862 1.00 45.25 351 LYS A CA 1
ATOM 2754 C C . LYS A 1 351 ? -18.894 -13.174 19.694 1.00 45.25 351 LYS A C 1
ATOM 2756 O O . LYS A 1 351 ? -19.282 -13.541 18.593 1.00 45.25 351 LYS A O 1
ATOM 2761 N N . ASN A 1 352 ? -18.070 -12.134 19.826 1.00 55.59 352 ASN A N 1
ATOM 2762 C CA . ASN A 1 352 ? -17.802 -11.260 18.664 1.00 55.59 352 ASN A CA 1
ATOM 2763 C C . ASN A 1 352 ? -16.307 -11.148 18.344 1.00 55.59 352 ASN A C 1
ATOM 2765 O O . ASN A 1 352 ? -15.689 -10.117 18.612 1.00 55.59 352 ASN A O 1
ATOM 2769 N N . THR A 1 353 ? -15.729 -12.193 17.739 1.00 65.94 353 THR A N 1
ATOM 2770 C CA . THR A 1 353 ? -14.438 -12.072 17.043 1.00 65.94 353 THR A CA 1
ATOM 2771 C C . THR A 1 353 ? -14.570 -10.952 16.011 1.00 65.94 353 THR A C 1
ATOM 2773 O O . THR A 1 353 ? -15.379 -11.045 15.090 1.00 65.94 353 THR A O 1
ATOM 2776 N N . ARG A 1 354 ? -13.840 -9.848 16.202 1.00 83.75 354 ARG A N 1
ATOM 2777 C CA . ARG A 1 354 ? -13.869 -8.724 15.262 1.00 83.75 354 ARG A CA 1
ATOM 2778 C C . ARG A 1 354 ? -12.994 -9.071 14.065 1.00 83.75 354 ARG A C 1
ATOM 2780 O O . ARG A 1 354 ? -11.848 -9.475 14.240 1.00 83.75 354 ARG A O 1
ATOM 2787 N N . ILE A 1 355 ? -13.536 -8.892 12.868 1.00 88.81 355 ILE A N 1
ATOM 2788 C CA . ILE A 1 355 ? -12.812 -9.137 11.623 1.00 88.81 355 ILE A CA 1
ATOM 2789 C C . ILE A 1 355 ? -12.054 -7.876 11.210 1.00 88.81 355 ILE A C 1
ATOM 2791 O O . ILE A 1 355 ? -12.603 -6.770 11.248 1.00 88.81 355 ILE A O 1
ATOM 2795 N N . ILE A 1 356 ? -10.799 -8.065 10.804 1.00 95.00 356 ILE A N 1
ATOM 2796 C CA . ILE A 1 356 ? -9.973 -7.043 10.168 1.00 95.00 356 ILE A CA 1
ATOM 2797 C C . ILE A 1 356 ? -9.461 -7.541 8.818 1.00 95.00 356 ILE A C 1
ATOM 2799 O O . ILE A 1 356 ? -8.944 -8.651 8.702 1.00 95.00 356 ILE A O 1
ATOM 2803 N N . ASN A 1 357 ? -9.591 -6.695 7.803 1.00 97.50 357 ASN A N 1
ATOM 2804 C CA . ASN A 1 357 ? -9.009 -6.871 6.479 1.00 97.50 357 ASN A CA 1
ATOM 2805 C C . ASN A 1 357 ? -7.911 -5.828 6.279 1.00 97.50 357 ASN A C 1
ATOM 2807 O O . ASN A 1 357 ? -8.035 -4.690 6.748 1.00 97.50 357 ASN A O 1
ATOM 2811 N N . ILE A 1 358 ? -6.869 -6.195 5.539 1.00 98.31 358 ILE A N 1
ATOM 2812 C CA . ILE A 1 358 ? -5.804 -5.280 5.134 1.00 98.31 358 ILE A CA 1
ATOM 2813 C C . ILE A 1 358 ? -5.697 -5.270 3.613 1.00 98.31 358 ILE A C 1
ATOM 2815 O O . ILE A 1 358 ? -5.552 -6.309 2.973 1.00 98.31 358 ILE A O 1
ATOM 2819 N N . ILE A 1 359 ? -5.798 -4.078 3.032 1.00 98.44 359 ILE A N 1
ATOM 2820 C CA . ILE A 1 359 ? -5.749 -3.865 1.590 1.00 98.44 359 ILE A CA 1
ATOM 2821 C C . ILE A 1 359 ? -4.594 -2.915 1.297 1.00 98.44 359 ILE A C 1
ATOM 2823 O O . ILE A 1 359 ? -4.640 -1.747 1.678 1.00 98.44 359 ILE A O 1
ATOM 2827 N N . GLY A 1 360 ? -3.564 -3.408 0.619 1.00 97.56 360 GLY A N 1
ATOM 2828 C CA . GLY A 1 360 ? -2.430 -2.613 0.165 1.00 97.56 360 GLY A CA 1
ATOM 2829 C C . GLY A 1 360 ? -2.537 -2.327 -1.327 1.00 97.56 360 GLY A C 1
ATOM 2830 O O . GLY A 1 360 ? -2.704 -3.248 -2.120 1.00 97.56 360 GLY A O 1
ATOM 2831 N N . HIS A 1 361 ? -2.395 -1.067 -1.729 1.00 95.25 361 HIS A N 1
ATOM 2832 C CA . HIS A 1 361 ? -2.323 -0.679 -3.141 1.00 95.25 361 HIS A CA 1
ATOM 2833 C C . HIS A 1 361 ? -0.933 -0.170 -3.497 1.00 95.25 361 HIS A C 1
ATOM 2835 O O . HIS A 1 361 ? -0.406 0.695 -2.798 1.00 95.25 361 HIS A O 1
ATOM 2841 N N . SER A 1 362 ? -0.323 -0.672 -4.576 1.00 92.56 362 SER A N 1
ATOM 2842 C CA . SER A 1 362 ? 1.024 -0.259 -4.994 1.00 92.56 362 SER A CA 1
ATOM 2843 C C . SER A 1 362 ? 2.016 -0.347 -3.825 1.00 92.56 362 SER A C 1
ATOM 2845 O O . SER A 1 362 ? 2.129 -1.404 -3.201 1.00 92.56 362 SER A O 1
ATOM 2847 N N . MET A 1 363 ? 2.708 0.739 -3.469 1.00 93.00 363 MET A N 1
ATOM 2848 C CA . MET A 1 363 ? 3.613 0.795 -2.310 1.00 93.00 363 MET A CA 1
ATOM 2849 C C . MET A 1 363 ? 2.932 0.516 -0.960 1.00 93.00 363 MET A C 1
ATOM 2851 O O . MET A 1 363 ? 3.607 0.146 -0.001 1.00 93.00 363 MET A O 1
ATOM 2855 N N . GLY A 1 364 ? 1.607 0.634 -0.869 1.00 95.31 364 GLY A N 1
ATOM 2856 C CA . GLY A 1 364 ? 0.840 0.233 0.308 1.00 95.31 364 GLY A CA 1
ATOM 2857 C C . GLY A 1 364 ? 0.979 -1.254 0.641 1.00 95.31 364 GLY A C 1
ATOM 2858 O O . GLY A 1 364 ? 0.858 -1.637 1.804 1.00 95.31 364 GLY A O 1
ATOM 2859 N N . THR A 1 365 ? 1.317 -2.096 -0.341 1.00 97.56 365 THR A N 1
ATOM 2860 C CA . THR A 1 365 ? 1.623 -3.524 -0.123 1.00 97.56 365 THR A CA 1
ATOM 2861 C C . THR A 1 365 ? 2.924 -3.740 0.652 1.00 97.56 365 THR A C 1
ATOM 2863 O O . THR A 1 365 ? 2.984 -4.621 1.504 1.00 97.56 365 THR A O 1
ATOM 2866 N N . ILE A 1 366 ? 3.930 -2.876 0.466 1.00 96.12 366 ILE A N 1
ATOM 2867 C CA . ILE A 1 366 ? 5.185 -2.900 1.239 1.00 96.12 366 ILE A CA 1
ATOM 2868 C C . ILE A 1 366 ? 4.893 -2.603 2.714 1.00 96.12 366 ILE A C 1
ATOM 2870 O O . ILE A 1 366 ? 5.373 -3.293 3.610 1.00 96.12 366 ILE A O 1
ATOM 2874 N N . ILE A 1 367 ? 4.059 -1.597 2.979 1.00 96.25 367 ILE A N 1
ATOM 2875 C CA . ILE A 1 367 ? 3.646 -1.241 4.344 1.00 96.25 367 ILE A CA 1
ATOM 2876 C C . ILE A 1 367 ? 2.785 -2.353 4.948 1.00 96.25 367 ILE A C 1
ATOM 2878 O O . ILE A 1 367 ? 2.971 -2.695 6.112 1.00 96.25 367 ILE A O 1
ATOM 2882 N N . SER A 1 368 ? 1.884 -2.948 4.160 1.00 98.06 368 SER A N 1
ATOM 2883 C CA . SER A 1 368 ? 1.060 -4.082 4.595 1.00 98.06 368 SER A CA 1
ATOM 2884 C C . SER A 1 368 ? 1.930 -5.259 5.035 1.00 98.06 368 SER A C 1
ATOM 2886 O O . SER A 1 368 ? 1.739 -5.775 6.132 1.00 98.06 368 SER A O 1
ATOM 2888 N N . ASN A 1 369 ? 2.946 -5.612 4.242 1.00 98.00 369 ASN A N 1
ATOM 2889 C CA . ASN A 1 369 ? 3.945 -6.619 4.600 1.00 98.00 369 ASN A CA 1
ATOM 2890 C C . ASN A 1 369 ? 4.652 -6.281 5.918 1.00 98.00 369 ASN A C 1
ATOM 2892 O O . ASN A 1 369 ? 4.720 -7.118 6.814 1.00 98.00 369 ASN A O 1
ATOM 2896 N N . LYS A 1 370 ? 5.111 -5.039 6.092 1.00 96.25 370 LYS A N 1
ATOM 2897 C CA . LYS A 1 370 ? 5.762 -4.610 7.341 1.00 96.25 370 LYS A CA 1
ATOM 2898 C C . LYS A 1 370 ? 4.823 -4.668 8.552 1.00 96.25 370 LYS A C 1
ATOM 2900 O O . LYS A 1 370 ? 5.264 -5.031 9.639 1.00 96.25 370 LYS A O 1
ATOM 2905 N N . ILE A 1 371 ? 3.538 -4.344 8.385 1.00 96.75 371 ILE A N 1
ATOM 2906 C CA . ILE A 1 371 ? 2.522 -4.489 9.440 1.00 96.75 371 ILE A CA 1
ATOM 2907 C C . ILE A 1 371 ? 2.338 -5.965 9.796 1.00 96.75 371 ILE A C 1
ATOM 2909 O O . ILE A 1 371 ? 2.413 -6.308 10.971 1.00 96.75 371 ILE A O 1
ATOM 2913 N N . ILE A 1 372 ? 2.145 -6.836 8.805 1.00 97.00 372 ILE A N 1
ATOM 2914 C CA . ILE A 1 372 ? 1.940 -8.277 9.018 1.00 97.00 372 ILE A CA 1
ATOM 2915 C C . ILE A 1 372 ? 3.165 -8.901 9.699 1.00 97.00 372 ILE A C 1
ATOM 2917 O O . ILE A 1 372 ? 3.019 -9.639 10.669 1.00 97.00 372 ILE A O 1
ATOM 2921 N N . ALA A 1 373 ? 4.373 -8.543 9.258 1.00 95.94 373 ALA A N 1
ATOM 2922 C CA . ALA A 1 373 ? 5.618 -9.007 9.864 1.00 95.94 373 ALA A CA 1
ATOM 2923 C C . ALA A 1 373 ? 5.790 -8.519 11.315 1.00 95.94 373 ALA A C 1
ATOM 2925 O O . ALA A 1 373 ? 6.277 -9.261 12.165 1.00 95.94 373 ALA A O 1
ATOM 2926 N N . LYS A 1 374 ? 5.387 -7.275 11.613 1.00 94.00 374 LYS A N 1
ATOM 2927 C CA . LYS A 1 374 ? 5.501 -6.680 12.956 1.00 94.00 374 LYS A CA 1
ATOM 2928 C C . LYS A 1 374 ? 4.421 -7.169 13.924 1.00 94.00 374 LYS A C 1
ATOM 2930 O O . LYS A 1 374 ? 4.684 -7.258 15.122 1.00 94.00 374 LYS A O 1
ATOM 2935 N N . TYR A 1 375 ? 3.228 -7.478 13.423 1.00 93.44 375 TYR A N 1
ATOM 2936 C CA . TYR A 1 375 ? 2.071 -7.910 14.209 1.00 93.44 375 TYR A CA 1
ATOM 2937 C C . TYR A 1 375 ? 1.553 -9.280 13.734 1.00 93.44 375 TYR A C 1
ATOM 2939 O O . TYR A 1 375 ? 0.387 -9.386 13.347 1.00 93.44 375 TYR A O 1
ATOM 2947 N N . PRO A 1 376 ? 2.383 -10.342 13.785 1.00 92.94 376 PRO A N 1
ATOM 2948 C CA . PRO A 1 376 ? 2.047 -11.645 13.208 1.00 92.94 376 PRO A CA 1
ATOM 2949 C C . PRO A 1 376 ? 0.876 -12.320 13.914 1.00 92.94 376 PRO A C 1
ATOM 2951 O O . PRO A 1 376 ? 0.213 -13.164 13.326 1.00 92.94 376 PRO A O 1
ATOM 2954 N N . GLU A 1 377 ? 0.593 -11.941 15.159 1.00 89.44 377 GLU A N 1
ATOM 2955 C CA . GLU A 1 377 ? -0.552 -12.474 15.885 1.00 89.44 377 GLU A CA 1
ATOM 2956 C C . GLU A 1 377 ? -1.868 -11.909 15.368 1.00 89.44 377 GLU A C 1
ATOM 2958 O O . GLU A 1 377 ? -2.872 -12.588 15.522 1.00 89.44 377 GLU A O 1
ATOM 2963 N N . ILE A 1 378 ? -1.907 -10.706 14.768 1.00 92.25 378 ILE A N 1
ATOM 2964 C CA . ILE A 1 378 ? -3.175 -10.121 14.311 1.00 92.25 378 ILE A CA 1
ATOM 2965 C C . ILE A 1 378 ? -3.813 -11.043 13.275 1.00 92.25 378 ILE A C 1
ATOM 2967 O O . ILE A 1 378 ? -3.174 -11.377 12.283 1.00 92.25 378 ILE A O 1
ATOM 2971 N N . LYS A 1 379 ? -5.071 -11.444 13.494 1.00 93.00 379 LYS A N 1
ATOM 2972 C CA . LYS A 1 379 ? -5.829 -12.306 12.573 1.00 93.00 379 LYS A CA 1
ATOM 2973 C C . LYS A 1 379 ? -6.503 -11.466 11.491 1.00 93.00 379 LYS A C 1
ATOM 2975 O O . LYS A 1 379 ? -7.617 -10.978 11.681 1.00 93.00 379 LYS A O 1
ATOM 2980 N N . PHE A 1 380 ? -5.819 -11.291 10.368 1.00 95.88 380 PHE A N 1
ATOM 2981 C CA . PHE A 1 380 ? -6.377 -10.698 9.163 1.00 95.88 380 PHE A CA 1
ATOM 2982 C C . PHE A 1 380 ? -7.205 -11.752 8.429 1.00 95.88 380 PHE A C 1
ATOM 2984 O O . PHE A 1 380 ? -6.672 -12.791 8.052 1.00 95.88 380 PHE A O 1
ATOM 2991 N N . ALA A 1 381 ? -8.495 -11.491 8.216 1.00 95.25 381 ALA A N 1
ATOM 2992 C CA . ALA A 1 381 ? -9.336 -12.407 7.443 1.00 95.25 381 ALA A CA 1
ATOM 2993 C C . ALA A 1 381 ? -8.959 -12.377 5.959 1.00 95.25 381 ALA A C 1
ATOM 2995 O O . ALA A 1 381 ? -8.840 -13.420 5.324 1.00 95.25 381 ALA A O 1
ATOM 2996 N N . ASN A 1 382 ? -8.721 -11.178 5.421 1.00 98.06 382 ASN A N 1
ATOM 2997 C CA . ASN A 1 382 ? -8.310 -10.990 4.036 1.00 98.06 382 ASN A CA 1
ATOM 2998 C C . ASN A 1 382 ? -7.111 -10.040 3.951 1.00 98.06 382 ASN A C 1
ATOM 3000 O O . ASN A 1 382 ? -7.139 -8.928 4.491 1.00 98.06 382 ASN A O 1
ATOM 3004 N N . ILE A 1 383 ? -6.078 -10.481 3.235 1.00 98.69 383 ILE A N 1
ATOM 3005 C CA . ILE A 1 383 ? -4.911 -9.696 2.834 1.00 98.69 383 ILE A CA 1
ATOM 3006 C C . ILE A 1 383 ? -5.020 -9.485 1.327 1.00 98.69 383 ILE A C 1
ATOM 3008 O O . ILE A 1 383 ? -4.906 -10.435 0.557 1.00 98.69 383 ILE A O 1
ATOM 3012 N N . VAL A 1 384 ? -5.253 -8.249 0.894 1.00 98.62 384 VAL A N 1
ATOM 3013 C CA . VAL A 1 384 ? -5.524 -7.930 -0.513 1.00 98.62 384 VAL A CA 1
ATOM 3014 C C . VAL A 1 384 ? -4.458 -6.990 -1.041 1.00 98.62 384 VAL A C 1
ATOM 3016 O O . VAL A 1 384 ? -4.346 -5.844 -0.611 1.00 98.62 384 VAL A O 1
ATOM 3019 N N . PHE A 1 385 ? -3.664 -7.467 -1.987 1.00 98.38 385 PHE A N 1
ATOM 3020 C CA . PHE A 1 385 ? -2.627 -6.696 -2.651 1.00 98.38 385 PHE A CA 1
ATOM 3021 C C . PHE A 1 385 ? -3.100 -6.309 -4.041 1.00 98.38 385 PHE A C 1
ATOM 3023 O O . PHE A 1 385 ? -3.326 -7.155 -4.897 1.00 98.38 385 PHE A O 1
ATOM 3030 N N . MET A 1 386 ? -3.252 -5.011 -4.265 1.00 96.19 386 MET A N 1
ATOM 3031 C CA . MET A 1 386 ? -3.655 -4.452 -5.546 1.00 96.19 386 MET A CA 1
ATOM 3032 C C . MET A 1 386 ? -2.452 -3.818 -6.203 1.00 96.19 386 MET A C 1
ATOM 3034 O O . MET A 1 386 ? -1.851 -2.912 -5.613 1.00 96.19 386 MET A O 1
ATOM 3038 N N . ALA A 1 387 ? -2.127 -4.239 -7.427 1.00 93.50 387 ALA A N 1
ATOM 3039 C CA . ALA A 1 387 ? -1.057 -3.595 -8.177 1.00 93.50 387 ALA A CA 1
ATOM 3040 C C . ALA A 1 387 ? 0.256 -3.581 -7.352 1.00 93.50 387 ALA A C 1
ATOM 3042 O O . ALA A 1 387 ? 0.911 -2.552 -7.213 1.00 93.50 387 ALA A O 1
ATOM 3043 N N . ALA A 1 388 ? 0.576 -4.709 -6.706 1.00 96.12 388 ALA A N 1
ATOM 3044 C CA . ALA A 1 388 ? 1.559 -4.797 -5.630 1.00 96.12 388 ALA A CA 1
ATOM 3045 C C . ALA A 1 388 ? 2.973 -4.351 -6.040 1.00 96.12 388 ALA A C 1
ATOM 3047 O O . ALA A 1 388 ? 3.597 -4.947 -6.915 1.00 96.12 388 ALA A O 1
ATOM 3048 N N . ALA A 1 389 ? 3.499 -3.330 -5.358 1.00 94.19 389 ALA A N 1
ATOM 3049 C CA . ALA A 1 389 ? 4.878 -2.874 -5.540 1.00 94.19 389 ALA A CA 1
ATOM 3050 C C . ALA A 1 389 ? 5.880 -3.575 -4.608 1.00 94.19 389 ALA A C 1
ATOM 3052 O O . ALA A 1 389 ? 7.077 -3.322 -4.716 1.00 94.19 389 ALA A O 1
ATOM 3053 N N . CYS A 1 390 ? 5.416 -4.416 -3.677 1.00 95.94 390 CYS A N 1
ATOM 3054 C CA . CYS A 1 390 ? 6.303 -5.288 -2.914 1.00 95.94 390 CYS A CA 1
ATOM 3055 C C . CYS A 1 390 ? 6.916 -6.373 -3.804 1.00 95.94 390 CYS A C 1
ATOM 3057 O O . CYS A 1 390 ? 6.368 -6.720 -4.858 1.00 95.94 390 CYS A O 1
ATOM 3059 N N . SER A 1 391 ? 8.062 -6.894 -3.376 1.00 96.38 391 SER A N 1
ATOM 3060 C CA . SER A 1 391 ? 8.760 -7.944 -4.110 1.00 96.38 391 SER A CA 1
ATOM 3061 C C . SER A 1 391 ? 8.078 -9.302 -3.924 1.00 96.38 391 SER A C 1
ATOM 3063 O O . SER A 1 391 ? 7.375 -9.553 -2.938 1.00 96.38 391 SER A O 1
ATOM 3065 N N . LEU A 1 392 ? 8.320 -10.220 -4.859 1.00 96.56 392 LEU A N 1
ATOM 3066 C CA . LEU A 1 392 ? 7.952 -11.626 -4.694 1.00 96.56 392 LEU A CA 1
ATOM 3067 C C . LEU A 1 392 ? 8.636 -12.241 -3.462 1.00 96.56 392 LEU A C 1
ATOM 3069 O O . LEU A 1 392 ? 8.047 -13.095 -2.798 1.00 96.56 392 LEU A O 1
ATOM 3073 N N . ASN A 1 393 ? 9.853 -11.794 -3.140 1.00 96.12 393 ASN A N 1
ATOM 3074 C CA . ASN A 1 393 ? 10.575 -12.226 -1.951 1.00 96.12 393 ASN A CA 1
ATOM 3075 C C . ASN A 1 393 ? 9.848 -11.815 -0.663 1.00 96.12 393 ASN A C 1
ATOM 3077 O O . ASN A 1 393 ? 9.669 -12.653 0.216 1.00 96.12 393 ASN A O 1
ATOM 3081 N N . ASP A 1 394 ? 9.316 -10.590 -0.588 1.00 96.25 394 ASP A N 1
ATOM 3082 C CA . ASP A 1 394 ? 8.538 -10.148 0.577 1.00 96.25 394 ASP A CA 1
ATOM 3083 C C . ASP A 1 394 ? 7.299 -11.032 0.796 1.00 96.25 394 ASP A C 1
ATOM 3085 O O . ASP A 1 394 ? 6.965 -11.385 1.926 1.00 96.25 394 ASP A O 1
ATOM 3089 N N . ILE A 1 395 ? 6.611 -11.435 -0.280 1.00 97.75 395 ILE A N 1
ATOM 3090 C CA . ILE A 1 395 ? 5.477 -12.369 -0.181 1.00 97.75 395 ILE A CA 1
ATOM 3091 C C . ILE A 1 395 ? 5.943 -13.737 0.334 1.00 97.75 395 ILE A C 1
ATOM 3093 O O . ILE A 1 395 ? 5.281 -14.333 1.187 1.00 97.75 395 ILE A O 1
ATOM 3097 N N . ALA A 1 396 ? 7.075 -14.237 -0.162 1.00 97.25 396 ALA A N 1
ATOM 3098 C CA . ALA A 1 396 ? 7.624 -15.523 0.254 1.00 97.25 396 ALA A CA 1
ATOM 3099 C C . ALA A 1 396 ? 8.082 -15.540 1.715 1.00 97.25 396 ALA A C 1
ATOM 3101 O O . ALA A 1 396 ? 7.913 -16.557 2.384 1.00 97.25 396 ALA A O 1
ATOM 3102 N N . GLU A 1 397 ? 8.627 -14.434 2.215 1.00 97.31 397 GLU A N 1
ATOM 3103 C CA . GLU A 1 397 ? 9.170 -14.339 3.572 1.00 97.31 397 GLU A CA 1
ATOM 3104 C C . GLU A 1 397 ? 8.129 -13.919 4.616 1.00 97.31 397 GLU A C 1
ATOM 3106 O O . GLU A 1 397 ? 8.280 -14.250 5.791 1.00 97.31 397 GLU A O 1
ATOM 3111 N N . ILE A 1 398 ? 7.064 -13.219 4.210 1.00 98.12 398 ILE A N 1
ATOM 3112 C CA . ILE A 1 398 ? 6.085 -12.640 5.141 1.00 98.12 398 ILE A CA 1
ATOM 3113 C C . ILE A 1 398 ? 4.715 -13.295 4.974 1.00 98.12 398 ILE A C 1
ATOM 3115 O O . ILE A 1 398 ? 4.198 -13.902 5.912 1.00 98.12 398 ILE A O 1
ATOM 3119 N N . ILE A 1 399 ? 4.125 -13.205 3.780 1.00 98.31 399 ILE A N 1
ATOM 3120 C CA . ILE A 1 399 ? 2.749 -13.664 3.541 1.00 98.31 399 ILE A CA 1
ATOM 3121 C C . ILE A 1 399 ? 2.653 -15.186 3.613 1.00 98.31 399 ILE A C 1
ATOM 3123 O O . ILE A 1 399 ? 1.778 -15.712 4.296 1.00 98.31 399 ILE A O 1
ATOM 3127 N N . SER A 1 400 ? 3.558 -15.905 2.946 1.00 97.81 400 SER A N 1
ATOM 3128 C CA . SER A 1 400 ? 3.523 -17.370 2.927 1.00 97.81 400 SER A CA 1
ATOM 3129 C C .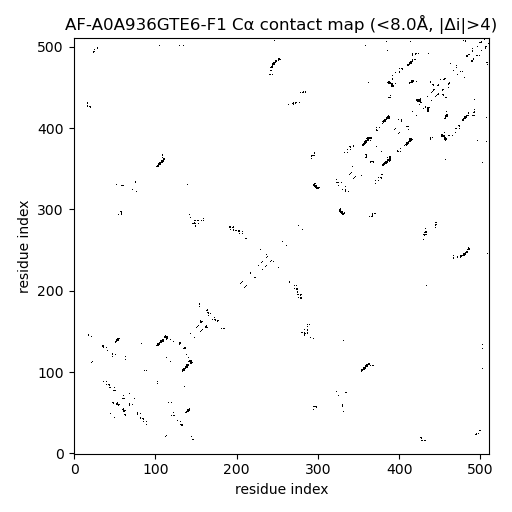 SER A 1 400 ? 3.643 -17.954 4.348 1.00 97.81 400 SER A C 1
ATOM 3131 O O . SER A 1 400 ? 2.744 -18.697 4.747 1.00 97.81 400 SER A O 1
ATOM 3133 N N . PRO A 1 401 ? 4.620 -17.561 5.195 1.00 98.12 401 PRO A N 1
ATOM 3134 C CA . PRO A 1 401 ? 4.653 -17.971 6.598 1.00 98.12 401 PRO A CA 1
ATOM 3135 C C . PRO A 1 401 ? 3.436 -17.527 7.405 1.00 98.12 401 PRO A C 1
ATOM 3137 O O . PRO A 1 401 ? 2.974 -18.294 8.247 1.00 98.12 401 PRO A O 1
ATOM 3140 N N . TYR A 1 402 ? 2.884 -16.338 7.160 1.00 98.19 402 TYR A N 1
ATOM 3141 C CA . TYR A 1 402 ? 1.682 -15.878 7.855 1.00 98.19 402 TYR A CA 1
ATOM 3142 C C . TYR A 1 402 ? 0.481 -16.810 7.601 1.00 98.19 402 TYR A C 1
ATOM 3144 O O . TYR A 1 402 ? -0.105 -17.326 8.551 1.00 98.19 402 TYR A O 1
ATOM 3152 N N . LEU A 1 403 ? 0.180 -17.133 6.339 1.00 98.19 403 LEU A N 1
ATOM 3153 C CA . LEU A 1 403 ? -0.925 -18.035 5.958 1.00 98.19 403 LEU A CA 1
ATOM 3154 C C . LEU A 1 403 ? -0.757 -19.464 6.504 1.00 98.19 403 LEU A C 1
ATOM 3156 O O . LEU A 1 403 ? -1.722 -20.193 6.732 1.00 98.19 403 LEU A O 1
ATOM 3160 N N . ILE A 1 404 ? 0.485 -19.894 6.741 1.00 97.25 404 ILE A N 1
ATOM 3161 C CA . ILE A 1 404 ? 0.759 -21.187 7.382 1.00 97.25 404 ILE A CA 1
ATOM 3162 C C . ILE A 1 404 ? 0.264 -21.206 8.835 1.00 97.25 404 ILE A C 1
ATOM 3164 O O . ILE A 1 404 ? -0.191 -22.252 9.298 1.00 97.25 404 ILE A O 1
ATOM 3168 N N . HIS A 1 405 ? 0.377 -20.083 9.547 1.00 96.44 405 HIS A N 1
ATOM 3169 C CA . HIS A 1 405 ? -0.013 -19.965 10.954 1.00 96.44 405 HIS A CA 1
ATOM 3170 C C . HIS A 1 405 ? -1.479 -19.540 11.134 1.00 96.44 405 HIS A C 1
ATOM 3172 O O . HIS A 1 405 ? -2.047 -19.773 12.199 1.00 96.44 405 HIS A O 1
ATOM 3178 N N . HIS A 1 406 ? -2.101 -18.975 10.094 1.00 95.19 406 HIS A N 1
ATOM 3179 C CA . HIS A 1 406 ? -3.477 -18.473 10.111 1.00 95.19 406 HIS A CA 1
ATOM 3180 C C . HIS A 1 406 ? -4.326 -19.154 9.028 1.00 95.19 406 HIS A C 1
ATOM 3182 O O . HIS A 1 406 ? -4.564 -18.553 7.989 1.00 95.19 406 HIS A O 1
ATOM 3188 N N . PRO A 1 407 ? -4.806 -20.393 9.253 1.00 94.81 407 PRO A N 1
ATOM 3189 C CA . PRO A 1 407 ? -5.486 -21.188 8.222 1.00 94.81 407 PRO A CA 1
ATOM 3190 C C . PRO A 1 407 ? -6.821 -20.603 7.732 1.00 94.81 407 PRO A C 1
ATOM 3192 O O . PRO A 1 407 ? -7.310 -21.027 6.687 1.00 94.81 407 PRO A O 1
ATOM 3195 N N . ASP A 1 408 ? -7.395 -19.661 8.483 1.00 93.06 408 ASP A N 1
ATOM 3196 C CA . ASP A 1 408 ? -8.650 -18.976 8.155 1.00 93.06 408 ASP A CA 1
ATOM 3197 C C . ASP A 1 408 ? -8.425 -17.670 7.363 1.00 93.06 408 ASP A C 1
ATOM 3199 O O . ASP A 1 408 ? -9.390 -17.002 6.991 1.00 93.06 408 ASP A O 1
ATOM 3203 N N . ALA A 1 409 ? -7.166 -17.272 7.142 1.00 96.31 409 ALA A N 1
ATOM 3204 C CA . ALA A 1 409 ? -6.819 -16.076 6.385 1.00 96.31 409 ALA A CA 1
ATOM 3205 C 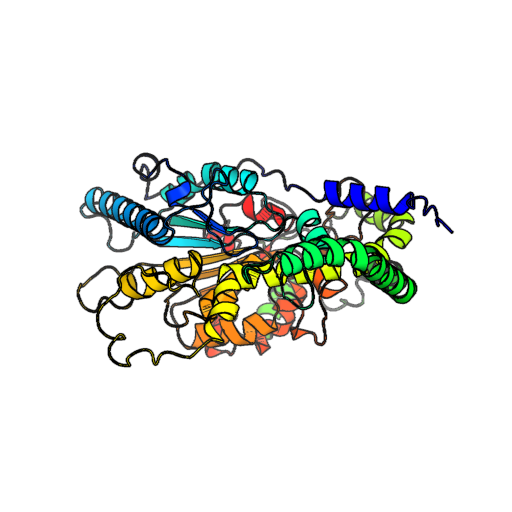C . ALA A 1 409 ? -6.776 -16.369 4.880 1.00 96.31 409 ALA A C 1
ATOM 3207 O O . ALA A 1 409 ? -6.372 -17.448 4.456 1.00 96.31 409 ALA A O 1
ATOM 3208 N N . ASN A 1 410 ? -7.130 -15.379 4.062 1.00 98.12 410 ASN A N 1
ATOM 3209 C CA . ASN A 1 410 ? -7.014 -15.458 2.608 1.00 98.12 410 ASN A CA 1
ATOM 3210 C C . ASN A 1 410 ? -6.102 -14.352 2.077 1.00 98.12 410 ASN A C 1
ATOM 3212 O O . ASN A 1 410 ? -6.136 -13.211 2.545 1.00 98.12 410 ASN A O 1
ATOM 3216 N N . PHE A 1 411 ? -5.302 -14.684 1.070 1.00 98.56 411 PHE A N 1
ATOM 3217 C CA . PHE A 1 411 ? -4.438 -13.760 0.353 1.00 98.56 411 PHE A CA 1
ATOM 3218 C C . PHE A 1 411 ? -4.903 -13.601 -1.092 1.00 98.56 411 PHE A C 1
ATOM 3220 O O . PHE A 1 411 ? -4.995 -14.576 -1.836 1.00 98.56 411 PHE A O 1
ATOM 3227 N N . TYR A 1 412 ? -5.129 -12.355 -1.495 1.00 98.50 412 TYR A N 1
ATOM 3228 C CA . TYR A 1 412 ? -5.529 -11.972 -2.841 1.00 98.50 412 TYR A CA 1
ATOM 3229 C C . TYR A 1 412 ? -4.446 -11.097 -3.461 1.00 98.50 412 TYR A C 1
ATOM 3231 O O . TYR A 1 412 ? -4.121 -10.044 -2.915 1.00 98.50 412 TYR A O 1
ATOM 3239 N N . ASN A 1 413 ? -3.924 -11.490 -4.620 1.00 98.06 413 ASN A N 1
ATOM 3240 C CA . ASN A 1 413 ? -3.027 -10.657 -5.415 1.00 98.06 413 ASN A CA 1
ATOM 3241 C C . ASN A 1 413 ? -3.713 -10.273 -6.725 1.00 98.06 413 ASN A C 1
ATOM 3243 O O . ASN A 1 413 ? -3.982 -11.131 -7.568 1.00 98.06 413 ASN A O 1
ATOM 3247 N N . LEU A 1 414 ? -4.013 -8.985 -6.872 1.00 97.06 414 LEU A N 1
ATOM 3248 C CA . LEU A 1 414 ? -4.768 -8.436 -7.988 1.00 97.06 414 LEU A CA 1
ATOM 3249 C C . LEU A 1 414 ? -3.827 -7.717 -8.959 1.00 97.06 414 LEU A C 1
ATOM 3251 O O . LEU A 1 414 ? -3.173 -6.731 -8.597 1.00 97.06 414 LEU A O 1
ATOM 3255 N N . SER A 1 415 ? -3.809 -8.189 -10.200 1.00 94.12 415 SER A N 1
ATOM 3256 C CA . SER A 1 415 ? -2.922 -7.724 -11.263 1.00 94.12 415 SER A CA 1
ATOM 3257 C C . SER A 1 415 ? -3.714 -7.261 -12.481 1.00 94.12 415 SER A C 1
ATOM 3259 O O . SER A 1 415 ? -4.785 -7.788 -12.793 1.00 94.12 415 SER A O 1
ATOM 3261 N N . LEU A 1 416 ? -3.164 -6.285 -13.204 1.00 90.44 416 LEU A N 1
ATOM 3262 C CA . LEU A 1 416 ? -3.663 -5.946 -14.533 1.00 90.44 416 LEU A CA 1
ATOM 3263 C C . LEU A 1 416 ? -3.321 -7.041 -15.542 1.00 90.44 416 LEU A C 1
ATOM 3265 O O . LEU A 1 416 ? -2.414 -7.854 -15.338 1.00 90.44 416 LEU A O 1
ATOM 3269 N N . HIS A 1 417 ? -4.005 -6.995 -16.682 1.00 86.69 417 HIS A N 1
ATOM 3270 C CA . HIS A 1 417 ? -3.567 -7.726 -17.856 1.00 86.69 417 HIS A CA 1
ATOM 3271 C C . HIS A 1 417 ? -2.128 -7.316 -18.240 1.00 86.69 417 HIS A C 1
ATOM 3273 O O . HIS A 1 417 ? -1.857 -6.111 -18.317 1.00 86.69 417 HIS A O 1
ATOM 3279 N N . PRO A 1 418 ? -1.217 -8.259 -18.561 1.00 83.69 418 PRO A N 1
ATOM 3280 C CA . PRO A 1 418 ? 0.167 -7.943 -18.930 1.00 83.69 418 PRO A CA 1
ATOM 3281 C C . PRO A 1 418 ? 0.289 -6.900 -20.045 1.00 83.69 418 PRO A C 1
ATOM 3283 O O . PRO A 1 418 ? 1.155 -6.031 -19.986 1.00 83.69 418 PRO A O 1
ATOM 3286 N N . LYS A 1 419 ? -0.609 -6.941 -21.040 1.00 77.69 419 LYS A N 1
ATOM 3287 C CA . LYS A 1 419 ? -0.643 -5.938 -22.115 1.00 77.69 419 LYS A CA 1
ATOM 3288 C C . LYS A 1 419 ? -0.975 -4.544 -21.563 1.00 77.69 419 LYS A C 1
ATOM 3290 O O . LYS A 1 419 ? -0.272 -3.591 -21.873 1.00 77.69 419 LYS A O 1
ATOM 3295 N N . ARG A 1 420 ? -1.992 -4.404 -20.704 1.00 79.56 420 ARG A N 1
ATOM 3296 C CA . ARG A 1 420 ? -2.346 -3.106 -20.094 1.00 79.56 420 ARG A CA 1
ATOM 3297 C C . ARG A 1 420 ? -1.223 -2.554 -19.226 1.00 79.56 420 ARG A C 1
ATOM 3299 O O . ARG A 1 420 ? -0.951 -1.364 -19.289 1.00 79.56 420 ARG A O 1
ATOM 3306 N N . ASP A 1 421 ? -0.540 -3.428 -18.496 1.00 78.06 421 ASP A N 1
ATOM 3307 C CA . ASP A 1 421 ? 0.636 -3.077 -17.705 1.00 78.06 421 ASP A CA 1
ATOM 3308 C C . ASP A 1 421 ? 1.758 -2.494 -18.585 1.00 78.06 421 ASP A C 1
ATOM 3310 O O . ASP A 1 421 ? 2.270 -1.415 -18.316 1.00 78.06 421 ASP A O 1
ATOM 3314 N N . GLN A 1 422 ? 2.071 -3.143 -19.710 1.00 72.94 422 GLN A N 1
ATOM 3315 C CA . GLN A 1 422 ? 3.118 -2.707 -20.646 1.00 72.94 422 GLN A CA 1
ATOM 3316 C C 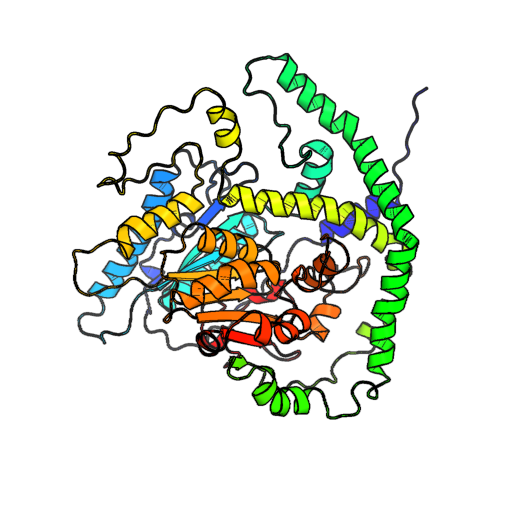. GLN A 1 422 ? 2.759 -1.440 -21.438 1.00 72.94 422 GLN A C 1
ATOM 3318 O O . GLN A 1 422 ? 3.649 -0.682 -21.834 1.00 72.94 422 GLN A O 1
ATOM 3323 N N . PHE A 1 423 ? 1.470 -1.212 -21.692 1.00 69.88 423 PHE A N 1
ATOM 3324 C CA . PHE A 1 423 ? 0.981 -0.074 -22.474 1.00 69.88 423 PHE A CA 1
ATOM 3325 C C . PHE A 1 423 ? 0.468 1.090 -21.629 1.00 69.88 423 PHE A C 1
ATOM 3327 O O . PHE A 1 423 ? 0.052 2.103 -22.195 1.00 69.88 423 PHE A O 1
ATOM 3334 N N . GLU A 1 424 ? 0.525 0.993 -20.299 1.00 70.75 424 GLU A N 1
ATOM 3335 C CA . GLU A 1 424 ? 0.178 2.110 -19.431 1.00 70.75 424 GLU A CA 1
ATOM 3336 C C . GLU A 1 424 ? 1.060 3.316 -19.777 1.00 70.75 424 GLU A C 1
ATOM 3338 O O . GLU A 1 424 ? 2.294 3.250 -19.780 1.00 70.75 424 GLU A O 1
ATOM 3343 N N . ASN A 1 425 ? 0.406 4.419 -20.141 1.00 62.25 425 ASN A N 1
ATOM 3344 C CA . ASN A 1 425 ? 1.076 5.669 -20.445 1.00 62.25 425 ASN A CA 1
ATOM 3345 C C . ASN A 1 425 ? 0.908 6.613 -19.258 1.00 62.25 425 ASN A C 1
ATOM 3347 O O . ASN A 1 425 ? -0.136 7.237 -19.079 1.00 62.25 425 ASN A O 1
ATOM 3351 N N . SER A 1 426 ? 1.958 6.720 -18.451 1.00 53.75 426 SER A N 1
ATOM 3352 C CA . SER A 1 426 ? 1.969 7.544 -17.242 1.00 53.75 426 SER A CA 1
ATOM 3353 C C . SER A 1 426 ? 1.942 9.055 -17.529 1.00 53.75 426 SER A C 1
ATOM 3355 O O . SER A 1 426 ? 1.791 9.839 -16.597 1.00 53.75 426 SER A O 1
ATOM 3357 N N . SER A 1 427 ? 2.091 9.498 -18.790 1.00 48.00 427 SER A N 1
ATOM 3358 C CA . SER A 1 427 ? 2.168 10.922 -19.153 1.00 48.00 427 SER A CA 1
ATOM 3359 C C . SER A 1 427 ? 1.309 11.288 -20.370 1.00 48.00 427 SER A C 1
ATOM 3361 O O . SER A 1 427 ? 1.328 10.602 -21.388 1.00 48.00 427 SER A O 1
ATOM 3363 N N . TYR A 1 428 ? 0.643 12.448 -20.322 1.00 40.72 428 TYR A N 1
ATOM 3364 C CA . TYR A 1 428 ? -0.142 12.996 -21.444 1.00 40.72 428 TYR A CA 1
ATOM 3365 C C . TYR A 1 428 ? 0.679 13.283 -22.719 1.00 40.72 428 TYR A C 1
ATOM 3367 O O . TYR A 1 428 ? 0.097 13.503 -23.777 1.00 40.72 428 TYR A O 1
ATOM 3375 N N . VAL A 1 429 ? 2.016 13.316 -22.632 1.00 41.88 429 VAL A N 1
ATOM 3376 C CA . VAL A 1 429 ? 2.906 13.779 -23.717 1.00 41.88 429 VAL A CA 1
ATOM 3377 C C . VAL A 1 429 ? 3.782 12.649 -24.294 1.00 41.88 429 VAL A C 1
ATOM 3379 O O . VAL A 1 429 ? 4.583 12.895 -25.187 1.00 41.88 429 VAL A O 1
ATOM 3382 N N . ASP A 1 430 ? 3.626 11.398 -23.836 1.00 54.25 430 ASP A N 1
ATOM 3383 C CA . ASP A 1 430 ? 4.381 10.220 -24.324 1.00 54.25 430 ASP A CA 1
ATOM 3384 C C . ASP A 1 430 ? 5.916 10.436 -24.342 1.00 54.25 430 ASP A C 1
ATOM 3386 O O . ASP A 1 430 ? 6.628 9.984 -25.240 1.00 54.25 430 ASP A O 1
ATOM 3390 N N . ILE A 1 431 ? 6.428 11.185 -23.355 1.00 51.22 431 ILE A N 1
ATOM 3391 C CA . ILE A 1 431 ? 7.853 11.554 -23.214 1.00 51.22 431 ILE A CA 1
ATOM 3392 C C . ILE A 1 431 ? 8.604 10.540 -22.340 1.00 51.22 431 ILE A C 1
ATOM 3394 O O . ILE A 1 431 ? 9.830 10.455 -22.397 1.00 51.22 431 ILE A O 1
ATOM 3398 N N . VAL A 1 432 ? 7.885 9.772 -21.525 1.00 60.44 432 VAL A N 1
ATOM 3399 C CA . VAL A 1 432 ? 8.451 8.812 -20.572 1.00 60.44 432 VAL A CA 1
ATOM 3400 C C . VAL A 1 432 ? 8.361 7.392 -21.161 1.00 60.44 432 VAL A C 1
ATOM 3402 O O . VAL A 1 432 ? 7.462 7.152 -21.976 1.00 60.44 432 VAL A O 1
ATOM 3405 N N . PRO A 1 433 ? 9.287 6.459 -20.844 1.00 59.19 433 PRO A N 1
ATOM 3406 C CA . PRO A 1 433 ? 9.161 5.063 -21.266 1.00 59.19 433 PRO A CA 1
ATOM 3407 C C . PRO A 1 433 ? 7.772 4.496 -20.968 1.00 59.19 433 PRO A C 1
ATOM 3409 O O . PRO A 1 433 ? 7.157 4.849 -19.971 1.00 59.19 433 PRO A O 1
ATOM 3412 N N . ARG A 1 434 ? 7.253 3.640 -21.849 1.00 68.25 434 ARG A N 1
ATOM 3413 C CA . ARG A 1 434 ? 5.965 2.980 -21.614 1.00 68.25 434 ARG A CA 1
ATOM 3414 C C . ARG A 1 434 ? 6.090 1.891 -20.560 1.00 68.25 434 ARG A C 1
ATOM 3416 O O . ARG A 1 434 ? 7.189 1.408 -20.294 1.00 68.25 434 ARG A O 1
ATOM 3423 N N . GLY A 1 435 ? 4.952 1.524 -19.994 1.00 69.62 435 GLY A N 1
ATOM 3424 C CA . GLY A 1 435 ? 4.854 0.528 -18.947 1.00 69.62 435 GLY A CA 1
ATOM 3425 C C . GLY A 1 435 ? 4.396 1.161 -17.648 1.00 69.62 435 GLY A C 1
ATOM 3426 O O . GLY A 1 435 ? 4.612 2.352 -17.400 1.00 69.62 435 GLY A O 1
ATOM 3427 N N . SER A 1 436 ? 3.772 0.344 -16.815 1.00 76.88 436 SER A N 1
ATOM 3428 C CA . SER A 1 436 ? 3.362 0.747 -15.488 1.00 76.88 436 SER A CA 1
ATOM 3429 C C . SER A 1 436 ? 4.569 1.111 -14.631 1.00 76.88 436 SER A C 1
ATOM 3431 O O . SER A 1 436 ? 5.711 0.714 -14.887 1.00 76.88 436 SER A O 1
ATOM 3433 N N . LEU A 1 437 ? 4.298 1.808 -13.530 1.00 77.69 437 LEU A N 1
ATOM 3434 C CA . LEU A 1 437 ? 5.309 2.037 -12.507 1.00 77.69 437 LEU A CA 1
ATOM 3435 C C . LEU A 1 437 ? 5.921 0.719 -11.993 1.00 77.69 437 LEU A C 1
ATOM 3437 O O . LEU A 1 437 ? 7.097 0.718 -11.648 1.00 77.69 437 LEU A O 1
ATOM 3441 N N . LEU A 1 438 ? 5.177 -0.395 -11.972 1.00 82.38 438 LEU A N 1
ATOM 3442 C CA . LEU A 1 438 ? 5.713 -1.700 -11.561 1.00 82.38 438 LEU A CA 1
ATOM 3443 C C . LEU A 1 438 ? 6.750 -2.223 -12.555 1.00 82.38 438 LEU A C 1
ATOM 3445 O O . LEU A 1 438 ? 7.825 -2.661 -12.149 1.00 82.38 438 LEU A O 1
ATOM 3449 N N . TRP A 1 439 ? 6.475 -2.085 -13.854 1.00 79.00 439 TRP A N 1
ATOM 3450 C CA . TRP A 1 439 ? 7.447 -2.412 -14.896 1.00 79.00 439 TRP A CA 1
ATOM 3451 C C . TRP A 1 439 ? 8.713 -1.556 -14.769 1.00 79.00 439 TRP A C 1
ATOM 3453 O O . TRP A 1 439 ? 9.825 -2.049 -14.958 1.00 79.00 439 TRP A O 1
ATOM 3463 N N . TRP A 1 440 ? 8.568 -0.280 -14.405 1.00 77.56 440 TRP A N 1
ATOM 3464 C CA . TRP A 1 440 ? 9.718 0.602 -14.199 1.00 77.56 440 TRP A CA 1
ATOM 3465 C C . TRP A 1 440 ? 10.494 0.214 -12.944 1.00 77.56 440 TRP A C 1
ATOM 3467 O O . TRP A 1 440 ? 11.718 0.249 -12.960 1.00 77.56 440 TRP A O 1
ATOM 3477 N N . ILE A 1 441 ? 9.823 -0.186 -11.863 1.00 81.06 441 ILE A N 1
ATOM 3478 C CA . ILE A 1 441 ? 10.500 -0.691 -10.663 1.00 81.06 441 ILE A CA 1
ATOM 3479 C C . ILE A 1 441 ? 11.390 -1.880 -11.031 1.00 81.06 441 ILE A C 1
ATOM 3481 O O . ILE A 1 441 ? 12.586 -1.847 -10.752 1.00 81.06 441 ILE A O 1
ATOM 3485 N N . ASP A 1 442 ? 10.838 -2.860 -11.740 1.00 82.50 442 ASP A N 1
ATOM 3486 C CA . ASP A 1 442 ? 11.530 -4.099 -12.102 1.00 82.50 442 ASP A CA 1
ATOM 3487 C C . ASP A 1 442 ? 12.729 -3.923 -13.042 1.00 82.50 442 ASP A C 1
ATOM 3489 O O . ASP A 1 442 ? 13.681 -4.699 -12.980 1.00 82.50 442 ASP A O 1
ATOM 3493 N N . ASN A 1 443 ? 12.663 -2.974 -13.975 1.00 77.62 443 ASN A N 1
ATOM 3494 C CA . ASN A 1 443 ? 13.652 -2.887 -15.056 1.00 77.62 443 ASN A CA 1
ATOM 3495 C C . ASN A 1 443 ? 14.569 -1.667 -14.938 1.00 77.62 443 ASN A C 1
ATOM 3497 O O . ASN A 1 443 ? 15.469 -1.492 -15.761 1.00 77.62 443 ASN A O 1
ATOM 3501 N N . THR A 1 444 ? 14.309 -0.776 -13.981 1.00 74.12 444 THR A N 1
ATOM 3502 C CA . THR A 1 444 ? 14.891 0.570 -13.985 1.00 74.12 444 THR A CA 1
ATOM 3503 C C . THR A 1 444 ? 15.112 1.108 -12.564 1.00 74.12 444 THR A C 1
ATOM 3505 O O . THR A 1 444 ? 16.236 1.420 -12.188 1.00 74.12 444 THR A O 1
ATOM 3508 N N . LEU A 1 445 ? 14.067 1.207 -11.734 1.00 78.94 445 LEU A N 1
ATOM 3509 C CA . LEU A 1 445 ? 14.141 1.971 -10.478 1.00 78.94 445 LEU A CA 1
ATOM 3510 C C . LEU A 1 445 ? 14.702 1.181 -9.288 1.00 78.94 445 LEU A C 1
ATOM 3512 O O . LEU A 1 445 ? 15.315 1.785 -8.406 1.00 78.94 445 LEU A O 1
ATOM 3516 N N . ALA A 1 446 ? 14.452 -0.130 -9.217 1.00 82.12 446 ALA A N 1
ATOM 3517 C CA . ALA A 1 446 ? 14.929 -0.982 -8.132 1.00 82.12 446 ALA A CA 1
ATOM 3518 C C . ALA A 1 446 ? 16.162 -1.797 -8.538 1.00 82.12 446 ALA A C 1
ATOM 3520 O O . ALA A 1 446 ? 16.367 -2.143 -9.701 1.00 82.12 446 ALA A O 1
ATOM 3521 N N . GLU A 1 447 ? 16.979 -2.145 -7.546 1.00 84.00 447 GLU A N 1
ATOM 3522 C CA . GLU A 1 447 ? 18.101 -3.066 -7.721 1.00 84.00 447 GLU A CA 1
ATOM 3523 C C . GLU A 1 447 ? 17.592 -4.514 -7.701 1.00 84.00 447 GLU A C 1
ATOM 3525 O O . GLU A 1 447 ? 17.440 -5.126 -6.645 1.00 84.00 447 GLU A O 1
ATOM 3530 N N . ILE A 1 448 ? 17.303 -5.059 -8.883 1.00 84.56 448 ILE A N 1
ATOM 3531 C CA . ILE A 1 448 ? 16.839 -6.440 -9.046 1.00 84.56 448 ILE A CA 1
ATOM 3532 C C . ILE A 1 448 ? 18.047 -7.369 -9.211 1.00 84.56 448 ILE A C 1
ATOM 3534 O O . ILE A 1 448 ? 18.666 -7.415 -10.275 1.00 84.56 448 ILE A O 1
ATOM 3538 N N . ASN A 1 449 ? 18.379 -8.131 -8.165 1.00 86.94 449 ASN A N 1
ATOM 3539 C CA . ASN A 1 449 ? 19.488 -9.096 -8.187 1.00 86.94 449 ASN A CA 1
ATOM 3540 C C . ASN A 1 449 ? 19.037 -10.482 -8.670 1.00 86.94 449 ASN A C 1
ATOM 3542 O O . ASN A 1 449 ? 19.825 -11.262 -9.208 1.00 86.94 449 ASN A O 1
ATOM 3546 N N . SER A 1 450 ? 17.759 -10.797 -8.477 1.00 88.19 450 SER A N 1
ATOM 3547 C CA . SER A 1 450 ? 17.144 -12.071 -8.814 1.00 88.19 450 SER A CA 1
ATOM 3548 C C . SER A 1 450 ? 15.704 -11.880 -9.291 1.00 88.19 450 SER A C 1
ATOM 3550 O O . SER A 1 450 ? 15.084 -10.839 -9.093 1.00 88.19 450 SER A O 1
ATOM 3552 N N . PHE A 1 451 ? 15.117 -12.920 -9.888 1.00 85.75 451 PHE A N 1
ATOM 3553 C CA . PHE A 1 451 ? 13.705 -12.873 -10.279 1.00 85.75 451 PHE A CA 1
ATOM 3554 C C . PHE A 1 451 ? 12.763 -12.664 -9.079 1.00 85.75 451 PHE A C 1
ATOM 3556 O O . PHE A 1 451 ? 11.673 -12.138 -9.255 1.00 85.75 451 PHE A O 1
ATOM 3563 N N . GLN A 1 452 ? 13.170 -13.059 -7.868 1.00 89.75 452 GLN A N 1
ATOM 3564 C CA . GLN A 1 452 ? 12.356 -12.907 -6.658 1.00 89.75 452 GLN A CA 1
ATOM 3565 C C . GLN A 1 452 ? 12.306 -11.455 -6.161 1.00 89.75 452 GLN A C 1
ATOM 3567 O O . GLN A 1 452 ? 11.386 -11.101 -5.432 1.00 89.75 452 GLN A O 1
ATOM 3572 N N . ASP A 1 453 ? 13.231 -10.602 -6.597 1.00 90.81 453 ASP A N 1
ATOM 3573 C CA . ASP A 1 453 ? 13.227 -9.185 -6.218 1.00 90.81 453 ASP A CA 1
ATOM 3574 C C . ASP A 1 453 ? 12.212 -8.375 -7.038 1.00 90.81 453 ASP A C 1
ATOM 3576 O O . ASP A 1 453 ? 11.887 -7.241 -6.691 1.00 90.81 453 ASP A O 1
ATOM 3580 N N . ARG A 1 454 ? 11.684 -8.961 -8.122 1.00 92.50 454 ARG A N 1
ATOM 3581 C CA . ARG A 1 454 ? 10.674 -8.333 -8.974 1.00 92.50 454 ARG A CA 1
ATOM 3582 C C . ARG A 1 454 ? 9.352 -8.139 -8.236 1.00 92.50 454 ARG A C 1
ATOM 3584 O O . ARG A 1 454 ? 9.009 -8.893 -7.325 1.00 92.50 454 ARG A O 1
ATOM 3591 N N . THR A 1 455 ? 8.592 -7.143 -8.668 1.00 94.00 455 THR A N 1
ATOM 3592 C CA . THR A 1 455 ? 7.294 -6.771 -8.105 1.00 94.00 455 THR A CA 1
ATOM 3593 C C . THR A 1 455 ? 6.249 -7.872 -8.284 1.00 94.00 455 THR A C 1
ATOM 3595 O O . THR A 1 455 ? 6.133 -8.500 -9.340 1.00 94.00 455 THR A O 1
ATOM 3598 N N . ALA A 1 456 ? 5.444 -8.095 -7.246 1.00 95.75 456 ALA A N 1
ATOM 3599 C CA . ALA A 1 456 ? 4.390 -9.107 -7.249 1.00 95.75 456 ALA A CA 1
ATOM 3600 C C . ALA A 1 456 ? 3.106 -8.673 -7.980 1.00 95.75 456 ALA A C 1
ATOM 3602 O O . ALA A 1 456 ? 2.260 -9.505 -8.308 1.00 95.75 456 ALA A O 1
ATOM 3603 N N . GLY A 1 457 ? 2.937 -7.374 -8.229 1.00 92.50 457 GLY A N 1
ATOM 3604 C CA . GLY A 1 457 ? 1.751 -6.832 -8.885 1.00 92.50 457 GLY A CA 1
ATOM 3605 C C . GLY A 1 457 ? 1.703 -7.104 -10.383 1.00 92.50 457 GLY A C 1
ATOM 3606 O O . GLY A 1 457 ? 0.607 -7.145 -10.941 1.00 92.50 457 GLY A O 1
ATOM 3607 N N . TYR A 1 458 ? 2.851 -7.358 -11.019 1.00 89.94 458 TYR A N 1
ATOM 3608 C CA . TYR A 1 458 ? 2.912 -7.720 -12.431 1.00 89.94 458 TYR A CA 1
ATOM 3609 C C . TYR A 1 458 ? 2.534 -9.196 -12.623 1.00 89.94 458 TYR A C 1
ATOM 3611 O O . TYR A 1 458 ? 3.203 -10.094 -12.106 1.00 89.94 458 TYR A O 1
ATOM 3619 N N . TRP A 1 459 ? 1.461 -9.458 -13.379 1.00 91.25 459 TRP A N 1
ATOM 3620 C CA . TRP A 1 459 ? 0.872 -10.799 -13.518 1.00 91.25 459 TRP A CA 1
ATOM 3621 C C . TRP A 1 459 ? 1.885 -11.905 -13.875 1.00 91.25 459 TRP A C 1
ATOM 3623 O O . TRP A 1 459 ? 1.928 -12.918 -13.170 1.00 91.25 459 TRP A O 1
ATOM 3633 N N . PRO A 1 460 ? 2.760 -11.740 -14.891 1.00 87.56 460 PRO A N 1
ATOM 3634 C CA . PRO A 1 460 ? 3.720 -12.780 -15.258 1.00 87.56 460 PRO A CA 1
ATOM 3635 C C . PRO A 1 460 ? 4.740 -13.092 -14.160 1.00 87.56 460 PRO A C 1
ATOM 3637 O O . PRO A 1 460 ? 5.240 -14.215 -14.105 1.00 87.56 460 PRO A O 1
ATOM 3640 N N . ASN A 1 461 ? 5.047 -12.127 -13.285 1.00 90.25 461 ASN A N 1
ATOM 3641 C CA . ASN A 1 461 ? 5.955 -12.349 -12.166 1.00 90.25 461 ASN A CA 1
ATOM 3642 C C . ASN A 1 461 ? 5.325 -13.321 -11.173 1.00 90.25 461 ASN A C 1
ATOM 3644 O O . ASN A 1 461 ? 5.841 -14.424 -10.995 1.00 90.25 461 ASN A O 1
ATOM 3648 N N . ILE A 1 462 ? 4.194 -12.940 -10.569 1.00 92.38 462 ILE A N 1
ATOM 3649 C CA . ILE A 1 462 ? 3.548 -13.728 -9.513 1.00 92.38 462 ILE A CA 1
ATOM 3650 C C . ILE A 1 462 ? 3.057 -15.081 -10.020 1.00 92.38 462 ILE A C 1
ATOM 3652 O O . ILE A 1 462 ? 3.295 -16.091 -9.361 1.00 92.38 462 ILE A O 1
ATOM 3656 N N . TYR A 1 463 ? 2.460 -15.133 -11.214 1.00 89.44 463 TYR A N 1
ATOM 3657 C CA . TYR A 1 463 ? 1.927 -16.370 -11.785 1.00 89.44 463 TYR A CA 1
ATOM 3658 C C . TYR A 1 463 ? 3.018 -17.439 -11.943 1.00 89.44 463 TYR A C 1
ATOM 3660 O O . TYR A 1 463 ? 2.824 -18.600 -11.579 1.00 89.44 463 TYR A O 1
ATOM 3668 N N . LYS A 1 464 ? 4.208 -17.034 -12.403 1.00 86.00 464 LYS A N 1
ATOM 3669 C CA . LYS A 1 464 ? 5.340 -17.937 -12.647 1.00 86.00 464 LYS A CA 1
ATOM 3670 C C . LYS A 1 464 ? 5.952 -18.515 -11.369 1.00 86.00 464 LYS A C 1
ATOM 3672 O O . LYS A 1 464 ? 6.506 -19.611 -11.402 1.00 86.00 464 LYS A O 1
ATOM 3677 N N . VAL A 1 465 ? 5.909 -17.788 -10.251 1.00 88.69 465 VAL A N 1
ATOM 3678 C CA . VAL A 1 465 ? 6.580 -18.211 -9.004 1.00 88.69 465 VAL A CA 1
ATOM 3679 C C . VAL A 1 465 ? 5.633 -18.670 -7.911 1.00 88.69 465 VAL A C 1
ATOM 3681 O O . VAL A 1 465 ? 6.099 -19.276 -6.946 1.00 88.69 465 VAL A O 1
ATOM 3684 N N . ALA A 1 466 ? 4.330 -18.424 -8.043 1.00 91.19 466 ALA A N 1
ATOM 3685 C CA . ALA A 1 466 ? 3.345 -18.771 -7.028 1.00 91.19 466 ALA A CA 1
ATOM 3686 C C . ALA A 1 466 ? 3.447 -20.232 -6.541 1.00 91.19 466 ALA A C 1
ATOM 3688 O O . ALA A 1 466 ? 3.494 -20.416 -5.325 1.00 91.19 466 ALA A O 1
ATOM 3689 N N . PRO A 1 467 ? 3.624 -21.257 -7.407 1.00 88.31 467 PRO A N 1
ATOM 3690 C CA . PRO A 1 467 ? 3.761 -22.647 -6.949 1.00 88.31 467 PRO A CA 1
ATOM 3691 C C . PRO A 1 467 ? 5.017 -22.914 -6.102 1.00 88.31 467 PRO A C 1
ATOM 3693 O O . PRO A 1 467 ? 5.085 -23.907 -5.382 1.00 88.31 467 PRO A O 1
ATOM 3696 N N . LYS A 1 468 ? 6.042 -22.058 -6.213 1.00 90.25 468 LYS A N 1
ATOM 3697 C CA . LYS A 1 468 ? 7.282 -22.141 -5.427 1.00 90.25 468 LYS A CA 1
ATOM 3698 C C . LYS A 1 468 ? 7.179 -21.353 -4.118 1.00 90.25 468 LYS A C 1
ATOM 3700 O O . LYS A 1 468 ? 7.765 -21.761 -3.121 1.00 90.25 468 LYS A O 1
ATOM 3705 N N . ILE A 1 469 ? 6.482 -20.218 -4.140 1.00 93.88 469 ILE A N 1
ATOM 3706 C CA . ILE A 1 469 ? 6.315 -19.319 -2.989 1.00 93.88 469 ILE A CA 1
ATOM 3707 C C . ILE A 1 469 ? 5.321 -19.889 -1.977 1.00 93.88 469 ILE A C 1
ATOM 3709 O O . ILE A 1 469 ? 5.553 -19.837 -0.765 1.00 93.88 469 ILE A O 1
ATOM 3713 N N . PHE A 1 470 ? 4.212 -20.435 -2.469 1.00 95.38 470 PHE A N 1
ATOM 3714 C CA . PHE A 1 470 ? 3.138 -20.945 -1.635 1.00 95.38 470 PHE A CA 1
ATOM 3715 C C . PHE A 1 470 ? 3.231 -22.472 -1.571 1.00 95.38 470 PHE A C 1
ATOM 3717 O O . PHE A 1 470 ? 3.103 -23.125 -2.599 1.00 95.38 470 PHE A O 1
ATOM 3724 N N . PRO A 1 471 ? 3.473 -23.085 -0.399 1.00 94.12 471 PRO A N 1
ATOM 3725 C CA . PRO A 1 471 ? 3.405 -24.536 -0.271 1.00 94.12 471 PRO A CA 1
ATOM 3726 C C . PRO A 1 471 ? 1.963 -25.044 -0.416 1.00 94.12 471 PRO A C 1
ATOM 3728 O O . PRO A 1 471 ? 1.016 -24.382 0.004 1.00 94.12 471 PRO A O 1
ATOM 3731 N N . GLN A 1 472 ? 1.798 -26.286 -0.886 1.00 92.69 472 GLN A N 1
ATOM 3732 C CA . GLN A 1 472 ? 0.486 -26.908 -1.155 1.00 92.69 472 GLN A CA 1
ATOM 3733 C C . GLN A 1 472 ? -0.552 -26.747 -0.035 1.00 92.69 472 GLN A C 1
ATOM 3735 O O . GLN A 1 472 ? -1.737 -26.558 -0.303 1.00 92.69 472 GLN A O 1
ATOM 3740 N N . LYS A 1 473 ? -0.115 -26.783 1.229 1.00 95.19 473 LYS A N 1
ATOM 3741 C CA . LYS A 1 473 ? -1.001 -26.673 2.397 1.00 95.19 473 LYS A CA 1
ATOM 3742 C C . LYS A 1 473 ? -1.751 -25.337 2.501 1.00 95.19 473 LYS A C 1
ATOM 3744 O O . LYS A 1 473 ? -2.774 -25.293 3.174 1.00 95.19 473 LYS A O 1
ATOM 3749 N N . ILE A 1 474 ? -1.264 -24.277 1.851 1.00 96.38 474 ILE A N 1
ATOM 3750 C CA . ILE A 1 474 ? -1.903 -22.952 1.853 1.00 96.38 474 ILE A CA 1
ATOM 3751 C C . ILE A 1 474 ? -2.490 -22.560 0.495 1.00 96.38 474 ILE A C 1
ATOM 3753 O O . ILE A 1 474 ? -3.042 -21.477 0.374 1.00 96.38 474 ILE A O 1
ATOM 3757 N N . HIS A 1 475 ? -2.431 -23.422 -0.524 1.00 95.00 475 HIS A N 1
ATOM 3758 C CA . HIS A 1 475 ? -2.922 -23.083 -1.866 1.00 95.00 475 HIS A CA 1
ATOM 3759 C C . HIS A 1 475 ? -4.387 -22.621 -1.881 1.00 95.00 475 HIS A C 1
ATOM 3761 O O . HIS A 1 475 ? -4.725 -21.680 -2.591 1.00 95.00 475 HIS A O 1
ATOM 3767 N N . ARG A 1 476 ? -5.239 -23.222 -1.037 1.00 94.81 476 ARG A N 1
ATOM 3768 C CA . ARG A 1 476 ? -6.660 -22.851 -0.918 1.00 94.81 476 ARG A CA 1
ATOM 3769 C C . ARG A 1 476 ? -6.889 -21.440 -0.377 1.00 94.81 476 ARG A C 1
ATOM 3771 O O . ARG A 1 476 ? -7.947 -20.893 -0.643 1.00 94.81 476 ARG A O 1
ATOM 3778 N N . GLN A 1 477 ? -5.920 -20.895 0.358 1.00 96.94 477 GLN A N 1
ATOM 3779 C CA . GLN A 1 477 ? -5.955 -19.543 0.918 1.00 96.94 477 GLN A CA 1
ATOM 3780 C C . GLN A 1 477 ? -5.464 -18.493 -0.091 1.00 96.94 477 GLN A C 1
ATOM 3782 O O . GLN A 1 477 ? -5.538 -17.301 0.183 1.00 96.94 477 GLN A O 1
ATOM 3787 N N . VAL A 1 478 ? -4.890 -18.906 -1.228 1.00 97.56 478 VAL A N 1
ATOM 3788 C CA . VAL A 1 478 ? -4.236 -18.004 -2.183 1.00 97.56 478 VAL A CA 1
ATOM 3789 C C . VAL A 1 478 ? -5.111 -17.828 -3.415 1.00 97.56 478 VAL A C 1
ATOM 3791 O O . VAL A 1 478 ? -5.534 -18.804 -4.039 1.00 97.56 478 VAL A O 1
ATOM 3794 N N . HIS A 1 479 ? -5.336 -16.570 -3.779 1.00 96.81 479 HIS A N 1
ATOM 3795 C CA . HIS A 1 479 ? -6.137 -16.144 -4.915 1.00 96.81 479 HIS A CA 1
ATOM 3796 C C . HIS A 1 479 ? -5.320 -15.182 -5.781 1.00 96.81 479 HIS A C 1
ATOM 3798 O O . HIS A 1 479 ? -4.933 -14.102 -5.333 1.00 96.81 479 HIS A O 1
ATOM 3804 N N . LEU A 1 480 ? -5.047 -15.563 -7.027 1.00 96.19 480 LEU A N 1
ATOM 3805 C CA . LEU A 1 480 ? -4.382 -14.698 -8.000 1.00 96.19 480 LEU A CA 1
ATOM 3806 C C . LEU A 1 480 ? -5.403 -14.258 -9.038 1.00 96.19 480 LEU A C 1
ATOM 3808 O O . LEU A 1 480 ? -6.028 -15.099 -9.682 1.00 96.19 480 LEU A O 1
ATOM 3812 N N . THR A 1 481 ? -5.551 -12.951 -9.215 1.00 94.69 481 THR A N 1
ATOM 3813 C CA . THR A 1 481 ? -6.579 -12.382 -10.087 1.00 94.69 481 THR A CA 1
ATOM 3814 C C . THR A 1 481 ? -5.940 -11.548 -11.180 1.00 94.69 481 THR A C 1
ATOM 3816 O O . THR A 1 481 ? -5.256 -10.564 -10.893 1.00 94.69 481 THR A O 1
ATOM 3819 N N . LYS A 1 482 ? -6.192 -11.933 -12.433 1.00 92.62 482 LYS A N 1
ATOM 3820 C CA . LYS A 1 482 ? -5.862 -11.145 -13.625 1.00 92.62 482 LYS A CA 1
ATOM 3821 C C . LYS A 1 482 ? -7.120 -10.402 -14.056 1.00 92.62 482 LYS A C 1
ATOM 3823 O O . LYS A 1 482 ? -8.140 -11.033 -14.307 1.00 92.62 482 LYS A O 1
ATOM 3828 N N . PHE A 1 483 ? -7.066 -9.079 -14.150 1.00 91.06 483 PHE A N 1
ATOM 3829 C CA . PHE A 1 483 ? -8.160 -8.299 -14.731 1.00 91.06 483 PHE A CA 1
ATOM 3830 C C . PHE A 1 483 ? -8.084 -8.265 -16.259 1.00 91.06 483 PHE A C 1
ATOM 3832 O O . PHE A 1 483 ? -6.991 -8.299 -16.822 1.00 91.06 483 PHE A O 1
ATOM 3839 N N . GLY A 1 484 ? -9.246 -8.190 -16.914 1.00 84.81 484 GLY A N 1
ATOM 3840 C CA . GLY A 1 484 ? -9.341 -8.168 -18.375 1.00 84.81 484 GLY A CA 1
ATOM 3841 C C . GLY A 1 484 ? -8.976 -6.826 -19.006 1.00 84.81 484 GLY A C 1
ATOM 3842 O O . GLY A 1 484 ? -9.001 -5.777 -18.355 1.00 84.81 484 GLY A O 1
ATOM 3843 N N . MET A 1 485 ? -8.670 -6.852 -20.302 1.00 78.38 485 MET A N 1
ATOM 3844 C CA . MET A 1 485 ? -8.263 -5.667 -21.067 1.00 78.38 485 MET A CA 1
ATOM 3845 C C . MET A 1 485 ? -9.410 -4.758 -21.492 1.00 78.38 485 MET A C 1
ATOM 3847 O O . MET A 1 485 ? -9.173 -3.613 -21.875 1.00 78.38 485 MET A O 1
ATOM 3851 N N . VAL A 1 486 ? -10.640 -5.259 -21.489 1.00 73.62 486 VAL A N 1
ATOM 3852 C CA . VAL A 1 486 ? -11.822 -4.525 -21.948 1.00 73.62 486 VAL A CA 1
ATOM 3853 C C . VAL A 1 486 ? -12.967 -4.679 -20.957 1.00 73.62 486 VAL A C 1
ATOM 3855 O O . VAL A 1 486 ? -13.077 -5.681 -20.254 1.00 73.62 486 VAL A O 1
ATOM 3858 N N . GLY A 1 487 ? -13.842 -3.676 -20.903 1.00 76.25 487 GLY A N 1
ATOM 3859 C CA . GLY A 1 487 ? -15.007 -3.664 -20.020 1.00 76.25 487 GLY A CA 1
ATOM 3860 C C . GLY A 1 487 ? -14.777 -2.921 -18.705 1.00 76.25 487 GLY A C 1
ATOM 3861 O O . GLY A 1 487 ? -13.917 -2.050 -18.597 1.00 76.25 487 GLY A O 1
ATOM 3862 N N . ASN A 1 488 ? -15.598 -3.237 -17.703 1.00 83.50 488 ASN A N 1
ATOM 3863 C CA . ASN A 1 488 ? -15.624 -2.538 -16.416 1.00 83.50 488 ASN A CA 1
ATOM 3864 C C . ASN A 1 488 ? -14.601 -3.123 -15.423 1.00 83.50 488 ASN A C 1
ATOM 3866 O O . ASN A 1 488 ? -14.959 -3.515 -14.308 1.00 83.50 488 ASN A O 1
ATOM 3870 N N . TRP A 1 489 ? -13.345 -3.208 -15.865 1.00 86.44 489 TRP A N 1
ATOM 3871 C CA . TRP A 1 489 ? -12.188 -3.660 -15.087 1.00 86.44 489 TRP A CA 1
ATOM 3872 C C . TRP A 1 489 ? -11.146 -2.546 -14.970 1.00 86.44 489 TRP A C 1
ATOM 3874 O O . TRP A 1 489 ? -11.118 -1.670 -15.841 1.00 86.44 489 TRP A O 1
ATOM 3884 N N . PRO A 1 490 ? -10.258 -2.582 -13.960 1.00 88.12 490 PRO A N 1
ATOM 3885 C CA . PRO A 1 490 ? -9.114 -1.683 -13.905 1.00 88.12 490 PRO A CA 1
ATOM 3886 C C . PRO A 1 490 ? -8.288 -1.768 -15.193 1.00 88.12 490 PRO A C 1
ATOM 3888 O O . PRO A 1 490 ? -7.894 -2.853 -15.610 1.00 88.12 490 PRO A O 1
ATOM 3891 N N . GLN A 1 491 ? -8.041 -0.620 -15.825 1.00 84.81 491 GLN A N 1
ATOM 3892 C CA . GLN A 1 491 ? -7.256 -0.509 -17.066 1.00 84.81 491 GLN A CA 1
ATOM 3893 C C . GLN A 1 491 ? -5.872 0.110 -16.842 1.00 84.81 491 GLN A C 1
ATOM 3895 O O . GLN A 1 491 ? -5.019 0.075 -17.724 1.00 84.81 491 GLN A O 1
ATOM 3900 N N . SER A 1 492 ? -5.656 0.677 -15.659 1.00 86.25 492 SER A N 1
ATOM 3901 C CA . SER A 1 492 ? -4.405 1.282 -15.205 1.00 86.25 492 SER A CA 1
ATOM 3902 C C . SER A 1 492 ? -4.199 0.995 -13.719 1.00 86.25 492 SER A C 1
ATOM 3904 O O . SER A 1 492 ? -5.162 0.701 -12.999 1.00 86.25 492 SER A O 1
ATOM 3906 N N . HIS A 1 493 ? -2.966 1.107 -13.223 1.00 83.31 493 HIS A N 1
ATOM 3907 C CA . HIS A 1 493 ? -2.683 0.831 -11.810 1.00 83.31 493 HIS A CA 1
ATOM 3908 C C . HIS A 1 493 ? -3.388 1.836 -10.894 1.00 83.31 493 HIS A C 1
ATOM 3910 O O . HIS A 1 493 ? -3.820 1.481 -9.796 1.00 83.31 493 HIS A O 1
ATOM 3916 N N . GLY A 1 494 ? -3.556 3.077 -11.358 1.00 79.25 494 GLY A N 1
ATOM 3917 C CA . GLY A 1 494 ? -4.318 4.104 -10.650 1.00 79.25 494 GLY A CA 1
ATOM 3918 C C . GLY A 1 494 ? -5.831 3.877 -10.655 1.00 79.25 494 GLY A C 1
ATOM 3919 O O . GLY A 1 494 ? -6.505 4.290 -9.716 1.00 79.25 494 GLY A O 1
ATOM 3920 N N . SER A 1 495 ? -6.368 3.181 -11.664 1.00 85.94 495 SER A N 1
ATOM 3921 C CA . SER A 1 495 ? -7.817 2.967 -11.786 1.00 85.94 495 SER A CA 1
ATOM 3922 C C . SER A 1 495 ? -8.395 1.994 -10.760 1.00 85.94 495 SER A C 1
ATOM 3924 O O . SER A 1 495 ? -9.604 1.972 -10.595 1.00 85.94 495 SER A O 1
ATOM 3926 N N . PHE A 1 496 ? -7.583 1.216 -10.032 1.00 88.12 496 PHE A N 1
ATOM 3927 C CA . PHE A 1 496 ? -8.083 0.312 -8.981 1.00 88.12 496 PHE A CA 1
ATOM 3928 C C . PHE A 1 496 ? -8.945 1.033 -7.932 1.00 88.12 496 PHE A C 1
ATOM 3930 O O . PHE A 1 496 ? -9.922 0.468 -7.443 1.00 88.12 496 PHE A O 1
ATOM 3937 N N . ASP A 1 497 ? -8.626 2.293 -7.629 1.00 85.31 497 ASP A N 1
ATOM 3938 C CA . ASP A 1 497 ? -9.380 3.113 -6.672 1.00 85.31 497 ASP A CA 1
ATOM 3939 C C . ASP A 1 497 ? -10.761 3.552 -7.182 1.00 85.31 497 ASP A C 1
ATOM 3941 O O . ASP A 1 497 ? -11.581 4.054 -6.408 1.00 85.31 497 ASP A O 1
ATOM 3945 N N . ASP A 1 498 ? -11.011 3.400 -8.483 1.00 86.44 498 ASP A N 1
ATOM 3946 C CA . ASP A 1 498 ? -12.292 3.691 -9.125 1.00 86.44 498 ASP A CA 1
ATOM 3947 C C . ASP A 1 498 ? -13.264 2.517 -9.055 1.00 86.44 498 ASP A C 1
ATOM 3949 O O . ASP A 1 498 ? -14.356 2.587 -9.617 1.00 86.44 498 ASP A O 1
ATOM 3953 N N . PHE A 1 499 ? -12.890 1.447 -8.355 1.00 91.25 499 PHE A N 1
ATOM 3954 C CA . PHE A 1 499 ? -13.714 0.268 -8.149 1.00 91.25 499 PHE A CA 1
ATOM 3955 C C . PHE A 1 499 ? -14.048 0.082 -6.672 1.00 91.25 499 PHE A C 1
ATOM 3957 O O . PHE A 1 499 ? -13.421 0.647 -5.778 1.00 91.25 499 PHE A O 1
ATOM 3964 N N . GLU A 1 500 ? -15.056 -0.749 -6.415 1.00 93.62 500 GLU A N 1
ATOM 3965 C CA . GLU A 1 500 ? -15.452 -1.167 -5.070 1.00 93.62 500 GLU A CA 1
ATOM 3966 C C . GLU A 1 500 ? -14.440 -2.180 -4.518 1.00 93.62 500 GLU A C 1
ATOM 3968 O O . GLU A 1 500 ? -14.748 -3.349 -4.287 1.00 93.62 500 GLU A O 1
ATOM 3973 N N . PHE A 1 501 ? -13.194 -1.737 -4.354 1.00 94.38 501 PHE A N 1
ATOM 3974 C CA . PHE A 1 501 ? -12.053 -2.582 -4.021 1.00 94.38 501 PHE A CA 1
ATOM 3975 C C . PHE A 1 501 ? -12.140 -3.224 -2.637 1.00 94.38 501 PHE A C 1
ATOM 3977 O O . PHE A 1 501 ? -11.283 -4.020 -2.279 1.00 94.38 501 PHE A O 1
ATOM 3984 N N . TRP A 1 502 ? -13.135 -2.870 -1.830 1.00 95.25 502 TRP A N 1
ATOM 3985 C CA . TRP A 1 502 ? -13.401 -3.478 -0.529 1.00 95.25 502 TRP A CA 1
ATOM 3986 C C . TRP A 1 502 ? -14.328 -4.698 -0.609 1.00 95.25 502 TRP A C 1
ATOM 3988 O O . TRP A 1 502 ? -14.628 -5.297 0.425 1.00 95.25 502 TRP A O 1
ATOM 3998 N N . LYS A 1 503 ? -14.804 -5.052 -1.810 1.00 93.88 503 LYS A N 1
ATOM 3999 C CA . LYS A 1 503 ? -15.683 -6.200 -2.043 1.00 93.88 503 LYS A CA 1
ATOM 4000 C C . LYS A 1 503 ? -14.911 -7.396 -2.588 1.00 93.88 503 LYS A C 1
ATOM 4002 O O . LYS A 1 503 ? -14.149 -7.280 -3.543 1.00 93.88 503 LYS A O 1
ATOM 4007 N N . GLU A 1 504 ? -15.218 -8.573 -2.061 1.00 92.50 504 GLU A N 1
ATOM 4008 C CA . GLU A 1 504 ? -14.639 -9.845 -2.508 1.00 92.50 504 GLU A CA 1
ATOM 4009 C C . GLU A 1 504 ? -14.981 -10.190 -3.966 1.00 92.50 504 GLU A C 1
ATOM 4011 O O . GLU A 1 504 ? -14.166 -10.767 -4.689 1.00 92.50 504 GLU A O 1
ATOM 4016 N N . THR A 1 505 ? -16.150 -9.758 -4.449 1.00 92.31 505 THR A N 1
ATOM 4017 C CA . THR A 1 505 ? -16.534 -9.898 -5.864 1.00 92.31 505 THR A CA 1
ATOM 4018 C C . THR A 1 505 ? -15.559 -9.182 -6.798 1.00 92.31 505 THR A C 1
ATOM 4020 O O . THR A 1 505 ? -15.291 -9.657 -7.899 1.00 92.31 505 THR A O 1
ATOM 4023 N N . PHE A 1 506 ? -14.968 -8.067 -6.353 1.00 93.31 506 PHE A N 1
ATOM 4024 C CA . PHE A 1 506 ? -13.896 -7.403 -7.087 1.00 93.31 506 PHE A CA 1
ATOM 4025 C C . PHE A 1 506 ? -12.586 -8.196 -7.008 1.00 93.31 506 PHE A C 1
ATOM 4027 O O . PHE A 1 506 ? -11.922 -8.367 -8.028 1.00 93.31 506 PHE A O 1
ATOM 4034 N N . TRP A 1 507 ? -12.235 -8.733 -5.835 1.00 94.88 507 TRP A N 1
ATOM 4035 C CA . TRP A 1 507 ? -10.994 -9.498 -5.642 1.00 94.88 507 TRP A CA 1
ATOM 4036 C C . TRP A 1 507 ? -10.945 -10.784 -6.457 1.00 94.88 507 TRP A C 1
ATOM 4038 O O . TRP A 1 507 ? -9.862 -11.228 -6.817 1.00 94.88 507 TRP A O 1
ATOM 4048 N N . THR A 1 508 ? -12.099 -11.376 -6.756 1.00 90.69 508 THR A N 1
ATOM 4049 C CA . THR A 1 508 ? -12.217 -12.634 -7.509 1.00 90.69 508 THR A CA 1
ATOM 4050 C C . THR A 1 508 ? -12.626 -12.435 -8.967 1.00 90.69 508 THR A C 1
ATOM 4052 O O . THR A 1 508 ? -12.889 -13.413 -9.655 1.00 90.69 508 THR A O 1
ATOM 4055 N N . ALA A 1 509 ? -12.692 -11.187 -9.451 1.00 84.44 509 ALA A N 1
ATOM 4056 C CA . ALA A 1 509 ? -13.175 -10.852 -10.795 1.00 84.44 509 ALA A CA 1
ATOM 4057 C C . ALA A 1 509 ? -14.554 -11.470 -11.145 1.00 84.44 509 ALA A C 1
ATOM 4059 O O . ALA A 1 509 ? -14.866 -11.694 -12.313 1.00 84.44 509 ALA A O 1
ATOM 4060 N N . ASN A 1 510 ? -15.404 -11.692 -10.137 1.00 76.06 510 ASN A N 1
ATOM 4061 C CA . ASN A 1 510 ? -16.754 -12.243 -10.272 1.00 76.06 510 ASN A CA 1
ATOM 4062 C C . ASN A 1 510 ? -17.789 -11.114 -10.153 1.00 76.06 510 ASN A C 1
ATOM 4064 O O . ASN A 1 510 ? -18.459 -10.983 -9.125 1.00 76.06 510 ASN A O 1
ATOM 4068 N N . ARG A 1 511 ? -17.866 -10.258 -11.179 1.00 61.28 511 ARG A N 1
ATOM 4069 C CA . ARG A 1 511 ? -18.841 -9.158 -11.263 1.00 61.28 511 ARG A CA 1
ATOM 4070 C C . ARG A 1 511 ? -20.069 -9.511 -12.083 1.00 61.28 511 ARG A C 1
ATOM 4072 O O . ARG A 1 511 ? -19.900 -10.170 -13.131 1.00 61.28 511 ARG A O 1
#

Solvent-accessible surface area (backbone atoms only — not comparable to full-atom values): 28287 Å² total; per-residue (Å²): 134,86,80,82,77,74,81,56,70,66,57,56,54,51,53,52,54,59,64,54,58,62,74,80,81,78,62,87,69,85,89,85,79,92,54,91,28,71,66,44,41,82,72,40,80,86,57,66,57,52,32,50,48,36,29,46,86,78,27,45,48,31,44,75,84,71,44,77,50,92,52,50,50,62,51,48,50,45,26,53,53,50,52,53,49,46,48,53,53,50,63,64,71,44,76,87,65,62,99,78,78,69,68,29,41,35,36,38,26,47,43,63,55,36,50,64,65,59,52,48,52,48,49,69,66,44,48,47,58,36,26,23,66,31,26,47,59,36,37,40,43,49,70,38,37,60,70,62,27,34,48,36,37,49,42,34,45,56,97,88,42,74,54,69,53,48,86,60,90,45,77,64,48,32,54,49,34,67,47,44,20,69,66,46,25,62,56,52,52,45,49,34,50,50,51,11,59,72,39,31,67,59,44,40,43,45,57,64,42,55,62,43,45,51,54,45,55,71,74,39,65,64,91,53,72,75,58,57,73,76,53,38,60,66,63,43,44,66,70,67,40,61,59,41,44,74,27,62,47,98,73,66,79,88,78,78,77,49,71,73,72,59,59,65,75,74,43,71,62,26,62,67,38,38,20,52,50,32,34,54,37,25,46,22,44,54,40,48,52,52,46,50,50,24,47,49,36,27,69,72,33,62,66,60,54,74,69,66,83,74,78,77,64,90,74,72,84,72,85,68,86,63,82,68,72,52,76,51,45,13,59,58,42,46,46,54,50,50,45,40,50,63,64,68,62,54,90,82,64,94,86,73,84,66,49,32,31,42,35,12,26,25,52,12,23,44,43,45,47,52,49,46,64,75,43,68,81,57,70,44,47,36,41,36,27,36,43,18,52,28,30,41,46,55,43,42,70,38,50,37,58,46,41,71,78,35,81,80,28,35,41,34,45,34,15,46,29,63,67,44,38,52,62,24,69,73,41,98,76,70,50,62,67,71,22,29,72,55,56,40,34,51,75,45,34,47,92,58,87,48,82,47,54,28,32,40,15,46,40,72,51,35,68,74,42,42,60,76,47,41,55,75,93,42,18,83,34,33,35,42,20,42,34,34,85,70,76,101,45,46,68,45,80,69,40,48,77,46,48,69,71,89,37,66,44,58,64,48,58,60,122

Radius of gyration: 24.27 Å; Cα contacts (8 Å, |Δi|>4): 788; chains: 1; bounding box: 69×61×70 Å

Foldseek 3Di:
DDDPDDDDVVVVVLVVQLVQLADDDFDAFDDDDDFPLPCLLVVADPQLLLAEFEAELQLFTAGLVRHTDPDLLVSLVSNVVRVVSSQVVSCVVCVPPDLPQAQAEEEEEEAARDDSPNVSVLSVRCQSVCSSNSYHHHYYYYHHRLVVLLLCLLFADDPLDGLADDPPPDPVSNVCSNVVSVVCSVVLVVVLVVQLVVCLVVQLCCLVPVVCVVVVVVVCCPVVVPDDPVVCCVPVVCVQLVQAAEFEAPDFPVPPDDPVLVVLSPDVLQSVCRSSCQSSLQSSVVSSVSSLVSNFWRPVLVVVPVPDDPPPPPPPPPDDLRQDPDPTGHSVNSSVSNCCVPQPPCPPDPDDNHEYAYEAAACRLVSVLVSCQVCLSDQHQEYHYALFNAFLVSCLVGVQVSCVVHVNHAYFAEAEDLVLQQSDDSGPVSSHHGGAPQVCCQPGRDDDPDLRRRTCRRQVSCSNCVPVSHDPSRSNRHYYYYWHCDDDADSGSVNCSNYPVVDVCNRNVND

pLDDT: mean 74.65, std 20.01, range [28.12, 98.69]

Secondary structure (DSSP, 8-state):
-----PPPHHHHHHHHHHHTT---PPPPP------TTTTHHHHS-S-GGGGEEEE-TTS-EE-TTS-B-S-HHHHHHHHHHHHHHHHHHHHHHTTT--TT--PEEEEEE--SS--HHHHHHHHHHHHHHHHHTTEEEEEEEE---HHHHHHHHHHTEETTEE----SS--HHHHHHHHHHHHHHHHHHHHHHHHHHHHTHHHHHHIIIIIHHHHHHHTT-TTTT-SS-HHHHHHHTHHHHSTT-EEE--S---TT---HHHHHGGG-HHHHHHHHHHHHHHHHHHHHHHHHHHHTTB-HHHHHHTTS------TTTTSS-------TTB-HHHHHHHHHIIIIIS--S-SS----EEEEEETTHHHHHHHHHHH-TTS-EEEEEEES--SBHHHIIIIIHHHHHH-TT-EEEEEE--HHHHHH---STTS-SPSS-HHHHIIIIIS---SGGGSBTTSHHHHHHHHHHHS-GGGGGGEEEEEPPSSSSS--STGGGGGS-TTSHHHHTT--

Nearest PDB structures (foldseek):
  8h9p-assembly1_A  TM=2.595E-01  e=9.448E-01  Homo sapiens
  6hyh-assembly1_A  TM=4.048E-01  e=9.393E+00  Mycolicibacterium smegmatis MC2 155
  7vuf-assembly2_D  TM=2.407E-01  e=6.817E+00  Thermus thermophilus HB8

Sequence (511 aa):
MMITITPNPFFFILLLAFFLLTGCATAPLHSGGSHSCQGLSSRASKDLNDYSLYINSSSTLYDVNKQIVADPNAYVAKIFKNYNRVINVFENNNGLMKQDNHIEMTVFIHGGLNTSQQVSERIKKLKDQMLEDCKYPVFISWRSGFPGNYLDHLLFLRRGEYSSTGESGSFFDGVTSFIKGPLVSPFVLMEDSLRAATRFPSSAYNVLVEQNIIRKNFFDDSLDTGSTPDAVDNAASSNYTNGININLPPKDNDEDLGFGDLWSVANPIKLVTAPYVDSLGSGAWNSMLRRTDLIIANDEAISINQSKPEAVPKTAIENDCKININANQTAVSEFFRFWQCHYQNSITYNKNTRIINIIGHSMGTIISNKIIAKYPEIKFANIVFMAAACSLNDIAEIISPYLIHHPDANFYNLSLHPKRDQFENSSYVDIVPRGSLLWWIDNTLAEINSFQDRTAGYWPNIYKVAPKIFPQKIHRQVHLTKFGMVGNWPQSHGSFDDFEFWKETFWTANR

Mean predicted aligned error: 11.52 Å